Protein AF-A0A1X2H5I5-F1 (afdb_monomer)

Mean predicted aligned error: 15.62 Å

Secondary structure (DSSP, 8-state):
---STTHHHHHHHHHHHHHHHHHHHHHHHHSS---HHHHTTTSS--------SSSTTTT--TTSHHHHHHHHHHHHHTTTT-BGGGS---EEEHHHHHTTEE-HHHHHTHHHHHHTT--EEEEEEEEETTTTEEESSSBPPPGGGGGSSS---PPEEETTEEE-TT-BHHHHHHHHHHHHHHT-TTT-TTT---EEEEEEEEEPB-----S----S------------PPPP---------------HHHHHHHH---SS-SS-SEE-HHHHHHHHHS--S-------TTS---PPPPBHHHHHHHT--EEEEEEEE-S-TTT--GGGGTTTSB-TTTTS-SS-PEEGGGGGG--TTT--EE---SSS---EE-TTSSS-EEE-BTTB---HHHHHHHHHTTPEEEE--GGGS-TT--S-TTHHHHHHHHHHTT--SBPTT-SPP-SS-EEEEEETTTS-EEEEETTS-BEEEEEESS-TT-EEE-SS-B-HHHHTTTSPTTEEE----SHHHHHHHHHHHHHHHHH----SSTTSGGGGEEEEEEE-TTTSSS-BSSSS---TTHHHHHHHHHHHHHHHHHHHHHHHHHHHHHHHHHHHHHHHHHHHHHHHHHHHHHHHHHHTTS---

pLDDT: mean 73.53, std 21.45, range [25.41, 98.0]

Solvent-accessible surface area (backbone atoms only — not comparable to full-atom values): 36484 Å² total; per-residue (Å²): 144,87,85,68,81,75,64,58,68,61,49,59,58,48,53,53,50,54,48,50,50,50,51,52,51,48,53,54,49,56,73,72,52,70,65,67,73,60,54,56,68,71,68,71,73,89,62,80,61,63,32,77,42,100,52,92,61,50,70,39,43,69,77,32,64,49,41,46,47,44,59,42,42,57,58,58,35,30,59,71,86,32,32,55,43,67,55,77,45,41,26,38,31,45,59,32,75,38,68,46,44,44,27,59,68,59,60,66,49,50,57,57,51,48,74,61,59,47,31,24,40,36,41,62,37,13,43,32,79,92,75,63,43,54,25,60,48,63,50,65,74,77,82,78,77,73,82,60,102,59,98,68,90,63,58,44,76,58,87,86,30,32,27,31,82,83,55,33,51,63,59,54,40,44,53,51,35,50,53,53,56,61,25,27,66,90,70,28,45,84,67,43,63,63,36,36,42,28,42,24,40,33,61,36,45,78,78,87,68,83,83,82,92,77,80,85,88,78,93,76,86,81,80,79,84,77,84,82,76,83,85,81,91,75,96,72,97,67,85,75,73,83,79,69,70,77,48,68,46,57,52,51,59,68,43,40,63,44,98,88,45,103,50,63,29,55,53,28,45,52,56,53,52,50,57,68,68,64,65,79,77,72,90,72,92,72,90,70,90,84,81,74,93,74,74,80,59,62,39,46,50,62,38,47,76,74,50,34,33,35,37,41,24,40,50,58,73,69,54,56,83,86,76,62,68,68,76,81,26,46,64,47,33,27,54,56,62,75,83,38,44,68,99,65,81,46,44,52,70,53,58,80,64,47,47,84,89,75,43,39,37,81,40,92,54,102,53,102,68,71,51,64,51,42,50,86,40,59,37,31,52,34,29,35,32,79,92,36,57,77,45,55,70,57,35,36,57,40,26,37,34,27,24,16,48,30,48,50,33,53,68,71,48,62,96,80,63,74,92,52,92,66,52,62,30,49,62,48,44,59,48,63,22,61,61,59,54,45,35,84,75,14,60,59,85,66,99,57,71,34,24,36,29,37,30,67,90,78,44,25,26,38,48,40,65,38,77,50,63,26,30,35,38,19,32,33,76,90,40,83,78,42,60,49,71,41,94,58,66,35,27,56,83,53,33,73,75,58,42,56,92,74,33,37,56,37,55,65,50,43,39,43,38,37,44,44,46,36,48,50,51,51,51,55,51,71,76,60,81,82,66,84,78,59,81,44,72,59,74,44,34,29,38,37,35,35,26,24,37,81,80,66,82,48,72,26,66,63,81,92,32,68,58,85,53,59,70,52,51,57,55,53,51,50,49,57,50,47,55,54,48,51,52,52,50,52,52,51,52,52,52,51,51,55,50,48,56,52,50,53,50,49,51,52,51,51,54,52,50,52,52,51,51,55,50,49,55,54,50,59,58,54,65,71,75,73,72,92,130

Structure (mmCIF, N/CA/C/O backbone):
data_AF-A0A1X2H5I5-F1
#
_entry.id   AF-A0A1X2H5I5-F1
#
loop_
_atom_site.group_PDB
_atom_site.id
_atom_site.type_symbol
_atom_site.label_atom_id
_atom_site.label_alt_id
_atom_site.label_comp_id
_atom_site.label_asym_id
_atom_site.label_entity_id
_atom_site.label_seq_id
_atom_site.pdbx_PDB_ins_code
_atom_site.Cartn_x
_atom_site.Cartn_y
_atom_site.Cartn_z
_atom_site.occupancy
_atom_site.B_iso_or_equiv
_atom_site.auth_seq_id
_atom_site.auth_comp_id
_atom_site.auth_asym_id
_atom_site.auth_atom_id
_atom_site.pdbx_PDB_model_num
ATOM 1 N N . MET A 1 1 ? 79.916 -29.774 36.437 1.00 40.19 1 MET A N 1
ATOM 2 C CA . MET A 1 1 ? 79.261 -29.496 35.136 1.00 40.19 1 MET A CA 1
ATOM 3 C C . MET A 1 1 ? 77.861 -30.116 35.102 1.00 40.19 1 MET A C 1
ATOM 5 O O . MET A 1 1 ? 77.578 -31.024 34.337 1.00 40.19 1 MET A O 1
ATOM 9 N N . LEU A 1 2 ? 76.987 -29.620 35.980 1.00 38.94 2 LEU A N 1
ATOM 10 C CA . LEU A 1 2 ? 75.590 -30.021 36.172 1.00 38.94 2 LEU A CA 1
ATOM 11 C C . LEU A 1 2 ? 74.786 -28.716 36.263 1.00 38.94 2 LEU A C 1
ATOM 13 O O . LEU A 1 2 ? 74.496 -28.248 37.353 1.00 38.94 2 LEU A O 1
ATOM 17 N N . SER A 1 3 ? 74.553 -28.051 35.129 1.00 38.47 3 SER A N 1
ATOM 18 C CA . SER A 1 3 ? 73.650 -26.890 35.019 1.00 38.47 3 SER A CA 1
ATOM 19 C C . SER A 1 3 ? 73.531 -26.455 33.552 1.00 38.47 3 SER A C 1
ATOM 21 O O . SER A 1 3 ? 74.129 -25.467 33.147 1.00 38.47 3 SER A O 1
ATOM 23 N N . SER A 1 4 ? 72.802 -27.199 32.713 1.00 38.03 4 SER A N 1
ATOM 24 C CA . SER A 1 4 ? 72.237 -26.594 31.484 1.00 38.03 4 SER A CA 1
ATOM 25 C C . SER A 1 4 ? 71.077 -27.380 30.856 1.00 38.03 4 SER A C 1
ATOM 27 O O . SER A 1 4 ? 70.191 -26.772 30.263 1.00 38.03 4 SER A O 1
ATOM 29 N N . ALA A 1 5 ? 70.971 -28.700 31.049 1.00 39.28 5 ALA A N 1
ATOM 30 C CA . ALA A 1 5 ? 69.986 -29.503 30.305 1.00 39.28 5 ALA A CA 1
ATOM 31 C C . ALA A 1 5 ? 68.536 -29.481 30.857 1.00 39.28 5 ALA A C 1
ATOM 33 O O . ALA A 1 5 ? 67.590 -29.790 30.134 1.00 39.28 5 ALA A O 1
ATOM 34 N N . GLY A 1 6 ? 68.316 -29.076 32.115 1.00 37.38 6 GLY A N 1
ATOM 35 C CA . GLY A 1 6 ? 66.978 -29.050 32.738 1.00 37.38 6 GLY A CA 1
ATOM 36 C C . GLY A 1 6 ? 66.162 -27.773 32.491 1.00 37.38 6 GLY A C 1
ATOM 37 O O . GLY A 1 6 ? 64.948 -27.761 32.702 1.00 37.38 6 GLY A O 1
ATOM 38 N N . ARG A 1 7 ? 66.801 -26.689 32.027 1.00 37.09 7 ARG A N 1
ATOM 39 C CA . ARG A 1 7 ? 66.170 -25.358 31.915 1.00 37.09 7 ARG A CA 1
ATOM 40 C C . ARG A 1 7 ? 65.503 -25.101 30.558 1.00 37.09 7 ARG A C 1
ATOM 42 O O . ARG A 1 7 ? 64.635 -24.237 30.476 1.00 37.09 7 ARG A O 1
ATOM 49 N N . ALA A 1 8 ? 65.830 -25.881 29.525 1.00 40.00 8 ALA A N 1
ATOM 50 C CA . ALA A 1 8 ? 65.248 -25.739 28.185 1.00 40.00 8 ALA A CA 1
ATOM 51 C C . ALA A 1 8 ? 63.856 -26.393 28.056 1.00 40.00 8 ALA A C 1
ATOM 53 O O . ALA A 1 8 ? 62.942 -25.815 27.468 1.00 40.00 8 ALA A O 1
ATOM 54 N N . LYS A 1 9 ? 63.638 -27.559 28.685 1.00 40.56 9 LYS A N 1
ATOM 55 C CA . LYS A 1 9 ? 62.374 -28.316 28.564 1.00 40.56 9 LYS A CA 1
ATOM 56 C C . LYS A 1 9 ? 61.198 -27.681 29.319 1.00 40.56 9 LYS A C 1
ATOM 58 O O . LYS A 1 9 ? 60.051 -27.826 28.905 1.00 40.56 9 LYS A O 1
ATOM 63 N N . HIS A 1 10 ? 61.471 -26.939 30.395 1.00 41.66 10 HIS A N 1
ATOM 64 C CA . HIS A 1 10 ? 60.435 -26.261 31.184 1.00 41.66 10 HIS A CA 1
ATOM 65 C C . HIS A 1 10 ? 60.047 -24.878 30.629 1.00 41.66 10 HIS A C 1
ATOM 67 O O . HIS A 1 10 ? 58.926 -24.429 30.865 1.00 41.66 10 HIS A O 1
ATOM 73 N N . LYS A 1 11 ? 60.938 -24.231 29.859 1.00 43.72 11 LYS A N 1
ATOM 74 C CA . LYS A 1 11 ? 60.677 -22.937 29.203 1.00 43.72 11 LYS A CA 1
ATOM 75 C C . LYS A 1 11 ? 59.820 -23.110 27.941 1.00 43.72 11 LYS A C 1
ATOM 77 O O . LYS A 1 11 ? 58.810 -22.428 27.809 1.00 43.72 11 LYS A O 1
ATOM 82 N N . GLY A 1 12 ? 60.108 -24.124 27.114 1.00 41.84 12 GLY A N 1
ATOM 83 C CA . GLY A 1 12 ? 59.329 -24.411 25.897 1.00 41.84 12 GLY A CA 1
ATOM 84 C C . GLY A 1 12 ? 57.877 -24.847 26.145 1.00 41.84 12 GLY A C 1
ATOM 85 O O . GLY A 1 12 ? 57.006 -24.613 25.312 1.00 41.84 12 GLY A O 1
ATOM 86 N N . ASN A 1 13 ? 57.581 -25.436 27.310 1.00 43.69 13 ASN A N 1
ATOM 87 C CA . ASN A 1 13 ? 56.219 -25.862 27.659 1.00 43.69 13 ASN A CA 1
ATOM 88 C C . ASN A 1 13 ? 55.387 -24.748 28.322 1.00 43.69 13 ASN A C 1
ATOM 90 O O . ASN A 1 13 ? 54.159 -24.818 28.324 1.00 43.69 13 ASN A O 1
ATOM 94 N N . LYS A 1 14 ? 56.047 -23.719 28.874 1.00 45.50 14 LYS A N 1
ATOM 95 C CA . LYS A 1 14 ? 55.387 -22.506 29.375 1.00 45.50 14 LYS A CA 1
ATOM 96 C C . LYS A 1 14 ? 55.077 -21.557 28.213 1.00 45.50 14 LYS A C 1
ATOM 98 O O . LYS A 1 14 ? 53.944 -21.123 28.085 1.00 45.50 14 LYS A O 1
ATOM 103 N N . GLU A 1 15 ? 56.012 -21.408 27.274 1.00 45.72 15 GLU A N 1
ATOM 104 C CA . GLU A 1 15 ? 55.819 -20.610 26.056 1.00 45.72 15 GLU A CA 1
ATOM 105 C C . GLU A 1 15 ? 54.742 -21.191 25.115 1.00 45.72 15 GLU A C 1
ATOM 107 O O . GLU A 1 15 ? 53.936 -20.445 24.569 1.00 45.72 15 GLU A O 1
ATOM 112 N N . LYS A 1 16 ? 54.630 -22.525 24.986 1.00 46.72 16 LYS A N 1
ATOM 113 C CA . LYS A 1 16 ? 53.511 -23.158 24.253 1.00 46.72 16 LYS A CA 1
ATOM 114 C C . LYS A 1 16 ? 52.151 -22.974 24.934 1.00 46.72 16 LYS A C 1
ATOM 116 O O . LYS A 1 16 ? 51.139 -22.898 24.243 1.00 46.72 16 LYS A O 1
ATOM 121 N N . ARG A 1 17 ? 52.115 -22.919 26.270 1.00 50.84 17 ARG A N 1
ATOM 122 C CA . ARG A 1 17 ? 50.873 -22.751 27.036 1.00 50.84 17 ARG A CA 1
ATOM 123 C C . ARG A 1 17 ? 50.407 -21.292 27.020 1.00 50.84 17 ARG A C 1
ATOM 125 O O . ARG A 1 17 ? 49.219 -21.065 26.835 1.00 50.84 17 ARG A O 1
ATOM 132 N N . ASP A 1 18 ? 51.333 -20.339 27.096 1.00 47.78 18 ASP A N 1
ATOM 133 C CA . ASP A 1 18 ? 51.023 -18.910 26.982 1.00 47.78 18 ASP A CA 1
ATOM 134 C C . ASP A 1 18 ? 50.615 -18.543 25.545 1.00 47.78 18 ASP A C 1
ATOM 136 O O . ASP A 1 18 ? 49.635 -17.827 25.369 1.00 47.78 18 ASP A O 1
ATOM 140 N N . ARG A 1 19 ? 51.237 -19.144 24.513 1.00 46.25 19 ARG A N 1
ATOM 141 C CA . ARG A 1 19 ? 50.770 -19.002 23.122 1.00 46.25 19 ARG A CA 1
ATOM 142 C C . ARG A 1 19 ? 49.388 -19.626 22.907 1.00 46.25 19 ARG A C 1
ATOM 144 O O . ARG A 1 19 ? 48.552 -18.973 22.310 1.00 46.25 19 ARG A O 1
ATOM 151 N N . MET A 1 20 ? 49.081 -20.824 23.415 1.00 45.91 20 MET A N 1
ATOM 152 C CA . MET A 1 20 ? 47.723 -21.393 23.273 1.00 45.91 20 MET A CA 1
ATOM 153 C C . MET A 1 20 ? 46.643 -20.572 23.988 1.00 45.91 20 MET A C 1
ATOM 155 O O . MET A 1 20 ? 45.530 -20.486 23.482 1.00 45.91 20 MET A O 1
ATOM 159 N N . VAL A 1 21 ? 46.958 -19.955 25.131 1.00 48.50 21 VAL A N 1
ATOM 160 C CA . VAL A 1 21 ? 46.024 -19.054 25.823 1.00 48.50 21 VAL A CA 1
ATOM 161 C C . VAL A 1 21 ? 45.885 -17.734 25.062 1.00 48.50 21 VAL A C 1
ATOM 163 O O . VAL A 1 21 ? 44.764 -17.267 24.921 1.00 48.50 21 VAL A O 1
ATOM 166 N N . GLN A 1 22 ? 46.959 -17.187 24.479 1.00 44.28 22 GLN A N 1
ATOM 167 C CA . GLN A 1 22 ? 46.889 -16.028 23.576 1.00 44.28 22 GLN A CA 1
ATOM 168 C C . GLN A 1 22 ? 46.108 -16.321 22.290 1.00 44.28 22 GLN A C 1
ATOM 170 O O . GLN A 1 22 ? 45.318 -15.485 21.877 1.00 44.28 22 GLN A O 1
ATOM 175 N N . TRP A 1 23 ? 46.272 -17.503 21.687 1.00 42.44 23 TRP A N 1
ATOM 176 C CA . TRP A 1 23 ? 45.513 -17.932 20.508 1.00 42.44 23 TRP A CA 1
ATOM 177 C C . TRP A 1 23 ? 44.042 -18.184 20.849 1.00 42.44 23 TRP A C 1
ATOM 179 O O . TRP A 1 23 ? 43.183 -17.796 20.074 1.00 42.44 23 TRP A O 1
ATOM 189 N N . ALA A 1 24 ? 43.721 -18.745 22.019 1.00 43.72 24 ALA A N 1
ATOM 190 C CA . ALA A 1 24 ? 42.336 -18.912 22.463 1.00 43.72 24 ALA A CA 1
ATOM 191 C C . ALA A 1 24 ? 41.673 -17.574 22.838 1.00 43.72 24 ALA A C 1
ATOM 193 O O . ALA A 1 24 ? 40.501 -17.378 22.530 1.00 43.72 24 ALA A O 1
ATOM 194 N N . PHE A 1 25 ? 42.411 -16.632 23.441 1.00 39.47 25 PHE A N 1
ATOM 195 C CA . PHE A 1 25 ? 41.914 -15.278 23.711 1.00 39.47 25 PHE A CA 1
ATOM 196 C C . PHE A 1 25 ? 41.763 -14.465 22.422 1.00 39.47 25 PHE A C 1
ATOM 198 O O . PHE A 1 25 ? 40.766 -13.775 22.278 1.00 39.47 25 PHE A O 1
ATOM 205 N N . GLN A 1 26 ? 42.685 -14.587 21.461 1.00 40.50 26 GLN A N 1
ATOM 206 C CA . GLN A 1 26 ? 42.562 -13.948 20.147 1.00 40.50 26 GLN A CA 1
ATOM 207 C C . GLN A 1 26 ? 41.428 -14.553 19.320 1.00 40.50 26 GLN A C 1
ATOM 209 O O . GLN A 1 26 ? 40.670 -13.791 18.744 1.00 40.50 26 GLN A O 1
ATOM 214 N N . LEU A 1 27 ? 41.233 -15.877 19.316 1.00 38.03 27 LEU A N 1
ATOM 215 C CA . LEU A 1 27 ? 40.119 -16.519 18.607 1.00 38.03 27 LEU A CA 1
ATOM 216 C C . LEU A 1 27 ? 38.760 -16.192 19.256 1.00 38.03 27 LEU A C 1
ATOM 218 O O . LEU A 1 27 ? 37.775 -16.022 18.551 1.00 38.03 27 LEU A O 1
ATOM 222 N N . SER A 1 28 ? 38.712 -16.041 20.586 1.00 38.22 28 SER A N 1
ATOM 223 C CA . SER A 1 28 ? 37.500 -15.606 21.303 1.00 38.22 28 SER A CA 1
ATOM 224 C C . SER A 1 28 ? 37.222 -14.108 21.124 1.00 38.22 28 SER A C 1
ATOM 226 O O . SER A 1 28 ? 36.066 -13.709 21.103 1.00 38.22 28 SER A O 1
ATOM 228 N N . LEU A 1 29 ? 38.263 -13.284 20.956 1.00 33.59 29 LEU A N 1
ATOM 229 C CA . LEU A 1 29 ? 38.146 -11.853 20.663 1.00 33.59 29 LEU A CA 1
ATOM 230 C C . LEU A 1 29 ? 37.820 -11.597 19.177 1.00 33.59 29 LEU A C 1
ATOM 232 O O . LEU A 1 29 ? 37.096 -10.657 18.885 1.00 33.59 29 LEU A O 1
ATOM 236 N N . LEU A 1 30 ? 38.270 -12.462 18.257 1.00 33.34 30 LEU A N 1
ATOM 237 C CA . LEU A 1 30 ? 37.908 -12.464 16.828 1.00 33.34 30 LEU A CA 1
ATOM 238 C C . LEU A 1 30 ? 36.490 -13.001 16.570 1.00 33.34 30 LEU A C 1
ATOM 240 O O . LEU A 1 30 ? 35.861 -12.585 15.607 1.00 33.34 30 LEU A O 1
ATOM 244 N N . LEU A 1 31 ? 35.962 -13.875 17.435 1.00 35.28 31 LEU A N 1
ATOM 245 C CA . LEU A 1 31 ? 34.566 -14.343 17.375 1.00 35.28 31 LEU A CA 1
ATOM 246 C C . LEU A 1 31 ? 33.575 -13.426 18.119 1.00 35.28 31 LEU A C 1
ATOM 248 O O . LEU A 1 31 ? 32.370 -13.625 18.013 1.00 35.28 31 LEU A O 1
ATOM 252 N N . LEU A 1 32 ? 34.068 -12.425 18.859 1.00 33.84 32 LEU A N 1
ATOM 253 C CA . LEU A 1 32 ? 33.259 -11.412 19.558 1.00 33.84 32 LEU A CA 1
ATOM 254 C C . LEU A 1 32 ? 33.476 -9.986 19.022 1.00 33.84 32 LEU A C 1
ATOM 256 O O . LEU A 1 32 ? 32.909 -9.037 19.559 1.00 33.84 32 LEU A O 1
ATOM 260 N N . LEU A 1 33 ? 34.263 -9.826 17.955 1.00 32.16 33 LEU A N 1
ATOM 261 C CA . LEU A 1 33 ? 34.446 -8.564 17.244 1.00 32.16 33 LEU A CA 1
ATOM 262 C C . LEU A 1 33 ? 34.359 -8.792 15.728 1.00 32.16 33 LEU A C 1
ATOM 264 O O . LEU A 1 33 ? 35.363 -8.741 15.024 1.00 32.16 33 LEU A O 1
ATOM 268 N N . SER A 1 34 ? 33.135 -8.903 15.214 1.00 32.81 34 SER A N 1
ATOM 269 C CA . SER A 1 34 ? 32.785 -8.222 13.963 1.00 32.81 34 SER A CA 1
ATOM 270 C C . SER A 1 34 ? 31.797 -7.086 14.272 1.00 32.81 34 SER A C 1
ATOM 272 O O . SER A 1 34 ? 30.590 -7.227 14.108 1.00 32.81 34 SER A O 1
ATOM 274 N N . PRO A 1 35 ? 32.269 -5.903 14.715 1.00 33.72 35 PRO A N 1
ATOM 275 C CA . PRO A 1 35 ? 31.431 -4.706 14.699 1.00 33.72 35 PRO A CA 1
ATOM 276 C C . PRO A 1 35 ? 31.251 -4.171 13.267 1.00 33.72 35 PRO A C 1
ATOM 278 O O . PRO A 1 35 ? 30.522 -3.206 13.063 1.00 33.72 35 PRO A O 1
ATOM 281 N N . VAL A 1 36 ? 31.925 -4.768 12.277 1.00 32.53 36 VAL A N 1
ATOM 282 C CA . VAL A 1 36 ? 31.979 -4.253 10.905 1.00 32.53 36 VAL A CA 1
ATOM 283 C C . VAL A 1 36 ? 30.708 -4.581 10.112 1.00 32.53 36 VAL A C 1
ATOM 285 O O . VAL A 1 36 ? 30.331 -3.785 9.264 1.00 32.53 36 VAL A O 1
ATOM 288 N N . ASP A 1 37 ? 29.956 -5.625 10.468 1.00 32.91 37 ASP A N 1
ATOM 289 C CA . ASP A 1 37 ? 28.724 -5.973 9.734 1.00 32.91 37 ASP A CA 1
ATOM 290 C C . ASP A 1 37 ? 27.451 -5.342 10.325 1.00 32.91 37 ASP A C 1
ATOM 292 O O . ASP A 1 37 ? 26.424 -5.276 9.659 1.00 32.91 37 ASP A O 1
ATOM 296 N N . CYS A 1 38 ? 27.512 -4.806 11.550 1.00 27.14 38 CYS A N 1
ATOM 297 C CA . CYS A 1 38 ? 26.382 -4.086 12.157 1.00 27.14 38 CYS A CA 1
ATOM 298 C C . CYS A 1 38 ? 26.496 -2.560 11.991 1.00 27.14 38 CYS A C 1
ATOM 300 O O . CYS A 1 38 ? 25.481 -1.872 11.912 1.00 27.14 38 CYS A O 1
ATOM 302 N N . ALA A 1 39 ? 27.716 -2.015 11.888 1.00 26.11 39 ALA A N 1
ATOM 303 C CA . ALA A 1 39 ? 27.923 -0.579 11.689 1.00 26.11 39 ALA A CA 1
ATOM 304 C C . ALA A 1 39 ? 27.670 -0.127 10.235 1.00 26.11 39 ALA A C 1
ATOM 306 O O . ALA A 1 39 ? 27.224 1.001 10.028 1.00 26.11 39 ALA A O 1
ATOM 307 N N . LEU A 1 40 ? 27.873 -1.008 9.245 1.00 28.53 40 LEU A N 1
ATOM 308 C CA . LEU A 1 40 ? 27.557 -0.735 7.834 1.00 28.53 40 LEU A CA 1
ATOM 309 C C . LEU A 1 40 ? 26.049 -0.775 7.535 1.00 28.53 40 LEU A C 1
ATOM 311 O O . LEU A 1 40 ? 25.584 -0.011 6.696 1.00 28.53 40 LEU A O 1
ATOM 315 N N . ALA A 1 41 ? 25.266 -1.565 8.279 1.00 30.20 41 ALA A N 1
ATOM 316 C CA . ALA A 1 41 ? 23.803 -1.565 8.164 1.00 30.20 41 ALA A CA 1
ATOM 317 C C . ALA A 1 41 ? 23.159 -0.294 8.753 1.00 30.20 41 ALA A C 1
ATOM 319 O O . ALA A 1 41 ? 22.112 0.149 8.293 1.00 30.20 41 ALA A O 1
ATOM 320 N N . SER A 1 42 ? 23.802 0.337 9.742 1.00 30.88 42 SER A N 1
ATOM 321 C CA . SER A 1 42 ? 23.303 1.572 10.366 1.00 30.88 42 SER A CA 1
ATOM 322 C C . SER A 1 42 ? 23.731 2.872 9.669 1.00 30.88 42 SER A C 1
ATOM 324 O O . SER A 1 42 ? 23.298 3.943 10.086 1.00 30.88 42 SER A O 1
ATOM 326 N N . GLN A 1 43 ? 24.585 2.811 8.638 1.00 32.06 43 GLN A N 1
ATOM 327 C CA . GLN A 1 43 ? 25.145 4.002 7.977 1.00 32.06 43 GLN A CA 1
ATOM 328 C C . GLN A 1 43 ? 24.682 4.224 6.526 1.00 32.06 43 GLN A C 1
ATOM 330 O O . GLN A 1 43 ? 25.109 5.205 5.923 1.00 32.06 43 GLN A O 1
ATOM 335 N N . LEU A 1 44 ? 23.788 3.389 5.976 1.00 32.03 44 LEU A N 1
ATOM 336 C CA . LEU A 1 44 ? 23.315 3.526 4.585 1.00 32.03 44 LEU A CA 1
ATOM 337 C C . LEU A 1 44 ? 21.865 4.001 4.404 1.00 32.03 44 LEU A C 1
ATOM 339 O O . LEU A 1 44 ? 21.471 4.280 3.279 1.00 32.03 44 LEU A O 1
ATOM 343 N N . PHE A 1 45 ? 21.095 4.217 5.472 1.00 42.12 45 PHE A N 1
ATOM 344 C CA . PHE A 1 45 ? 19.755 4.807 5.355 1.00 42.12 45 PHE A CA 1
ATOM 345 C C . PHE A 1 45 ? 19.703 6.181 6.016 1.00 42.12 45 PHE A C 1
ATOM 347 O O . PHE A 1 45 ? 19.183 6.359 7.115 1.00 42.12 45 PHE A O 1
ATOM 354 N N . SER A 1 46 ? 20.247 7.192 5.335 1.00 35.19 46 SER A N 1
ATOM 355 C CA . SER A 1 46 ? 19.927 8.581 5.656 1.00 35.19 46 SER A CA 1
ATOM 356 C C . SER A 1 46 ? 18.539 8.918 5.108 1.00 35.19 46 SER A C 1
ATOM 358 O O . SER A 1 46 ? 18.412 9.503 4.036 1.00 35.19 46 SER A O 1
ATOM 360 N N . LEU A 1 47 ? 17.488 8.572 5.846 1.00 52.69 47 LEU A N 1
ATOM 361 C CA . LEU A 1 47 ? 16.186 9.210 5.663 1.00 52.69 47 LEU A CA 1
ATOM 362 C C . LEU A 1 47 ? 15.674 9.841 6.965 1.00 52.69 47 LEU A C 1
ATOM 364 O O . LEU A 1 47 ? 14.613 9.461 7.443 1.00 52.69 47 LEU A O 1
ATOM 368 N N . PRO A 1 48 ? 16.324 10.895 7.495 1.00 43.84 48 PRO A N 1
ATOM 369 C CA . PRO A 1 48 ? 15.606 11.906 8.244 1.00 43.84 48 PRO A CA 1
ATOM 370 C C . PRO A 1 48 ? 15.568 13.189 7.410 1.00 43.84 48 PRO A C 1
ATOM 372 O O . PRO A 1 48 ? 15.973 14.258 7.864 1.00 43.84 48 PRO A O 1
ATOM 375 N N . SER A 1 49 ? 15.122 13.109 6.154 1.00 53.66 49 SER A N 1
ATOM 376 C CA . SER A 1 49 ? 14.719 14.325 5.455 1.00 53.66 49 SER A CA 1
ATOM 377 C C . SER A 1 49 ? 13.364 14.729 6.021 1.00 53.66 49 SER A C 1
ATOM 379 O O . SER A 1 49 ? 12.361 14.060 5.764 1.00 53.66 49 SER A O 1
ATOM 381 N N . VAL A 1 50 ? 13.341 15.803 6.816 1.00 55.59 50 VAL A N 1
ATOM 382 C CA . VAL A 1 50 ? 12.099 16.515 7.141 1.00 55.59 50 VAL A CA 1
ATOM 383 C C . VAL A 1 50 ? 11.349 16.725 5.835 1.00 55.59 50 VAL A C 1
ATOM 385 O O . VAL A 1 50 ? 11.908 17.259 4.877 1.00 55.59 50 VAL A O 1
ATOM 388 N N . TYR A 1 51 ? 10.103 16.283 5.782 1.00 61.78 51 TYR A N 1
ATOM 389 C CA . TYR A 1 51 ? 9.299 16.420 4.588 1.00 61.78 51 TYR A CA 1
ATOM 390 C C . TYR A 1 51 ? 8.935 17.902 4.359 1.00 61.78 51 TYR A C 1
ATOM 392 O O . TYR A 1 51 ? 8.349 18.559 5.224 1.00 61.78 51 TYR A O 1
ATOM 400 N N . THR A 1 52 ? 9.306 18.441 3.195 1.00 56.44 52 THR A N 1
ATOM 401 C CA . THR A 1 52 ? 9.170 19.869 2.840 1.00 56.44 52 THR A CA 1
ATOM 402 C C . THR A 1 52 ? 8.092 20.155 1.791 1.00 56.44 52 THR A C 1
ATOM 404 O O . THR A 1 52 ? 7.922 21.312 1.405 1.00 56.44 52 THR A O 1
ATOM 407 N N . GLY A 1 53 ? 7.366 19.134 1.324 1.00 61.84 53 GLY A N 1
ATOM 408 C CA . GLY A 1 53 ? 6.347 19.282 0.284 1.00 61.84 53 GLY A CA 1
ATOM 409 C C . GLY A 1 53 ? 5.063 19.979 0.759 1.00 61.84 53 GLY A C 1
ATOM 410 O O . GLY A 1 53 ? 4.861 20.254 1.944 1.00 61.84 53 GLY A O 1
ATOM 411 N N . ALA A 1 54 ? 4.177 20.271 -0.195 1.00 63.94 54 ALA A N 1
ATOM 412 C CA . ALA A 1 54 ? 2.946 21.038 0.008 1.00 63.94 54 ALA A CA 1
ATOM 413 C C . ALA A 1 54 ? 1.732 20.148 0.348 1.00 63.94 54 ALA A C 1
ATOM 415 O O . ALA A 1 54 ? 0.670 20.259 -0.269 1.00 63.94 54 ALA A O 1
ATOM 416 N N . THR A 1 55 ? 1.880 19.246 1.319 1.00 72.62 55 THR A N 1
ATOM 417 C CA . THR A 1 55 ? 0.773 18.433 1.847 1.00 72.62 55 THR A CA 1
ATOM 418 C C . THR A 1 55 ? 0.528 18.734 3.324 1.00 72.62 55 THR A C 1
ATOM 420 O O . THR A 1 55 ? 1.390 19.309 3.988 1.00 72.62 55 THR A O 1
ATOM 423 N N . PRO A 1 56 ? -0.620 18.318 3.891 1.00 80.94 56 PRO A N 1
ATOM 424 C CA . PRO A 1 56 ? -0.862 18.443 5.328 1.00 80.94 56 PRO A CA 1
ATOM 425 C C . PRO A 1 56 ? 0.194 17.766 6.220 1.00 80.94 56 PRO A C 1
ATOM 427 O O . PRO A 1 56 ? 0.263 18.066 7.406 1.00 80.94 56 PRO A O 1
ATOM 430 N N . TYR A 1 57 ? 1.024 16.875 5.667 1.00 79.56 57 TYR A N 1
ATOM 431 C CA . TYR A 1 57 ? 2.105 16.196 6.382 1.00 79.56 57 TYR A CA 1
ATOM 432 C C . TYR A 1 57 ? 3.399 17.029 6.473 1.00 79.56 57 TYR A C 1
ATOM 434 O O . TYR A 1 57 ? 4.402 16.528 6.979 1.00 79.56 57 TYR A O 1
ATOM 442 N N . GLN A 1 58 ? 3.397 18.283 5.993 1.00 76.69 58 GLN A N 1
ATOM 443 C CA . GLN A 1 58 ? 4.559 19.180 6.004 1.00 76.69 58 GLN A CA 1
ATOM 444 C C . GLN A 1 58 ? 5.227 19.241 7.385 1.00 76.69 58 GLN A C 1
ATOM 446 O O . GLN A 1 58 ? 4.571 19.467 8.400 1.00 76.69 58 GLN A O 1
ATOM 451 N N . GLY A 1 59 ? 6.549 19.056 7.420 1.00 70.62 59 GLY A N 1
ATOM 452 C CA . GLY A 1 59 ? 7.342 19.093 8.650 1.00 70.62 59 GLY A CA 1
ATOM 453 C C . GLY A 1 59 ? 7.392 17.780 9.440 1.00 70.62 59 GLY A C 1
ATOM 454 O O . GLY A 1 59 ? 8.071 17.732 10.465 1.00 70.62 59 GLY A O 1
ATOM 455 N N . LEU A 1 60 ? 6.719 16.716 8.986 1.00 73.00 60 LEU A N 1
ATOM 456 C CA . LEU A 1 60 ? 6.854 15.375 9.562 1.00 73.00 60 LEU A CA 1
ATOM 457 C C . LEU A 1 60 ? 8.044 14.619 8.952 1.00 73.00 60 LEU A C 1
ATOM 459 O O . LEU A 1 60 ? 8.527 14.944 7.870 1.00 73.00 60 LEU A O 1
ATOM 463 N N . TYR A 1 61 ? 8.521 13.593 9.653 1.00 74.88 61 TYR A N 1
ATOM 464 C CA . TYR A 1 61 ? 9.521 12.664 9.123 1.00 74.88 61 TYR A CA 1
ATOM 465 C C . TYR A 1 61 ? 8.833 11.409 8.582 1.00 74.88 61 TYR A C 1
ATOM 467 O O . TYR A 1 61 ? 7.818 10.973 9.135 1.00 74.88 61 TYR A O 1
ATOM 475 N N . PHE A 1 62 ? 9.376 10.816 7.518 1.00 74.50 62 PHE A N 1
ATOM 476 C CA . PHE A 1 62 ? 8.790 9.616 6.911 1.00 74.50 62 PHE A CA 1
ATOM 477 C C . PHE A 1 62 ? 8.858 8.392 7.842 1.00 74.50 62 PHE A C 1
ATOM 479 O O . PHE A 1 62 ? 7.954 7.562 7.849 1.00 74.50 62 PHE A O 1
ATOM 486 N N . ASP A 1 63 ? 9.886 8.328 8.689 1.00 74.88 63 ASP A N 1
ATOM 487 C CA . ASP A 1 63 ? 10.062 7.313 9.734 1.00 74.88 63 ASP A CA 1
ATOM 488 C C . ASP A 1 63 ? 9.239 7.593 11.006 1.00 74.88 63 ASP A C 1
ATOM 490 O O . ASP A 1 63 ? 9.191 6.767 11.921 1.00 74.88 63 ASP A O 1
ATOM 494 N N . SER A 1 64 ? 8.550 8.739 11.079 1.00 82.06 64 SER A N 1
ATOM 495 C CA . SER A 1 64 ? 7.763 9.095 12.255 1.00 82.06 64 SER A CA 1
ATOM 496 C C . SER A 1 64 ? 6.599 8.128 12.458 1.00 82.06 64 SER A C 1
ATOM 498 O O . SER A 1 64 ? 6.005 7.599 11.513 1.00 82.06 64 SER A O 1
ATOM 500 N N . THR A 1 65 ? 6.205 7.933 13.716 1.00 84.94 65 THR A N 1
ATOM 501 C CA . THR A 1 65 ? 5.054 7.090 14.081 1.00 84.94 65 THR A CA 1
ATOM 502 C C . THR A 1 65 ? 3.759 7.548 13.413 1.00 84.94 65 THR A C 1
ATOM 504 O O . THR A 1 65 ? 2.899 6.728 13.113 1.00 84.94 65 THR A O 1
ATOM 507 N N . ASN A 1 66 ? 3.639 8.843 13.116 1.00 85.38 66 ASN A N 1
ATOM 508 C CA . ASN A 1 66 ? 2.462 9.442 12.483 1.00 85.38 66 ASN A CA 1
ATOM 509 C C . ASN A 1 66 ? 2.369 9.141 10.973 1.00 85.38 66 ASN A C 1
ATOM 511 O O . ASN A 1 66 ? 1.387 9.515 10.339 1.00 85.38 66 ASN A O 1
ATOM 515 N N . VAL A 1 67 ? 3.381 8.487 10.392 1.00 86.31 67 VAL A N 1
ATOM 516 C CA . VAL A 1 67 ? 3.397 8.016 8.996 1.00 86.31 67 VAL A CA 1
ATOM 517 C C . VAL A 1 67 ? 3.478 6.492 8.952 1.00 86.31 67 VAL A C 1
ATOM 519 O O . VAL A 1 67 ? 2.666 5.839 8.294 1.00 86.31 67 VAL A O 1
ATOM 522 N N . THR A 1 68 ? 4.401 5.909 9.717 1.00 87.69 68 THR A N 1
ATOM 523 C CA . THR A 1 68 ? 4.631 4.459 9.729 1.00 87.69 68 THR A CA 1
ATOM 524 C C . THR A 1 68 ? 3.448 3.684 10.312 1.00 87.69 68 THR A C 1
ATOM 526 O O . THR A 1 68 ? 3.072 2.652 9.755 1.00 87.69 68 THR A O 1
ATOM 529 N N . ILE A 1 69 ? 2.798 4.178 11.377 1.00 90.12 69 ILE A N 1
ATOM 530 C CA . ILE A 1 69 ? 1.633 3.501 11.969 1.00 90.12 69 ILE A CA 1
ATOM 531 C C . ILE A 1 69 ? 0.427 3.517 11.022 1.00 90.12 69 ILE A C 1
ATOM 533 O O . ILE A 1 69 ? -0.176 2.453 10.863 1.00 90.12 69 ILE A O 1
ATOM 537 N N . PRO A 1 70 ? 0.051 4.633 10.366 1.00 92.69 70 PRO A N 1
ATOM 538 C CA . PRO A 1 70 ? -1.039 4.602 9.396 1.00 92.69 70 PRO A CA 1
ATOM 539 C C . PRO A 1 70 ? -0.819 3.644 8.225 1.00 92.69 70 PRO A C 1
ATOM 541 O O . PRO A 1 70 ? -1.708 2.845 7.926 1.00 92.69 70 PRO A O 1
ATOM 544 N N . LEU A 1 71 ? 0.368 3.656 7.609 1.00 91.06 71 LEU A N 1
ATOM 545 C CA . LEU A 1 71 ? 0.698 2.733 6.516 1.00 91.06 71 LEU A CA 1
ATOM 546 C C . LEU A 1 71 ? 0.633 1.270 6.980 1.00 91.06 71 LEU A C 1
ATOM 548 O O . LEU A 1 71 ? 0.032 0.424 6.314 1.00 91.06 71 LEU A O 1
ATOM 552 N N . ARG A 1 72 ? 1.173 0.983 8.169 1.00 90.88 72 ARG A N 1
ATOM 553 C CA . ARG A 1 72 ? 1.131 -0.349 8.780 1.00 90.88 72 ARG A CA 1
ATOM 554 C C . ARG A 1 72 ? -0.296 -0.780 9.134 1.00 90.88 72 ARG A C 1
ATOM 556 O O . ARG A 1 72 ? -0.686 -1.893 8.808 1.00 90.88 72 ARG A O 1
ATOM 563 N N . THR A 1 73 ? -1.109 0.118 9.694 1.00 92.62 73 THR A N 1
ATOM 564 C CA . THR A 1 73 ? -2.524 -0.143 10.014 1.00 92.62 73 THR A CA 1
ATOM 565 C C . THR A 1 73 ? -3.288 -0.585 8.766 1.00 92.62 73 THR A C 1
ATOM 567 O O . THR A 1 73 ? -4.011 -1.575 8.811 1.00 92.62 73 THR A O 1
ATOM 570 N N . GLN A 1 74 ? -3.092 0.092 7.629 1.00 93.00 74 GLN A N 1
ATOM 571 C CA . GLN A 1 74 ? -3.742 -0.270 6.361 1.00 93.00 74 GLN A CA 1
ATOM 572 C C . GLN A 1 74 ? -3.381 -1.679 5.896 1.00 93.00 74 GLN A C 1
ATOM 574 O O . GLN A 1 74 ? -4.255 -2.421 5.458 1.00 93.00 74 GLN A O 1
ATOM 579 N N . ARG A 1 75 ? -2.107 -2.057 6.029 1.00 91.19 75 ARG A N 1
ATOM 580 C CA . ARG A 1 75 ? -1.627 -3.415 5.754 1.00 91.19 75 ARG A CA 1
ATOM 581 C C . ARG A 1 75 ? -2.265 -4.432 6.704 1.00 91.19 75 ARG A C 1
ATOM 583 O O . ARG A 1 75 ? -2.749 -5.468 6.263 1.00 91.19 75 ARG A O 1
ATOM 590 N N . ASP A 1 76 ? -2.295 -4.144 8.002 1.00 90.62 76 ASP A N 1
ATOM 591 C CA . ASP A 1 76 ? -2.746 -5.101 9.020 1.00 90.62 76 ASP A CA 1
ATOM 592 C C . ASP A 1 76 ? -4.252 -5.336 9.023 1.00 90.62 76 ASP A C 1
ATOM 594 O O . ASP A 1 76 ? -4.716 -6.393 9.448 1.00 90.62 76 ASP A O 1
ATOM 598 N N . LEU A 1 77 ? -5.031 -4.393 8.505 1.00 92.00 77 LEU A N 1
ATOM 599 C CA . LEU A 1 77 ? -6.461 -4.590 8.291 1.00 92.00 77 LEU A CA 1
ATOM 600 C C . LEU A 1 77 ? -6.751 -5.667 7.231 1.00 92.00 77 LEU A C 1
ATOM 602 O O . LEU A 1 77 ? -7.769 -6.358 7.334 1.00 92.00 77 LEU A O 1
ATOM 606 N N . LEU A 1 78 ? -5.828 -5.901 6.286 1.00 89.44 78 LEU A N 1
ATOM 607 C CA . LEU A 1 78 ? -5.958 -6.946 5.257 1.00 89.44 78 LEU A CA 1
ATOM 608 C C . LEU A 1 78 ? -5.941 -8.370 5.838 1.00 89.44 78 LEU A C 1
ATOM 610 O O . LEU A 1 78 ? -6.394 -9.318 5.199 1.00 89.44 78 LEU A O 1
ATOM 614 N N . VAL A 1 79 ? -5.463 -8.537 7.074 1.00 83.81 79 VAL A N 1
ATOM 615 C CA . VAL A 1 79 ? -5.404 -9.817 7.805 1.00 83.81 79 VAL A CA 1
ATOM 616 C C . VAL A 1 79 ? -6.794 -10.440 7.967 1.00 83.81 79 VAL A C 1
ATOM 618 O O . VAL A 1 79 ? -6.920 -11.661 8.062 1.00 83.81 79 VAL A O 1
ATOM 621 N N . ARG A 1 80 ? -7.858 -9.627 7.999 1.00 76.06 80 ARG A N 1
ATOM 622 C CA . ARG A 1 80 ? -9.227 -10.094 8.242 1.00 76.06 80 ARG A CA 1
ATOM 623 C C . ARG A 1 80 ? -9.990 -10.351 6.940 1.00 76.06 80 ARG A C 1
ATOM 625 O O . ARG A 1 80 ? -10.948 -9.646 6.635 1.00 76.06 80 ARG A O 1
ATOM 632 N N . ASN A 1 81 ? -9.634 -11.432 6.245 1.00 77.44 81 ASN A N 1
ATOM 633 C CA . ASN A 1 81 ? -10.382 -11.963 5.093 1.00 77.44 81 ASN A CA 1
ATOM 634 C C . ASN A 1 81 ? -10.502 -10.969 3.920 1.00 77.44 81 ASN A C 1
ATOM 636 O O . ASN A 1 81 ? -11.585 -10.786 3.365 1.00 77.44 81 ASN A O 1
ATOM 640 N N . VAL A 1 82 ? -9.398 -10.287 3.599 1.00 84.00 82 VAL A N 1
ATOM 641 C CA . VAL A 1 82 ? -9.275 -9.446 2.404 1.00 84.00 82 VAL A CA 1
ATOM 642 C C . VAL A 1 82 ? -8.265 -10.093 1.463 1.00 84.00 82 VAL A C 1
ATOM 644 O O . VAL A 1 82 ? -7.117 -10.362 1.834 1.00 84.00 82 VAL A O 1
ATOM 647 N N . THR A 1 83 ? -8.701 -10.333 0.233 1.00 88.12 83 THR A N 1
ATOM 648 C CA . THR A 1 83 ? -7.871 -10.893 -0.830 1.00 88.12 83 THR A CA 1
ATOM 649 C C . THR A 1 83 ? -6.945 -9.822 -1.406 1.00 88.12 83 THR A C 1
ATOM 651 O O . THR A 1 83 ? -7.266 -8.629 -1.403 1.00 88.12 83 THR A O 1
ATOM 654 N N . ILE A 1 84 ? -5.764 -10.221 -1.887 1.00 89.81 84 ILE A N 1
ATOM 655 C CA . ILE A 1 84 ? -4.737 -9.252 -2.308 1.00 89.81 84 ILE A CA 1
ATOM 656 C C . ILE A 1 84 ? -5.175 -8.343 -3.464 1.00 89.81 84 ILE A C 1
ATOM 658 O O . ILE A 1 84 ? -4.698 -7.217 -3.554 1.00 89.81 84 ILE A O 1
ATOM 662 N N . ASP A 1 85 ? -6.116 -8.768 -4.304 1.00 87.81 85 ASP A N 1
ATOM 663 C CA . ASP A 1 85 ? -6.669 -7.971 -5.404 1.00 87.81 85 ASP A CA 1
ATOM 664 C C . ASP A 1 85 ? -7.581 -6.824 -4.947 1.00 87.81 85 ASP A C 1
ATOM 666 O O . ASP A 1 85 ? -7.914 -5.954 -5.750 1.00 87.81 85 ASP A O 1
ATOM 670 N N . ARG A 1 86 ? -7.976 -6.806 -3.668 1.00 85.88 86 ARG A N 1
ATOM 671 C CA . ARG A 1 86 ? -8.806 -5.756 -3.052 1.00 85.88 86 ARG A CA 1
ATOM 672 C C . ARG A 1 86 ? -8.007 -4.761 -2.216 1.00 85.88 86 ARG A C 1
ATOM 674 O O . ARG A 1 86 ? -8.554 -3.748 -1.784 1.00 85.88 86 ARG A O 1
ATOM 681 N N . GLY A 1 87 ? -6.738 -5.065 -1.953 1.00 87.75 87 GLY A N 1
ATOM 682 C CA . GLY A 1 87 ? -5.839 -4.182 -1.221 1.00 87.75 87 GLY A CA 1
ATOM 683 C C . GLY A 1 87 ? -5.523 -2.902 -1.997 1.00 87.75 87 GLY A C 1
ATOM 684 O O . GLY A 1 87 ? -5.618 -2.853 -3.225 1.00 87.75 87 GLY A O 1
ATOM 685 N N . LEU A 1 88 ? -5.119 -1.864 -1.265 1.00 89.94 88 LEU A N 1
ATOM 686 C CA . LEU A 1 88 ? -4.653 -0.613 -1.851 1.00 89.94 88 LEU A CA 1
ATOM 687 C C . LEU A 1 88 ? -3.130 -0.646 -1.981 1.00 89.94 88 LEU A C 1
ATOM 689 O O . LEU A 1 88 ? -2.422 -0.680 -0.977 1.00 89.94 88 LEU A O 1
ATOM 693 N N . TRP A 1 89 ? -2.634 -0.618 -3.215 1.00 91.50 89 TRP A N 1
ATOM 694 C CA . TRP A 1 89 ? -1.216 -0.790 -3.527 1.00 91.50 89 TRP A CA 1
ATOM 695 C C . TRP A 1 89 ? -0.712 0.405 -4.339 1.00 91.50 89 TRP A C 1
ATOM 697 O O . TRP A 1 89 ? -0.848 0.397 -5.564 1.00 91.50 89 TRP A O 1
ATOM 707 N N . PRO A 1 90 ? -0.134 1.441 -3.705 1.00 92.44 90 PRO A N 1
ATOM 708 C CA . PRO A 1 90 ? 0.445 2.567 -4.429 1.00 92.44 90 PRO A CA 1
ATOM 709 C C . PRO A 1 90 ? 1.500 2.074 -5.423 1.00 92.44 90 PRO A C 1
ATOM 711 O O . PRO A 1 90 ? 2.416 1.331 -5.051 1.00 92.44 90 PRO A O 1
ATOM 714 N N . ALA A 1 91 ? 1.337 2.463 -6.687 1.00 92.50 91 ALA A N 1
ATOM 715 C CA . ALA A 1 91 ? 2.115 1.939 -7.800 1.00 92.50 91 ALA A CA 1
ATOM 716 C C . ALA A 1 91 ? 2.989 3.020 -8.440 1.00 92.50 91 ALA A C 1
ATOM 718 O O . ALA A 1 91 ? 2.482 4.091 -8.759 1.00 92.50 91 ALA A O 1
ATOM 719 N N . LEU A 1 92 ? 4.271 2.741 -8.685 1.00 91.38 92 LEU A N 1
ATOM 720 C CA . LEU A 1 92 ? 5.200 3.684 -9.319 1.00 91.38 92 LEU A CA 1
ATOM 721 C C . LEU A 1 92 ? 5.786 3.130 -10.617 1.00 91.38 92 LEU A C 1
ATOM 723 O O . LEU A 1 92 ? 6.299 2.014 -10.647 1.00 91.38 92 LEU A O 1
ATOM 727 N N . SER A 1 93 ? 5.779 3.949 -11.670 1.00 91.19 93 SER A N 1
ATOM 728 C CA . SER A 1 93 ? 6.583 3.717 -12.873 1.00 91.19 93 SER A CA 1
ATOM 729 C C . SER A 1 93 ? 8.017 4.160 -12.631 1.00 91.19 93 SER A C 1
ATOM 731 O O . SER A 1 93 ? 8.274 5.358 -12.501 1.00 91.19 93 SER A O 1
ATOM 733 N N . LEU A 1 94 ? 8.978 3.238 -12.620 1.00 89.56 94 LEU A N 1
ATOM 734 C CA . LEU A 1 94 ? 10.381 3.602 -12.407 1.00 89.56 94 LEU A CA 1
ATOM 735 C C . LEU A 1 94 ? 10.950 4.459 -13.536 1.00 89.56 94 LEU A C 1
ATOM 737 O O . LEU A 1 94 ? 11.817 5.285 -13.284 1.00 89.56 94 LEU A O 1
ATOM 741 N N . SER A 1 95 ? 10.412 4.385 -14.752 1.00 85.12 95 SER A N 1
ATOM 742 C CA . SER A 1 95 ? 10.758 5.345 -15.807 1.00 85.12 95 SER A CA 1
ATOM 743 C C . SER A 1 95 ? 10.403 6.791 -15.459 1.00 85.12 95 SER A C 1
ATOM 745 O O . SER A 1 95 ? 11.095 7.707 -15.900 1.00 85.12 95 SER A O 1
ATOM 747 N N . SER A 1 96 ? 9.382 7.021 -14.627 1.00 82.38 96 SER A N 1
ATOM 748 C CA . SER A 1 96 ? 9.083 8.360 -14.102 1.00 82.38 96 SER A CA 1
ATOM 749 C C . SER A 1 96 ? 10.060 8.798 -13.002 1.00 82.38 96 SER A C 1
ATOM 751 O O . SER A 1 96 ? 10.348 9.987 -12.899 1.00 82.38 96 SER A O 1
ATOM 753 N N . TYR A 1 97 ? 10.617 7.844 -12.246 1.00 83.69 97 TYR A N 1
ATOM 754 C CA . TYR A 1 97 ? 11.636 8.071 -11.217 1.00 83.69 97 TYR A CA 1
ATOM 755 C C . TYR A 1 97 ? 13.034 8.321 -11.806 1.00 83.69 97 TYR A C 1
ATOM 757 O O . TYR A 1 97 ? 13.740 9.226 -11.358 1.00 83.69 97 TYR A O 1
ATOM 765 N N . PHE A 1 98 ? 13.433 7.535 -12.811 1.00 84.50 98 PHE A N 1
ATOM 766 C CA . PHE A 1 98 ? 14.710 7.692 -13.509 1.00 84.50 98 PHE A CA 1
ATOM 767 C C . PHE A 1 98 ? 14.685 8.896 -14.452 1.00 84.50 98 PHE A C 1
ATOM 769 O O . PHE A 1 98 ? 15.653 9.648 -14.526 1.00 84.50 98 PHE A O 1
ATOM 776 N N . GLY A 1 99 ? 13.579 9.115 -15.173 1.00 84.62 99 GLY A N 1
ATOM 777 C CA . GLY A 1 99 ? 13.473 10.169 -16.178 1.00 84.62 99 GLY A CA 1
ATOM 778 C C . GLY A 1 99 ? 14.501 9.973 -17.295 1.00 84.62 99 GLY A C 1
ATOM 779 O O . GLY A 1 99 ? 14.276 9.218 -18.241 1.00 84.62 99 GLY A O 1
ATOM 780 N N . THR A 1 100 ? 15.629 10.672 -17.198 1.00 85.19 100 THR A N 1
ATOM 781 C CA . THR A 1 100 ? 16.781 10.508 -18.098 1.00 85.19 100 THR A CA 1
ATOM 782 C C . THR A 1 100 ? 18.057 10.063 -17.379 1.00 85.19 100 THR A C 1
ATOM 784 O O . THR A 1 100 ? 19.083 9.896 -18.030 1.00 85.19 100 THR A O 1
ATOM 787 N N . ASP A 1 101 ? 18.018 9.868 -16.062 1.00 86.12 101 ASP A N 1
ATOM 788 C CA . ASP A 1 101 ? 19.162 9.471 -15.244 1.00 86.12 101 ASP A CA 1
ATOM 789 C C . ASP A 1 101 ? 19.030 8.012 -14.780 1.00 86.12 101 ASP A C 1
ATOM 791 O O . ASP A 1 101 ? 18.327 7.691 -13.826 1.00 86.12 101 ASP A O 1
ATOM 795 N N . PHE A 1 102 ? 19.732 7.130 -15.484 1.00 88.50 102 PHE A N 1
ATOM 796 C CA . PHE A 1 102 ? 19.933 5.713 -15.182 1.00 88.50 102 PHE A CA 1
ATOM 797 C C . PHE A 1 102 ? 21.380 5.477 -14.714 1.00 88.50 102 PHE A C 1
ATOM 799 O O . PHE A 1 102 ? 22.007 4.478 -15.075 1.00 88.50 102 PHE A O 1
ATOM 806 N N . SER A 1 103 ? 21.952 6.433 -13.976 1.00 86.62 103 SER A N 1
ATOM 807 C CA . SER A 1 103 ? 23.272 6.287 -13.359 1.00 86.62 103 SER A CA 1
ATOM 808 C C . SER A 1 103 ? 23.304 5.203 -12.290 1.00 86.62 103 SER A C 1
ATOM 810 O O . SER A 1 103 ? 22.286 4.883 -11.673 1.00 86.62 103 SER A O 1
ATOM 812 N N . ALA A 1 104 ? 24.501 4.682 -12.014 1.00 84.19 104 ALA A N 1
ATOM 813 C CA . ALA A 1 104 ? 24.707 3.664 -10.988 1.00 84.19 104 ALA A CA 1
ATOM 814 C C . ALA A 1 104 ? 24.203 4.136 -9.614 1.00 84.19 104 ALA A C 1
ATOM 816 O O . ALA A 1 104 ? 23.556 3.368 -8.907 1.00 84.19 104 ALA A O 1
ATOM 817 N N . GLN A 1 105 ? 24.413 5.417 -9.286 1.00 83.06 105 GLN A N 1
ATOM 818 C CA . GLN A 1 105 ? 23.919 6.032 -8.052 1.00 83.06 105 GLN A CA 1
ATOM 819 C C . GLN A 1 105 ? 22.385 6.015 -7.977 1.00 83.06 105 GLN A C 1
ATOM 821 O O . GLN A 1 105 ? 21.806 5.550 -6.997 1.00 83.06 105 GLN A O 1
ATOM 826 N N . LYS A 1 106 ? 21.704 6.482 -9.031 1.00 83.06 106 LYS A N 1
ATOM 827 C CA . LYS A 1 106 ? 20.237 6.534 -9.055 1.00 83.06 106 LYS A CA 1
ATOM 828 C C . LYS A 1 106 ? 19.616 5.136 -9.008 1.00 83.06 106 LYS A C 1
ATOM 830 O O . LYS A 1 106 ? 18.563 4.941 -8.407 1.00 83.06 106 LYS A O 1
ATOM 835 N N . LEU A 1 107 ? 20.281 4.165 -9.627 1.00 82.69 107 LEU A N 1
ATOM 836 C CA . LEU A 1 107 ? 19.886 2.761 -9.617 1.00 82.69 107 LEU A CA 1
ATOM 837 C C . LEU A 1 107 ? 20.098 2.104 -8.245 1.00 82.69 107 LEU A C 1
ATOM 839 O O . LEU A 1 107 ? 19.251 1.318 -7.826 1.00 82.69 107 LEU A O 1
ATOM 843 N N . SER A 1 108 ? 21.157 2.458 -7.507 1.00 80.19 108 SER A N 1
ATOM 844 C CA . SER A 1 108 ? 21.321 2.008 -6.116 1.00 80.19 108 SER A CA 1
ATOM 845 C C . SER A 1 108 ? 20.281 2.607 -5.163 1.00 80.19 108 SER A C 1
ATOM 847 O O . SER A 1 108 ? 19.926 1.976 -4.175 1.00 80.19 108 SER A O 1
ATOM 849 N N . ASP A 1 109 ? 19.725 3.777 -5.488 1.00 79.62 109 ASP A N 1
ATOM 850 C CA . ASP A 1 109 ? 18.732 4.469 -4.656 1.00 79.62 109 ASP A CA 1
ATOM 851 C C . ASP A 1 109 ? 17.286 3.961 -4.849 1.00 79.62 109 ASP A C 1
ATOM 853 O O . ASP A 1 109 ? 16.363 4.451 -4.192 1.00 79.62 109 ASP A O 1
ATOM 857 N N . VAL A 1 110 ? 17.057 2.957 -5.708 1.00 82.56 110 VAL A N 1
ATOM 858 C CA . VAL A 1 110 ? 15.728 2.347 -5.927 1.00 82.56 110 VAL A CA 1
ATOM 859 C C . VAL A 1 110 ? 15.148 1.768 -4.637 1.00 82.56 110 VAL A C 1
ATOM 861 O O . VAL A 1 110 ? 13.935 1.821 -4.433 1.00 82.56 110 VAL A O 1
ATOM 864 N N . GLU A 1 111 ? 15.991 1.263 -3.736 1.00 81.38 111 GLU A N 1
ATOM 865 C CA . GLU A 1 111 ? 15.536 0.725 -2.453 1.00 81.38 111 GLU A CA 1
ATOM 866 C C . GLU A 1 111 ? 14.778 1.777 -1.629 1.00 81.38 111 GLU A C 1
ATOM 868 O O . GLU A 1 111 ? 13.809 1.453 -0.946 1.00 81.38 111 GLU A O 1
ATOM 873 N N . GLN A 1 112 ? 15.141 3.058 -1.752 1.00 79.38 112 GLN A N 1
ATOM 874 C CA . GLN A 1 112 ? 14.463 4.143 -1.041 1.00 79.38 112 GLN A CA 1
ATOM 875 C C . GLN A 1 112 ? 12.989 4.246 -1.446 1.00 79.38 112 GLN A C 1
ATOM 877 O O . GLN A 1 112 ? 12.140 4.511 -0.602 1.00 79.38 112 GLN A O 1
ATOM 882 N N . VAL A 1 113 ? 12.664 3.997 -2.717 1.00 82.06 113 VAL A N 1
ATOM 883 C CA . VAL A 1 113 ? 11.275 3.965 -3.200 1.00 82.06 113 VAL A CA 1
ATOM 884 C C . VAL A 1 113 ? 10.503 2.818 -2.541 1.00 82.06 113 VAL A C 1
ATOM 886 O O . VAL A 1 113 ? 9.348 2.992 -2.154 1.00 82.06 113 VAL A O 1
ATOM 889 N N . LEU A 1 114 ? 11.133 1.656 -2.368 1.00 85.56 114 LEU A N 1
ATOM 890 C CA . LEU A 1 114 ? 10.509 0.514 -1.695 1.00 85.56 114 LEU A CA 1
ATOM 891 C C . LEU A 1 114 ? 10.248 0.832 -0.215 1.00 85.56 114 LEU A C 1
ATOM 893 O O . LEU A 1 114 ? 9.135 0.635 0.274 1.00 85.56 114 LEU A O 1
ATOM 897 N N . TRP A 1 115 ? 11.230 1.427 0.469 1.00 83.38 115 TRP A N 1
ATOM 898 C CA . TRP A 1 115 ? 11.098 1.890 1.855 1.00 83.38 115 TRP A CA 1
ATOM 899 C C . TRP A 1 115 ? 10.077 3.017 2.035 1.00 83.38 115 TRP A C 1
ATOM 901 O O . TRP A 1 115 ? 9.455 3.112 3.092 1.00 83.38 115 TRP A O 1
ATOM 911 N N . MET A 1 116 ? 9.840 3.835 1.005 1.00 80.81 116 MET A N 1
ATOM 912 C CA . MET A 1 116 ? 8.763 4.827 1.014 1.00 80.81 116 MET A CA 1
ATOM 913 C C . MET A 1 116 ? 7.368 4.187 1.019 1.00 80.81 116 MET A C 1
ATOM 915 O O . MET A 1 116 ? 6.408 4.892 1.269 1.00 80.81 116 MET A O 1
ATOM 919 N N . GLY A 1 117 ? 7.201 2.887 0.761 1.00 84.44 117 GLY A N 1
ATOM 920 C CA . GLY A 1 117 ? 5.894 2.216 0.834 1.00 84.44 117 GLY A CA 1
ATOM 921 C C . GLY A 1 117 ? 5.188 2.021 -0.511 1.00 84.44 117 GLY A C 1
ATOM 922 O O . GLY A 1 117 ? 4.026 1.601 -0.542 1.00 84.44 117 GLY A O 1
ATOM 923 N N . TYR A 1 118 ? 5.877 2.255 -1.632 1.00 90.44 118 TYR A N 1
ATOM 924 C CA . TYR A 1 118 ? 5.398 1.788 -2.932 1.00 90.44 118 TYR A CA 1
ATOM 925 C C . TYR A 1 118 ? 5.416 0.261 -2.963 1.00 90.44 118 TYR A C 1
ATOM 927 O O . TYR A 1 118 ? 6.468 -0.371 -2.948 1.00 90.44 118 TYR A O 1
ATOM 935 N N . SER A 1 119 ? 4.228 -0.335 -3.008 1.00 91.00 119 SER A N 1
ATOM 936 C CA . SER A 1 119 ? 4.069 -1.794 -2.963 1.00 91.00 119 SER A CA 1
ATOM 937 C C . SER A 1 119 ? 3.952 -2.412 -4.357 1.00 91.00 119 SER A C 1
ATOM 939 O O . SER A 1 119 ? 4.014 -3.629 -4.497 1.00 91.00 119 SER A O 1
ATOM 941 N N . ARG A 1 120 ? 3.787 -1.594 -5.405 1.00 93.81 120 ARG A N 1
ATOM 942 C CA . ARG A 1 120 ? 3.786 -2.038 -6.802 1.00 93.81 120 ARG A CA 1
ATOM 943 C C . ARG A 1 120 ? 4.750 -1.197 -7.637 1.00 93.81 120 ARG A C 1
ATOM 945 O O . ARG A 1 120 ? 4.661 0.024 -7.668 1.00 93.81 120 ARG A O 1
ATOM 952 N N . ILE A 1 121 ? 5.647 -1.855 -8.353 1.00 93.81 121 ILE A N 1
ATOM 953 C CA . ILE A 1 121 ? 6.704 -1.232 -9.143 1.00 93.81 121 ILE A CA 1
ATOM 954 C C . ILE A 1 121 ? 6.548 -1.664 -10.594 1.00 93.81 121 ILE A C 1
ATOM 956 O O . ILE A 1 121 ? 6.477 -2.854 -10.886 1.00 93.81 121 ILE A O 1
ATOM 960 N N . ILE A 1 122 ? 6.481 -0.692 -11.498 1.00 93.75 122 ILE A N 1
ATOM 961 C CA . ILE A 1 122 ? 6.447 -0.915 -12.939 1.00 93.75 122 ILE A CA 1
ATOM 962 C C . ILE A 1 122 ? 7.836 -0.572 -13.472 1.00 93.75 122 ILE A C 1
ATOM 964 O O . ILE A 1 122 ? 8.288 0.569 -13.348 1.00 93.75 122 ILE A O 1
ATOM 968 N N . LEU A 1 123 ? 8.515 -1.572 -14.023 1.00 94.56 123 LEU A N 1
ATOM 969 C CA . LEU A 1 123 ? 9.877 -1.481 -14.525 1.00 94.56 123 LEU A CA 1
ATOM 970 C C . LEU A 1 123 ? 9.879 -1.654 -16.043 1.00 94.56 123 LEU A C 1
ATOM 972 O O . LEU A 1 123 ? 9.426 -2.678 -16.548 1.00 94.56 123 LEU A O 1
ATOM 976 N N . ASP A 1 124 ? 10.444 -0.677 -16.746 1.00 93.06 124 ASP A N 1
ATOM 977 C CA . ASP A 1 124 ? 10.723 -0.790 -18.175 1.00 93.06 124 ASP A CA 1
ATOM 978 C C . ASP A 1 124 ? 12.068 -1.512 -18.351 1.00 93.06 124 ASP A C 1
ATOM 980 O O . ASP A 1 124 ? 13.113 -1.016 -17.922 1.00 93.06 124 ASP A O 1
ATOM 984 N N . LEU A 1 125 ? 12.026 -2.703 -18.947 1.00 93.81 125 LEU A N 1
ATOM 985 C CA . LEU A 1 125 ? 13.180 -3.530 -19.278 1.00 93.81 125 LEU A CA 1
ATOM 986 C C . LEU A 1 125 ? 13.449 -3.484 -20.775 1.00 93.81 125 LEU A C 1
ATOM 988 O O . LEU A 1 125 ? 12.548 -3.676 -21.593 1.00 93.81 125 LEU A O 1
ATOM 992 N N . TYR A 1 126 ? 14.715 -3.287 -21.120 1.00 92.31 126 TYR A N 1
ATOM 993 C CA . TYR A 1 126 ? 15.164 -3.166 -22.495 1.00 92.31 126 TYR A CA 1
ATOM 994 C C . TYR A 1 126 ? 16.028 -4.367 -22.866 1.00 92.31 126 TYR A C 1
ATOM 996 O O . TYR A 1 126 ? 17.010 -4.678 -22.185 1.00 92.31 126 TYR A O 1
ATOM 1004 N N . TRP A 1 127 ? 15.644 -5.051 -23.938 1.00 90.88 127 TRP A N 1
ATOM 1005 C CA . TRP A 1 127 ? 16.402 -6.152 -24.514 1.00 90.88 127 TRP A CA 1
ATOM 1006 C C . TRP A 1 127 ? 17.507 -5.608 -25.419 1.00 90.88 127 TRP A C 1
ATOM 1008 O O . TRP A 1 127 ? 17.216 -4.978 -26.439 1.00 90.88 127 TRP A O 1
ATOM 1018 N N . ASP A 1 128 ? 18.766 -5.861 -25.059 1.00 86.94 128 ASP A N 1
ATOM 1019 C CA . ASP A 1 128 ? 19.919 -5.580 -25.913 1.00 86.94 128 ASP A CA 1
ATOM 1020 C C . ASP A 1 128 ? 20.311 -6.840 -26.689 1.00 86.94 128 ASP A C 1
ATOM 1022 O O . ASP A 1 128 ? 21.004 -7.720 -26.173 1.00 86.94 128 ASP A O 1
ATOM 1026 N N . ALA A 1 129 ? 19.888 -6.915 -27.953 1.00 82.19 129 ALA A N 1
ATOM 1027 C CA . ALA A 1 129 ? 20.209 -8.033 -28.834 1.00 82.19 129 ALA A CA 1
ATOM 1028 C C . ALA A 1 129 ? 21.716 -8.164 -29.124 1.00 82.19 129 ALA A C 1
ATOM 1030 O O . ALA A 1 129 ? 22.190 -9.271 -29.370 1.00 82.19 129 ALA A O 1
ATOM 1031 N N . GLY A 1 130 ? 22.475 -7.061 -29.085 1.00 78.62 130 GLY A N 1
ATOM 1032 C CA . GLY A 1 130 ? 23.916 -7.073 -29.345 1.00 78.62 130 GLY A CA 1
ATOM 1033 C C . GLY A 1 130 ? 24.712 -7.716 -28.211 1.00 78.62 130 GLY A C 1
ATOM 1034 O O . GLY A 1 130 ? 25.708 -8.390 -28.465 1.00 78.62 130 GLY A O 1
ATOM 1035 N N . ASN A 1 131 ? 24.241 -7.544 -26.975 1.00 77.94 131 ASN A N 1
ATOM 1036 C CA . ASN A 1 131 ? 24.864 -8.092 -25.771 1.00 77.94 131 ASN A CA 1
ATOM 1037 C C . ASN A 1 131 ? 24.098 -9.281 -25.163 1.00 77.94 131 ASN A C 1
ATOM 1039 O O . ASN A 1 131 ? 24.522 -9.833 -24.148 1.00 77.94 131 ASN A O 1
ATOM 1043 N N . THR A 1 132 ? 22.976 -9.687 -25.765 1.00 81.81 132 THR A N 1
ATOM 1044 C CA . THR A 1 132 ? 22.103 -10.785 -25.307 1.00 81.81 132 THR A CA 1
ATOM 1045 C C . THR A 1 132 ? 21.685 -10.666 -23.836 1.00 81.81 132 THR A C 1
ATOM 1047 O O . THR A 1 132 ? 21.650 -11.654 -23.104 1.00 81.81 132 THR A O 1
ATOM 1050 N N . GLN A 1 133 ? 21.384 -9.447 -23.380 1.00 85.38 133 GLN A N 1
ATOM 1051 C CA . GLN A 1 133 ? 21.097 -9.169 -21.971 1.00 85.38 133 GLN A CA 1
ATOM 1052 C C . GLN A 1 133 ? 19.931 -8.199 -21.774 1.00 85.38 133 GLN A C 1
ATOM 1054 O O . GLN A 1 133 ? 19.679 -7.310 -22.587 1.00 85.38 133 GLN A O 1
ATOM 1059 N N . TRP A 1 134 ? 19.257 -8.352 -20.633 1.00 90.31 134 TRP A N 1
ATOM 1060 C CA . TRP A 1 134 ? 18.256 -7.409 -20.145 1.00 90.31 134 TRP A CA 1
ATOM 1061 C C . TRP A 1 134 ? 18.909 -6.282 -19.347 1.00 90.31 134 TRP A C 1
ATOM 1063 O O . TRP A 1 134 ? 19.606 -6.525 -18.354 1.00 90.31 134 TRP A O 1
ATOM 1073 N N . GLN A 1 135 ? 18.625 -5.047 -19.747 1.00 89.88 135 GLN A N 1
ATOM 1074 C CA . GLN A 1 135 ? 19.133 -3.831 -19.117 1.00 89.88 135 GLN A CA 1
ATOM 1075 C C . GLN A 1 135 ? 18.007 -2.844 -18.795 1.00 89.88 135 GLN A C 1
ATOM 1077 O O . GLN A 1 135 ? 16.888 -2.961 -19.291 1.00 89.88 135 GLN A O 1
ATOM 1082 N N . LEU A 1 136 ? 18.309 -1.860 -17.946 1.00 90.00 136 LEU A N 1
ATOM 1083 C CA . LEU A 1 136 ? 17.356 -0.815 -17.551 1.00 90.00 136 LEU A CA 1
ATOM 1084 C C . LEU A 1 136 ? 17.493 0.460 -18.402 1.00 90.00 136 LEU A C 1
ATOM 1086 O O . LEU A 1 136 ? 16.554 1.245 -18.492 1.00 90.00 136 LEU A O 1
ATOM 1090 N N . CYS A 1 137 ? 18.651 0.678 -19.035 1.00 90.44 137 CYS A N 1
ATOM 1091 C CA . CYS A 1 137 ? 18.870 1.828 -19.911 1.00 90.44 137 CYS A CA 1
ATOM 1092 C C . CYS A 1 137 ? 18.140 1.644 -21.260 1.00 90.44 137 CYS A C 1
ATOM 1094 O O . CYS A 1 137 ? 18.274 0.584 -21.875 1.00 90.44 137 CYS A O 1
ATOM 1096 N N . PRO A 1 138 ? 17.456 2.678 -21.787 1.00 90.56 138 PRO A N 1
ATOM 1097 C CA . PRO A 1 138 ? 16.733 2.588 -23.058 1.00 90.56 138 PRO A CA 1
ATOM 1098 C C . PRO A 1 138 ? 17.612 2.543 -24.319 1.00 90.56 138 PRO A C 1
ATOM 1100 O O . PRO A 1 138 ? 17.085 2.364 -25.415 1.00 90.56 138 PRO A O 1
ATOM 1103 N N . PHE A 1 139 ? 18.928 2.737 -24.208 1.00 88.00 139 PHE A N 1
ATOM 1104 C CA . PHE A 1 139 ? 19.851 2.804 -25.348 1.00 88.00 139 PHE A CA 1
ATOM 1105 C C . PHE A 1 139 ? 20.891 1.693 -25.292 1.00 88.00 139 PHE A C 1
ATOM 1107 O O . PHE A 1 139 ? 21.346 1.317 -24.211 1.00 88.00 139 PHE A O 1
ATOM 1114 N N . SER A 1 140 ? 21.314 1.216 -26.463 1.00 83.75 140 SER A N 1
ATOM 1115 C CA . SER A 1 140 ? 22.417 0.257 -26.567 1.00 83.75 140 SER A CA 1
ATOM 1116 C C . SER A 1 140 ? 23.711 0.872 -26.031 1.00 83.75 140 SER A C 1
ATOM 1118 O O . SER A 1 140 ? 24.090 1.975 -26.441 1.00 83.75 140 SER A O 1
ATOM 1120 N N . ILE A 1 141 ? 24.407 0.153 -25.153 1.00 80.44 141 ILE A N 1
ATOM 1121 C CA . ILE A 1 141 ? 25.648 0.620 -24.534 1.00 80.44 141 ILE A CA 1
ATOM 1122 C C . ILE A 1 141 ? 26.837 0.034 -25.320 1.00 80.44 141 ILE A C 1
ATOM 1124 O O . ILE A 1 141 ? 26.958 -1.189 -25.412 1.00 80.44 141 ILE A O 1
ATOM 1128 N N . PRO A 1 142 ? 27.720 0.861 -25.921 1.00 69.00 142 PRO A N 1
ATOM 1129 C CA . PRO A 1 142 ? 28.831 0.358 -26.727 1.00 69.00 142 PRO A CA 1
ATOM 1130 C C . PRO A 1 142 ? 29.819 -0.484 -25.907 1.00 69.00 142 PRO A C 1
ATOM 1132 O O . PRO A 1 142 ? 30.375 -0.019 -24.915 1.00 69.00 142 PRO A O 1
ATOM 1135 N N . VAL A 1 143 ? 30.128 -1.692 -26.385 1.00 61.12 143 VAL A N 1
ATOM 1136 C CA . VAL A 1 143 ? 31.013 -2.671 -25.714 1.00 61.12 143 VAL A CA 1
ATOM 1137 C C . VAL A 1 143 ? 32.472 -2.180 -25.563 1.00 61.12 143 VAL A C 1
ATOM 1139 O O . VAL A 1 143 ? 33.227 -2.680 -24.727 1.00 61.12 143 VAL A O 1
ATOM 1142 N N . GLN A 1 144 ? 32.896 -1.173 -26.341 1.00 49.69 144 GLN A N 1
ATOM 1143 C CA . GLN A 1 144 ? 34.311 -0.817 -26.542 1.00 49.69 144 GLN A CA 1
ATOM 1144 C C . GLN A 1 144 ? 34.922 0.249 -25.608 1.00 49.69 144 GLN A C 1
ATOM 1146 O O . GLN A 1 144 ? 36.088 0.588 -25.789 1.00 49.69 144 GLN A O 1
ATOM 1151 N N . GLN A 1 145 ? 34.228 0.758 -24.585 1.00 47.72 145 GLN A N 1
ATOM 1152 C CA . GLN A 1 145 ? 34.873 1.629 -23.574 1.00 47.72 145 GLN A CA 1
ATOM 1153 C C . GLN A 1 145 ? 35.499 0.862 -22.395 1.00 47.72 145 GLN A C 1
ATOM 1155 O O . GLN A 1 145 ? 36.073 1.458 -21.491 1.00 47.72 145 GLN A O 1
ATOM 1160 N N . SER A 1 146 ? 35.469 -0.469 -22.437 1.00 42.03 146 SER A N 1
ATOM 1161 C CA . SER A 1 146 ? 35.988 -1.361 -21.395 1.00 42.03 146 SER A CA 1
ATOM 1162 C C . SER A 1 146 ? 37.503 -1.628 -21.461 1.00 42.03 146 SER A C 1
ATOM 1164 O O . SER A 1 146 ? 38.040 -2.336 -20.611 1.00 42.03 146 SER A O 1
ATOM 1166 N N . SER A 1 147 ? 38.224 -1.069 -22.443 1.00 36.53 147 SER A N 1
ATOM 1167 C CA . SER A 1 147 ? 39.641 -1.381 -22.699 1.00 36.53 147 SER A CA 1
ATOM 1168 C C . SER A 1 147 ? 40.642 -0.288 -22.303 1.00 36.53 147 SER A C 1
ATOM 1170 O O . SER A 1 147 ? 41.744 -0.240 -22.850 1.00 36.53 147 SER A O 1
ATOM 1172 N N . SER A 1 148 ? 40.311 0.573 -21.341 1.00 35.75 148 SER A N 1
ATOM 1173 C CA . SER A 1 148 ? 41.328 1.310 -20.583 1.00 35.75 148 SER A CA 1
ATOM 1174 C C . SER A 1 148 ? 41.283 0.857 -19.135 1.00 35.75 148 SER A C 1
ATOM 1176 O O . SER A 1 148 ? 40.264 0.976 -18.470 1.00 35.75 148 SER A O 1
ATOM 1178 N N . SER A 1 149 ? 42.404 0.313 -18.676 1.00 37.50 149 SER A N 1
ATOM 1179 C CA . SER A 1 149 ? 42.682 -0.185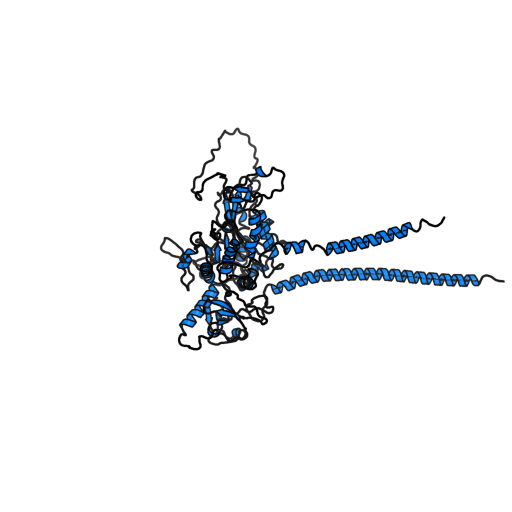 -17.334 1.00 37.50 149 SER A CA 1
ATOM 1180 C C . SER A 1 149 ? 42.486 0.873 -16.239 1.00 37.50 149 SER A C 1
ATOM 1182 O O . SER A 1 149 ? 43.449 1.405 -15.684 1.00 37.50 149 SER A O 1
ATOM 1184 N N . SER A 1 150 ? 41.235 1.148 -15.904 1.00 35.09 150 SER A N 1
ATOM 1185 C CA . SER A 1 150 ? 40.809 1.775 -14.665 1.00 35.09 150 SER A CA 1
ATOM 1186 C C . SER A 1 150 ? 39.501 1.105 -14.246 1.00 35.09 150 SER A C 1
ATOM 1188 O O . SER A 1 150 ? 38.617 0.888 -15.067 1.00 35.09 150 SER A O 1
ATOM 1190 N N . ASN A 1 151 ? 39.379 0.757 -12.965 1.00 40.19 151 ASN A N 1
ATOM 1191 C CA . ASN A 1 151 ? 38.108 0.419 -12.321 1.00 40.19 151 ASN A CA 1
ATOM 1192 C C . ASN A 1 151 ? 37.189 1.656 -12.344 1.00 40.19 151 ASN A C 1
ATOM 1194 O O . ASN A 1 151 ? 36.951 2.265 -11.305 1.00 40.19 151 ASN A O 1
ATOM 1198 N N . THR A 1 152 ? 36.763 2.106 -13.521 1.00 42.84 152 THR A N 1
ATOM 1199 C CA . THR A 1 152 ? 35.889 3.264 -13.664 1.00 42.84 152 THR A CA 1
ATOM 1200 C C . THR A 1 152 ? 34.469 2.760 -13.831 1.00 42.84 152 THR A C 1
ATOM 1202 O O . THR A 1 152 ? 34.024 2.323 -14.888 1.00 42.84 152 THR A O 1
ATOM 1205 N N . THR A 1 153 ? 33.765 2.797 -12.707 1.00 56.53 153 THR A N 1
ATOM 1206 C CA . THR A 1 153 ? 32.313 2.712 -12.522 1.00 56.53 153 THR A CA 1
ATOM 1207 C C . THR A 1 153 ? 31.580 3.900 -13.166 1.00 56.53 153 THR A C 1
ATOM 1209 O O . THR A 1 153 ? 30.566 4.354 -12.643 1.00 56.53 153 THR A O 1
ATOM 1212 N N . ASP A 1 154 ? 32.123 4.464 -14.244 1.00 74.00 154 ASP A N 1
ATOM 1213 C CA . ASP A 1 154 ? 31.698 5.760 -14.755 1.00 74.00 154 ASP A CA 1
ATOM 1214 C C . ASP A 1 154 ? 30.490 5.589 -15.679 1.00 74.00 154 ASP A C 1
ATOM 1216 O O . ASP A 1 154 ? 30.482 4.778 -16.608 1.00 74.00 154 ASP A O 1
ATOM 1220 N N . ASP A 1 155 ? 29.443 6.357 -15.393 1.00 84.31 155 ASP A N 1
ATOM 1221 C CA . ASP A 1 155 ? 28.225 6.382 -16.192 1.00 84.31 155 ASP A CA 1
ATOM 1222 C C . ASP A 1 155 ? 28.496 6.939 -17.601 1.00 84.31 155 ASP A C 1
ATOM 1224 O O . ASP A 1 155 ? 29.232 7.913 -17.780 1.00 84.31 155 ASP A O 1
ATOM 1228 N N . VAL A 1 156 ? 27.825 6.381 -18.608 1.00 87.69 156 VAL A N 1
ATOM 1229 C CA . VAL A 1 156 ? 27.934 6.797 -20.010 1.00 87.69 156 VAL A CA 1
ATOM 1230 C C . VAL A 1 156 ? 26.811 7.769 -20.363 1.00 87.69 156 VAL A C 1
ATOM 1232 O O . VAL A 1 156 ? 25.633 7.497 -20.130 1.00 87.69 156 VAL A O 1
ATOM 1235 N N . GLN A 1 157 ? 27.159 8.898 -20.981 1.00 87.44 157 GLN A N 1
ATOM 1236 C CA . GLN A 1 157 ? 26.182 9.859 -21.495 1.00 87.44 157 GLN A CA 1
ATOM 1237 C C . GLN A 1 157 ? 25.768 9.500 -22.934 1.00 87.44 157 GLN A C 1
ATOM 1239 O O . GLN A 1 157 ? 26.570 9.580 -23.863 1.00 87.44 157 GLN A O 1
ATOM 1244 N N . LEU A 1 158 ? 24.494 9.155 -23.131 1.00 84.81 158 LEU A N 1
ATOM 1245 C CA . LEU A 1 158 ? 23.871 8.805 -24.410 1.00 84.81 158 LEU A CA 1
ATOM 1246 C C . LEU A 1 158 ? 22.778 9.832 -24.750 1.00 84.81 158 LEU A C 1
ATOM 1248 O O . LEU A 1 158 ? 21.607 9.715 -24.379 1.00 84.81 158 LEU A O 1
ATOM 1252 N N . GLY A 1 159 ? 23.172 10.907 -25.438 1.00 82.19 159 GLY A N 1
ATOM 1253 C CA . GLY A 1 159 ? 22.286 12.041 -25.707 1.00 82.19 159 GLY A CA 1
ATOM 1254 C C . GLY A 1 159 ? 21.871 12.736 -24.408 1.00 82.19 159 GLY A C 1
ATOM 1255 O O . GLY A 1 159 ? 22.721 13.208 -23.657 1.00 82.19 159 GLY A O 1
ATOM 1256 N N . LYS A 1 160 ? 20.564 12.799 -24.127 1.00 81.81 160 LYS A N 1
ATOM 1257 C CA . LYS A 1 160 ? 20.043 13.327 -22.851 1.00 81.81 160 LYS A CA 1
ATOM 1258 C C . LYS A 1 160 ? 20.080 12.309 -21.706 1.00 81.81 160 LYS A C 1
ATOM 1260 O O . LYS A 1 160 ? 19.816 12.689 -20.573 1.00 81.81 160 LYS A O 1
ATOM 1265 N N . TYR A 1 161 ? 20.357 11.041 -22.006 1.00 84.81 161 TYR A N 1
ATOM 1266 C CA . TYR A 1 161 ? 20.325 9.963 -21.029 1.00 84.81 161 TYR A CA 1
ATOM 1267 C C . TYR A 1 161 ? 21.702 9.730 -20.427 1.00 84.81 161 TYR A C 1
ATOM 1269 O O . TYR A 1 161 ? 22.705 9.764 -21.135 1.00 84.81 161 TYR A O 1
ATOM 1277 N N . LYS A 1 162 ? 21.735 9.462 -19.129 1.00 88.62 162 LYS A N 1
ATOM 1278 C CA . LYS A 1 162 ? 22.921 9.020 -18.402 1.00 88.62 162 LYS A CA 1
ATOM 1279 C C . LYS A 1 162 ? 22.695 7.564 -18.013 1.00 88.62 162 LYS A C 1
ATOM 1281 O O . LYS A 1 162 ? 21.676 7.287 -17.396 1.00 88.62 162 LYS A O 1
ATOM 1286 N N . CYS A 1 163 ? 23.568 6.642 -18.404 1.00 89.81 163 CYS A N 1
ATOM 1287 C CA . CYS A 1 163 ? 23.348 5.207 -18.221 1.00 89.81 163 CYS A CA 1
ATOM 1288 C C . CYS A 1 163 ? 24.557 4.504 -17.609 1.00 89.81 163 CYS A C 1
ATOM 1290 O O . CYS A 1 163 ? 25.680 4.681 -18.072 1.00 89.81 163 CYS A O 1
ATOM 1292 N N . ALA A 1 164 ? 24.309 3.653 -16.617 1.00 88.94 164 ALA A N 1
ATOM 1293 C CA . ALA A 1 164 ? 25.316 2.773 -16.044 1.00 88.94 164 ALA A CA 1
ATOM 1294 C C . ALA A 1 164 ? 25.606 1.584 -16.987 1.00 88.94 164 ALA A C 1
ATOM 1296 O O . ALA A 1 164 ? 24.715 0.762 -17.209 1.00 88.94 164 ALA A O 1
ATOM 1297 N N . PRO A 1 165 ? 26.835 1.443 -17.519 1.00 80.81 165 PRO A N 1
ATOM 1298 C CA . PRO A 1 165 ? 27.155 0.436 -18.536 1.00 80.81 165 PRO A CA 1
ATOM 1299 C C . PRO A 1 165 ? 27.070 -1.020 -18.062 1.00 80.81 165 PRO A C 1
ATOM 1301 O O . PRO A 1 165 ? 26.888 -1.922 -18.873 1.00 80.81 165 PRO A O 1
ATOM 1304 N N . TRP A 1 166 ? 27.179 -1.252 -16.755 1.00 76.50 166 TRP A N 1
ATOM 1305 C CA . TRP A 1 166 ? 27.256 -2.591 -16.161 1.00 76.50 166 TRP A CA 1
ATOM 1306 C C . TRP A 1 166 ? 25.981 -3.003 -15.420 1.00 76.50 166 TRP A C 1
ATOM 1308 O O . TRP A 1 166 ? 25.909 -4.105 -14.879 1.00 76.50 166 TRP A O 1
ATOM 1318 N N . TYR A 1 167 ? 24.981 -2.120 -15.355 1.00 82.88 167 TYR A N 1
ATOM 1319 C CA . TYR A 1 167 ? 23.797 -2.348 -14.538 1.00 82.88 167 TYR A CA 1
ATOM 1320 C C . TYR A 1 167 ? 22.716 -3.089 -15.333 1.00 82.88 167 TYR A C 1
ATOM 1322 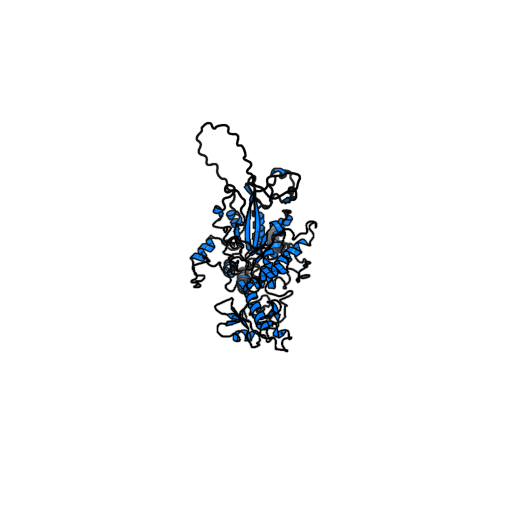O O . TYR A 1 167 ? 22.003 -2.522 -16.163 1.00 82.88 167 TYR A O 1
ATOM 1330 N N . THR A 1 168 ? 22.602 -4.384 -15.060 1.00 88.44 168 THR A N 1
ATOM 1331 C CA . THR A 1 168 ? 21.642 -5.297 -15.699 1.00 88.44 168 THR A CA 1
ATOM 1332 C C . THR A 1 168 ? 20.419 -5.546 -14.816 1.00 88.44 168 THR A C 1
ATOM 1334 O O . THR A 1 168 ? 20.389 -5.168 -13.643 1.00 88.44 168 THR A O 1
ATOM 1337 N N . PHE A 1 169 ? 19.422 -6.257 -15.346 1.00 91.12 169 PHE A N 1
ATOM 1338 C CA . PHE A 1 169 ? 18.264 -6.685 -14.553 1.00 91.12 169 PHE A CA 1
ATOM 1339 C C . PHE A 1 169 ? 18.638 -7.546 -13.329 1.00 91.12 169 PHE A C 1
ATOM 1341 O O . PHE A 1 169 ? 17.961 -7.471 -12.308 1.00 91.12 169 PHE A O 1
ATOM 1348 N N . HIS A 1 170 ? 19.746 -8.295 -13.377 1.00 88.31 170 HIS A N 1
ATOM 1349 C CA . HIS A 1 170 ? 20.226 -9.066 -12.222 1.00 88.31 170 HIS A CA 1
ATOM 1350 C C . HIS A 1 170 ? 20.552 -8.156 -11.032 1.00 88.31 170 HIS A C 1
ATOM 1352 O O . HIS A 1 170 ? 20.100 -8.418 -9.926 1.00 88.31 170 HIS A O 1
ATOM 1358 N N . HIS A 1 171 ? 21.245 -7.039 -11.274 1.00 87.75 171 HIS A N 1
ATOM 1359 C CA . HIS A 1 171 ? 21.612 -6.083 -10.224 1.00 87.75 171 HIS A CA 1
ATOM 1360 C C . HIS A 1 171 ? 20.378 -5.429 -9.590 1.00 87.75 171 HIS A C 1
ATOM 1362 O O . HIS A 1 171 ? 20.327 -5.230 -8.377 1.00 87.75 171 HIS A O 1
ATOM 1368 N N . PHE A 1 172 ? 19.358 -5.135 -10.403 1.00 90.94 172 PHE A N 1
ATOM 1369 C CA . PHE A 1 172 ? 18.068 -4.670 -9.896 1.00 90.94 172 PHE A CA 1
ATOM 1370 C C . PHE A 1 172 ? 17.411 -5.729 -9.000 1.00 90.94 172 PHE A C 1
ATOM 1372 O O . PHE A 1 172 ? 16.951 -5.416 -7.902 1.00 90.94 172 PHE A O 1
ATOM 1379 N N . MET A 1 173 ? 17.385 -6.988 -9.444 1.00 91.25 173 MET A N 1
ATOM 1380 C CA . MET A 1 173 ? 16.796 -8.078 -8.668 1.00 91.25 173 MET A CA 1
ATOM 1381 C C . MET A 1 173 ? 17.574 -8.382 -7.385 1.00 91.25 173 MET A C 1
ATOM 1383 O O . MET A 1 173 ? 16.946 -8.729 -6.387 1.00 91.25 173 MET A O 1
ATOM 1387 N N . ASP A 1 174 ? 18.892 -8.180 -7.361 1.00 87.88 174 ASP A N 1
ATOM 1388 C CA . ASP A 1 174 ? 19.698 -8.260 -6.139 1.00 87.88 174 ASP A CA 1
ATOM 1389 C C . ASP A 1 174 ? 19.288 -7.183 -5.128 1.00 87.88 174 ASP A C 1
ATOM 1391 O O . ASP A 1 174 ? 19.103 -7.491 -3.949 1.00 87.88 174 ASP A O 1
ATOM 1395 N N . ALA A 1 175 ? 19.075 -5.940 -5.576 1.00 87.75 175 ALA A N 1
ATOM 1396 C CA . ALA A 1 175 ? 18.587 -4.857 -4.719 1.00 87.75 175 ALA A CA 1
ATOM 1397 C C . ALA A 1 175 ? 17.176 -5.151 -4.177 1.00 87.75 175 ALA A C 1
ATOM 1399 O O . ALA A 1 175 ? 16.917 -5.003 -2.981 1.00 87.75 175 ALA A O 1
ATOM 1400 N N . VAL A 1 176 ? 16.274 -5.658 -5.027 1.00 91.38 176 VAL A N 1
ATOM 1401 C CA . VAL A 1 176 ? 14.949 -6.127 -4.591 1.00 91.38 176 VAL A CA 1
ATOM 1402 C C . VAL A 1 176 ? 15.093 -7.246 -3.558 1.00 91.38 176 VAL A C 1
ATOM 1404 O O . VAL A 1 176 ? 14.463 -7.198 -2.506 1.00 91.38 176 VAL A O 1
ATOM 1407 N N . ASN A 1 177 ? 15.944 -8.239 -3.804 1.00 90.06 177 ASN A N 1
ATOM 1408 C CA . ASN A 1 177 ? 16.148 -9.357 -2.888 1.00 90.06 177 ASN A CA 1
ATOM 1409 C C . ASN A 1 177 ? 16.725 -8.911 -1.532 1.00 90.06 177 ASN A C 1
ATOM 1411 O O . ASN A 1 177 ? 16.331 -9.449 -0.492 1.00 90.06 177 ASN A O 1
ATOM 1415 N N . GLN A 1 178 ? 17.611 -7.912 -1.515 1.00 88.12 178 GLN A N 1
ATOM 1416 C CA . GLN A 1 178 ? 18.108 -7.296 -0.282 1.00 88.12 178 GLN A CA 1
ATOM 1417 C C . GLN A 1 178 ? 16.965 -6.660 0.519 1.00 88.12 178 GLN A C 1
ATOM 1419 O O . GLN A 1 178 ? 16.805 -6.998 1.694 1.00 88.12 178 GLN A O 1
ATOM 1424 N N . PHE A 1 179 ? 16.107 -5.863 -0.128 1.00 89.44 179 PHE A N 1
ATOM 1425 C CA . PHE A 1 179 ? 14.911 -5.285 0.498 1.00 89.44 179 PHE A CA 1
ATOM 1426 C C . PHE A 1 179 ? 13.950 -6.354 1.047 1.00 89.44 179 PHE A C 1
ATOM 1428 O O . PHE A 1 179 ? 13.482 -6.273 2.183 1.00 89.44 179 PHE A O 1
ATOM 1435 N N . LEU A 1 180 ? 13.669 -7.408 0.275 1.00 90.62 180 LEU A N 1
ATOM 1436 C CA . LEU A 1 180 ? 12.791 -8.492 0.733 1.00 90.62 180 LEU A CA 1
ATOM 1437 C C . LEU A 1 180 ? 13.389 -9.236 1.939 1.00 90.62 180 LEU A C 1
ATOM 1439 O O . LEU A 1 180 ? 12.662 -9.692 2.816 1.00 90.62 180 LEU A O 1
ATOM 1443 N N . THR A 1 181 ? 14.718 -9.351 2.016 1.00 88.25 181 THR A N 1
ATOM 1444 C CA . THR A 1 181 ? 15.423 -10.007 3.134 1.00 88.25 181 THR A CA 1
ATOM 1445 C C . THR A 1 181 ? 15.456 -9.157 4.393 1.00 88.25 181 THR A C 1
ATOM 1447 O O . THR A 1 181 ? 15.257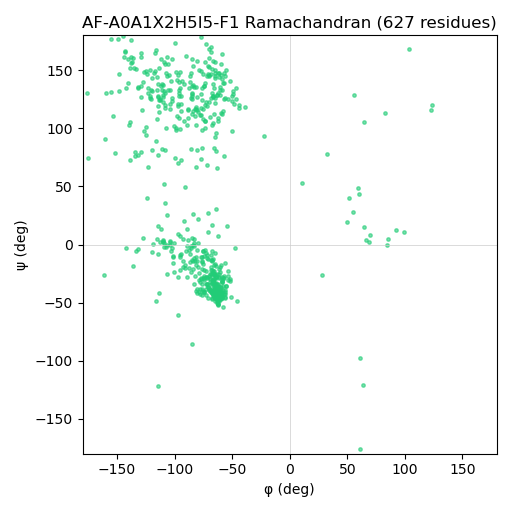 -9.690 5.487 1.00 88.25 181 THR A O 1
ATOM 1450 N N . SER A 1 182 ? 15.668 -7.848 4.257 1.00 87.25 182 SER A N 1
ATOM 1451 C CA . SER A 1 182 ? 15.633 -6.922 5.392 1.00 87.25 182 SER A CA 1
ATOM 1452 C C . SER A 1 182 ? 14.225 -6.809 5.988 1.00 87.25 182 SER A C 1
ATOM 1454 O O . SER A 1 182 ? 14.078 -6.690 7.204 1.00 87.25 182 SER A O 1
ATOM 1456 N N . THR A 1 183 ? 13.191 -6.956 5.155 1.00 88.62 183 THR A N 1
ATOM 1457 C CA . THR A 1 183 ? 11.776 -6.910 5.556 1.00 88.62 183 THR A CA 1
ATOM 1458 C C . THR A 1 183 ? 11.137 -8.287 5.783 1.00 88.62 183 THR A C 1
ATOM 1460 O O . THR A 1 183 ? 9.924 -8.363 5.978 1.00 88.62 183 THR A O 1
ATOM 1463 N N . ASP A 1 184 ? 11.902 -9.388 5.796 1.00 86.25 184 ASP A N 1
ATOM 1464 C CA . ASP A 1 184 ? 11.357 -10.736 6.049 1.00 86.25 184 ASP A CA 1
ATOM 1465 C C . ASP A 1 184 ? 10.586 -10.805 7.378 1.00 86.25 184 ASP A C 1
ATOM 1467 O O . ASP A 1 184 ? 10.939 -10.142 8.360 1.00 86.25 184 ASP A O 1
ATOM 1471 N N . LEU A 1 185 ? 9.581 -11.687 7.431 1.00 83.19 185 LEU A N 1
ATOM 1472 C CA . LEU A 1 185 ? 8.684 -11.868 8.573 1.00 83.19 185 LEU A CA 1
ATOM 1473 C C . LEU A 1 185 ? 9.404 -12.081 9.900 1.00 83.19 185 LEU A C 1
ATOM 1475 O O . LEU A 1 185 ? 8.860 -11.713 10.938 1.00 83.19 185 LEU A O 1
ATOM 1479 N N . GLY A 1 186 ? 10.582 -12.698 9.927 1.00 77.00 186 GLY A N 1
ATOM 1480 C CA . GLY A 1 186 ? 11.311 -12.798 11.191 1.00 77.00 186 GLY A CA 1
ATOM 1481 C C . GLY A 1 186 ? 12.625 -12.045 11.248 1.00 77.00 186 GLY A C 1
ATOM 1482 O O . GLY A 1 186 ? 13.383 -12.323 12.174 1.00 77.00 186 GLY A O 1
ATOM 1483 N N . THR A 1 187 ? 12.857 -11.113 10.322 1.00 81.06 187 THR A N 1
ATOM 1484 C CA . THR A 1 187 ? 13.835 -10.028 10.480 1.00 81.06 187 THR A CA 1
ATOM 1485 C C . THR A 1 187 ? 13.120 -8.764 10.950 1.00 81.06 187 THR A C 1
ATOM 1487 O O . THR A 1 187 ? 13.375 -8.305 12.062 1.00 81.06 187 THR A O 1
ATOM 1490 N N . SER A 1 188 ? 12.165 -8.259 10.159 1.00 84.75 188 SER A N 1
ATOM 1491 C CA . SER A 1 188 ? 11.325 -7.110 10.512 1.00 84.75 188 SER A CA 1
ATOM 1492 C C . SER A 1 188 ? 9.834 -7.394 10.263 1.00 84.75 188 SER A C 1
ATOM 1494 O O . SER A 1 188 ? 9.246 -6.898 9.299 1.00 84.75 188 SER A O 1
ATOM 1496 N N . PRO A 1 189 ? 9.175 -8.167 11.152 1.00 83.94 189 PRO A N 1
ATOM 1497 C CA . PRO A 1 189 ? 7.762 -8.533 11.012 1.00 83.94 189 PRO A CA 1
ATOM 1498 C C . PRO A 1 189 ? 6.811 -7.338 10.831 1.00 83.94 189 PRO A C 1
ATOM 1500 O O . PRO A 1 189 ? 5.745 -7.422 10.214 1.00 83.94 189 PRO A O 1
ATOM 1503 N N . SER A 1 190 ? 7.183 -6.203 11.417 1.00 84.62 190 SER A N 1
ATOM 1504 C CA . SER A 1 190 ? 6.392 -4.985 11.380 1.00 84.62 190 SER A CA 1
ATOM 1505 C C . SER A 1 190 ? 6.456 -4.261 10.033 1.00 84.62 190 SER A C 1
ATOM 1507 O O . SER A 1 190 ? 5.571 -3.458 9.751 1.00 84.62 190 SER A O 1
ATOM 1509 N N . ASP A 1 191 ? 7.443 -4.589 9.198 1.00 87.38 191 ASP A N 1
ATOM 1510 C CA . ASP A 1 191 ? 7.668 -3.972 7.886 1.00 87.38 191 ASP A CA 1
ATOM 1511 C C . ASP A 1 191 ? 7.462 -4.971 6.733 1.00 87.38 191 ASP A C 1
ATOM 1513 O O . ASP A 1 191 ? 7.394 -4.580 5.572 1.00 87.38 191 ASP A O 1
ATOM 1517 N N . THR A 1 192 ? 7.280 -6.260 7.040 1.00 89.62 192 THR A N 1
ATOM 1518 C CA . THR A 1 192 ? 6.991 -7.306 6.051 1.00 89.62 192 THR A CA 1
ATOM 1519 C C . THR A 1 192 ? 5.747 -7.004 5.232 1.00 89.62 192 THR A C 1
ATOM 1521 O O . THR A 1 192 ? 4.654 -6.833 5.775 1.00 89.62 192 THR A O 1
ATOM 1524 N N . ASN A 1 193 ? 5.883 -6.996 3.912 1.00 91.00 193 ASN A N 1
ATOM 1525 C CA . ASN A 1 193 ? 4.766 -6.818 2.996 1.00 91.00 193 ASN A CA 1
ATOM 1526 C C . ASN A 1 193 ? 5.017 -7.561 1.675 1.00 91.00 193 ASN A C 1
ATOM 1528 O O . ASN A 1 193 ? 6.073 -8.161 1.478 1.00 91.00 193 ASN A O 1
ATOM 1532 N N . ILE A 1 194 ? 4.024 -7.523 0.789 1.00 92.88 194 ILE A N 1
ATOM 1533 C CA . ILE A 1 194 ? 4.093 -8.070 -0.561 1.00 92.88 194 ILE A CA 1
ATOM 1534 C C . ILE A 1 194 ? 4.456 -6.947 -1.537 1.00 92.88 194 ILE A C 1
ATOM 1536 O O . ILE A 1 194 ? 3.855 -5.873 -1.512 1.00 92.88 194 ILE A O 1
ATOM 1540 N N . LEU A 1 195 ? 5.416 -7.228 -2.413 1.00 94.75 195 LEU A N 1
ATOM 1541 C CA . LEU A 1 195 ? 5.835 -6.399 -3.531 1.00 94.75 195 LEU A CA 1
ATOM 1542 C C . LEU A 1 195 ? 5.289 -6.980 -4.840 1.00 94.75 195 LEU A C 1
ATOM 1544 O O . LEU A 1 195 ? 5.427 -8.171 -5.115 1.00 94.75 195 LEU A O 1
ATOM 1548 N N . PHE A 1 196 ? 4.714 -6.124 -5.677 1.00 95.12 196 PHE A N 1
ATOM 1549 C CA . PHE A 1 196 ? 4.332 -6.457 -7.046 1.00 95.12 196 PHE A CA 1
ATOM 1550 C C . PHE A 1 196 ? 5.338 -5.839 -8.014 1.00 95.12 196 PHE A C 1
ATOM 1552 O O . PHE A 1 196 ? 5.480 -4.619 -8.046 1.00 95.12 196 PHE A O 1
ATOM 1559 N N . LEU A 1 197 ? 5.999 -6.654 -8.829 1.00 95.56 197 LEU A N 1
ATOM 1560 C CA . LEU A 1 197 ? 6.898 -6.200 -9.885 1.00 95.56 197 LEU A CA 1
ATOM 1561 C C . LEU A 1 197 ? 6.250 -6.446 -11.250 1.00 95.56 197 LEU A C 1
ATOM 1563 O O . LEU A 1 197 ? 5.972 -7.584 -11.616 1.00 95.56 197 LEU A O 1
ATOM 1567 N N . ILE A 1 198 ? 6.000 -5.381 -12.003 1.00 94.88 198 ILE A N 1
ATOM 1568 C CA . ILE A 1 198 ? 5.430 -5.447 -13.349 1.00 94.88 198 ILE A CA 1
ATOM 1569 C C . ILE A 1 198 ? 6.519 -5.101 -14.358 1.00 94.88 198 ILE A C 1
ATOM 1571 O O . ILE A 1 198 ? 7.078 -4.007 -14.306 1.00 94.88 198 ILE A O 1
ATOM 1575 N N . LEU A 1 199 ? 6.814 -6.026 -15.265 1.00 95.38 199 LEU A N 1
ATOM 1576 C CA . LEU A 1 199 ? 7.863 -5.892 -16.271 1.00 95.38 199 LEU A CA 1
ATOM 1577 C C . LEU A 1 199 ? 7.253 -5.447 -17.602 1.00 95.38 199 LEU A C 1
ATOM 1579 O O . LEU A 1 199 ? 6.544 -6.224 -18.248 1.00 95.38 199 LEU A O 1
ATOM 1583 N N . ASN A 1 200 ? 7.530 -4.212 -18.014 1.00 94.25 200 ASN A N 1
ATOM 1584 C CA . ASN A 1 200 ? 7.286 -3.773 -19.383 1.00 94.25 200 ASN A CA 1
ATOM 1585 C C . ASN A 1 200 ? 8.509 -4.113 -20.234 1.00 94.25 200 ASN A C 1
ATOM 1587 O O . ASN A 1 200 ? 9.637 -3.869 -19.813 1.00 94.25 200 ASN A O 1
ATOM 1591 N N . LEU A 1 201 ? 8.297 -4.678 -21.418 1.00 93.69 201 LEU A N 1
ATOM 1592 C CA . LEU A 1 201 ? 9.370 -5.153 -22.283 1.00 93.69 201 LEU A CA 1
ATOM 1593 C C . LEU A 1 201 ? 9.500 -4.273 -23.529 1.00 93.69 201 LEU A C 1
ATOM 1595 O O . LEU A 1 201 ? 8.531 -4.034 -24.262 1.00 93.69 201 LEU A O 1
ATOM 1599 N N . HIS A 1 202 ? 10.725 -3.828 -23.785 1.00 92.81 202 HIS A N 1
ATOM 1600 C CA . HIS A 1 202 ? 11.074 -2.933 -24.879 1.00 92.81 202 HIS A CA 1
ATOM 1601 C C . HIS A 1 202 ? 12.360 -3.372 -25.573 1.00 92.81 202 HIS A C 1
ATOM 1603 O O . HIS A 1 202 ? 13.200 -4.054 -24.991 1.00 92.81 202 HIS A O 1
ATOM 1609 N N . GLU A 1 203 ? 12.533 -2.950 -26.820 1.00 89.75 203 GLU A N 1
ATOM 1610 C CA . GLU A 1 203 ? 13.809 -3.069 -27.526 1.00 89.75 203 GLU A CA 1
ATOM 1611 C C . GLU A 1 203 ? 14.695 -1.855 -27.211 1.00 89.75 203 GLU A C 1
ATOM 1613 O O . GLU A 1 203 ? 14.194 -0.738 -27.039 1.00 89.75 203 GLU A O 1
ATOM 1618 N N . VAL A 1 204 ? 16.015 -2.052 -27.121 1.00 88.75 204 VAL A N 1
ATOM 1619 C CA 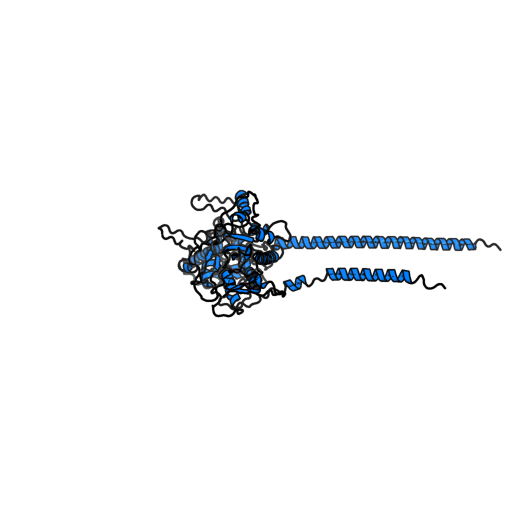. VAL A 1 204 ? 16.952 -0.927 -26.988 1.00 88.75 204 VAL A CA 1
ATOM 1620 C C . VAL A 1 204 ? 16.943 -0.042 -28.234 1.00 88.75 204 VAL A C 1
ATOM 1622 O O . VAL A 1 204 ? 16.874 -0.510 -29.369 1.00 88.75 204 VAL A O 1
ATOM 1625 N N . ASN A 1 205 ? 17.105 1.263 -28.040 1.00 84.12 205 ASN A N 1
ATOM 1626 C CA . ASN A 1 205 ? 17.304 2.184 -29.147 1.00 84.12 205 ASN A CA 1
ATOM 1627 C C . ASN A 1 205 ? 18.775 2.166 -29.600 1.00 84.12 205 ASN A C 1
ATOM 1629 O O . ASN A 1 205 ? 19.670 2.561 -28.849 1.00 84.12 205 ASN A O 1
ATOM 1633 N N . THR A 1 206 ? 19.018 1.738 -30.841 1.00 72.06 206 THR A N 1
ATOM 1634 C CA . THR A 1 206 ? 20.353 1.682 -31.470 1.00 72.06 206 THR A CA 1
ATOM 1635 C C . THR A 1 206 ? 20.767 3.001 -32.133 1.00 72.06 206 THR A C 1
ATOM 1637 O O . THR A 1 206 ? 21.887 3.140 -32.627 1.00 72.06 206 THR A O 1
ATOM 1640 N N . SER A 1 207 ? 19.883 4.004 -32.133 1.00 56.00 207 SER A N 1
ATOM 1641 C CA . SER A 1 207 ? 20.111 5.298 -32.779 1.00 56.00 207 SER A CA 1
ATOM 1642 C C . SER A 1 207 ? 20.975 6.202 -31.899 1.00 56.00 207 SER A C 1
ATOM 1644 O O . SER A 1 207 ? 20.480 7.101 -31.218 1.00 56.00 207 SER A O 1
ATOM 1646 N N . SER A 1 208 ? 22.292 6.017 -31.929 1.00 47.44 208 SER A N 1
ATOM 1647 C CA . SER A 1 208 ? 23.235 7.038 -31.467 1.00 47.44 208 SER A CA 1
ATOM 1648 C C . SER A 1 208 ? 23.267 8.206 -32.465 1.00 47.44 208 SER A C 1
ATOM 1650 O O . SER A 1 208 ? 24.250 8.399 -33.178 1.00 47.44 208 SER A O 1
ATOM 1652 N N . SER A 1 209 ? 22.186 8.980 -32.581 1.00 36.16 209 SER A N 1
ATOM 1653 C CA . SER A 1 209 ? 22.192 10.197 -33.396 1.00 36.16 209 SER A CA 1
ATOM 1654 C C . SER A 1 209 ? 22.356 11.419 -32.503 1.00 36.16 209 SER A C 1
ATOM 1656 O O . SER A 1 209 ? 21.423 11.897 -31.856 1.00 36.16 209 SER A O 1
ATOM 1658 N N . SER A 1 210 ? 23.583 11.928 -32.495 1.00 38.53 210 SER A N 1
ATOM 1659 C CA . SER A 1 210 ? 23.906 13.317 -32.206 1.00 38.53 210 SER A CA 1
ATOM 1660 C C . SER A 1 210 ? 22.873 14.275 -32.817 1.00 38.53 210 SER A C 1
ATOM 1662 O O . SER A 1 210 ? 22.754 14.355 -34.036 1.00 38.53 210 SER A O 1
ATOM 1664 N N . GLY A 1 211 ? 22.189 15.036 -31.960 1.00 36.97 211 GLY A N 1
ATOM 1665 C CA . GLY A 1 211 ? 21.507 16.276 -32.325 1.00 36.97 211 GLY A CA 1
ATOM 1666 C C . GLY A 1 211 ? 20.112 16.131 -32.938 1.00 36.97 211 GLY A C 1
ATOM 1667 O O . GLY A 1 211 ? 19.969 15.772 -34.101 1.00 36.97 211 GLY A O 1
ATOM 1668 N N . SER A 1 212 ? 19.125 16.604 -32.167 1.00 27.83 212 SER A N 1
ATOM 1669 C CA . SER A 1 212 ? 17.815 17.176 -32.550 1.00 27.83 212 SER A CA 1
ATOM 1670 C C . SER A 1 212 ? 16.627 16.445 -31.929 1.00 27.83 212 SER A C 1
ATOM 1672 O O . SER A 1 212 ? 16.352 15.280 -32.191 1.00 27.83 212 SER A O 1
ATOM 1674 N N . ALA A 1 213 ? 15.909 17.177 -31.079 1.00 40.25 213 ALA A N 1
ATOM 1675 C CA . ALA A 1 213 ? 14.659 16.761 -30.473 1.00 40.25 213 ALA A CA 1
ATOM 1676 C C . ALA A 1 213 ? 13.563 16.582 -31.535 1.00 40.25 213 ALA A C 1
ATOM 1678 O O . ALA A 1 213 ? 13.267 17.523 -32.267 1.00 40.25 213 ALA A O 1
ATOM 1679 N N . SER A 1 214 ? 12.919 15.414 -31.580 1.00 26.88 214 SER A N 1
ATOM 1680 C CA . SER A 1 214 ? 11.470 15.273 -31.818 1.00 26.88 214 SER A CA 1
ATOM 1681 C C . SER A 1 214 ? 11.011 13.808 -31.722 1.00 26.88 214 SER A C 1
ATOM 1683 O O . SER A 1 214 ? 11.595 12.923 -32.329 1.00 26.88 214 SER A O 1
ATOM 1685 N N . SER A 1 215 ? 9.940 13.614 -30.940 1.00 31.06 215 SER A N 1
ATOM 1686 C CA . SER A 1 215 ? 8.923 12.538 -30.956 1.00 31.06 215 SER A CA 1
ATOM 1687 C C . SER A 1 215 ? 9.303 11.044 -30.851 1.00 31.06 215 SER A C 1
ATOM 1689 O O . SER A 1 215 ? 10.055 10.493 -31.642 1.00 31.06 215 SER A O 1
ATOM 1691 N N . LEU A 1 216 ? 8.623 10.383 -29.901 1.00 31.94 216 LEU A N 1
ATOM 1692 C CA . LEU A 1 216 ? 8.309 8.942 -29.839 1.00 31.94 216 LEU A CA 1
ATOM 1693 C C . LEU A 1 216 ? 7.480 8.488 -31.077 1.00 31.94 216 LEU A C 1
ATOM 1695 O O . LEU A 1 216 ? 6.962 9.345 -31.794 1.00 31.94 216 LEU A O 1
ATOM 1699 N N . PRO A 1 217 ? 7.374 7.175 -31.364 1.00 39.12 217 PRO A N 1
ATOM 1700 C CA . PRO A 1 217 ? 7.671 6.611 -32.682 1.00 39.12 217 PRO A CA 1
ATOM 1701 C C . PRO A 1 217 ? 6.507 6.632 -33.684 1.00 39.12 217 PRO A C 1
ATOM 1703 O O . PRO A 1 217 ? 5.348 6.423 -33.333 1.00 39.12 217 PRO A O 1
ATOM 1706 N N . VAL A 1 218 ? 6.861 6.788 -34.965 1.00 25.95 218 VAL A N 1
ATOM 1707 C CA . VAL A 1 218 ? 6.035 6.417 -36.123 1.00 25.95 218 VAL A CA 1
ATOM 1708 C C . VAL A 1 218 ? 6.665 5.187 -36.776 1.00 25.95 218 VAL A C 1
ATOM 1710 O O . VAL A 1 218 ? 7.864 5.154 -37.038 1.00 25.95 218 VAL A O 1
ATOM 1713 N N . ASN A 1 219 ? 5.826 4.182 -37.021 1.00 33.34 219 ASN A N 1
ATOM 1714 C CA . ASN A 1 219 ? 6.123 2.936 -37.721 1.00 33.34 219 ASN A CA 1
ATOM 1715 C C . ASN A 1 219 ? 6.825 3.152 -39.070 1.00 33.34 219 ASN A C 1
ATOM 1717 O O . ASN A 1 219 ? 6.246 3.796 -39.938 1.00 33.34 219 ASN A O 1
ATOM 1721 N N . THR A 1 220 ? 7.955 2.473 -39.291 1.00 26.38 220 THR A N 1
ATOM 1722 C CA . THR A 1 220 ? 8.303 1.852 -40.586 1.00 26.38 220 THR A CA 1
ATOM 1723 C C . THR A 1 220 ? 9.354 0.754 -40.378 1.00 26.38 220 THR A C 1
ATOM 1725 O O . THR A 1 220 ? 10.377 1.029 -39.750 1.00 26.38 220 THR A O 1
ATOM 1728 N N . PRO A 1 221 ? 9.166 -0.462 -40.924 1.00 28.45 221 PRO A N 1
ATOM 1729 C CA . PRO A 1 221 ? 10.193 -1.495 -40.917 1.00 28.45 221 PRO A CA 1
ATOM 1730 C C . PRO A 1 221 ? 11.228 -1.189 -42.006 1.00 28.45 221 PRO A C 1
ATOM 1732 O O . PRO A 1 221 ? 10.937 -1.288 -43.199 1.00 28.45 221 PRO A O 1
ATOM 1735 N N . SER A 1 222 ? 12.448 -0.827 -41.614 1.00 27.75 222 SER A N 1
ATOM 1736 C CA . SER A 1 222 ? 13.569 -0.779 -42.554 1.00 27.75 222 SER A CA 1
ATOM 1737 C C . SER A 1 222 ? 14.130 -2.184 -42.726 1.00 27.75 222 SER A C 1
ATOM 1739 O O . SER A 1 222 ? 14.830 -2.713 -41.867 1.00 27.75 222 SER A O 1
ATOM 1741 N N . ALA A 1 223 ? 13.775 -2.787 -43.858 1.00 27.44 223 ALA A N 1
ATOM 1742 C CA . ALA A 1 223 ? 14.312 -4.042 -44.350 1.00 27.44 223 ALA A CA 1
ATOM 1743 C C . ALA A 1 223 ? 15.846 -3.995 -44.429 1.00 27.44 223 ALA A C 1
ATOM 1745 O O . ALA A 1 223 ? 16.414 -3.140 -45.111 1.00 27.44 223 ALA A O 1
ATOM 1746 N N . PHE A 1 224 ? 16.516 -4.953 -43.788 1.00 26.44 224 PHE A N 1
ATOM 1747 C CA . PHE A 1 224 ? 17.920 -5.226 -44.064 1.00 26.44 224 PHE A CA 1
ATOM 1748 C C . PHE A 1 224 ? 18.002 -6.173 -45.265 1.00 26.44 224 PHE A C 1
ATOM 1750 O O . PHE A 1 224 ? 17.569 -7.325 -45.209 1.00 26.44 224 PHE A O 1
ATOM 1757 N N . ILE A 1 225 ? 18.528 -5.660 -46.376 1.00 25.41 225 ILE A N 1
ATOM 1758 C CA . ILE A 1 225 ? 18.856 -6.436 -47.571 1.00 25.41 225 ILE A CA 1
ATOM 1759 C C . ILE A 1 225 ? 20.018 -7.367 -47.211 1.00 25.41 225 ILE A C 1
ATOM 1761 O O . ILE A 1 225 ? 21.171 -6.945 -47.138 1.00 25.41 225 ILE A O 1
ATOM 1765 N N . ALA A 1 226 ? 19.720 -8.646 -46.995 1.00 29.47 226 ALA A N 1
ATOM 1766 C CA . ALA A 1 226 ? 20.726 -9.694 -47.034 1.00 29.47 226 ALA A CA 1
ATOM 1767 C C . ALA A 1 226 ? 21.099 -9.937 -48.505 1.00 29.47 226 ALA A C 1
ATOM 1769 O O . ALA A 1 226 ? 20.318 -10.504 -49.272 1.00 29.47 226 ALA A O 1
ATOM 1770 N N . ASN A 1 227 ? 22.286 -9.481 -48.911 1.00 27.11 227 ASN A N 1
ATOM 1771 C CA . ASN A 1 227 ? 22.876 -9.867 -50.188 1.00 27.11 227 ASN A CA 1
ATOM 1772 C C . ASN A 1 227 ? 23.042 -11.390 -50.213 1.00 27.11 227 ASN A C 1
ATOM 1774 O O . ASN A 1 227 ? 23.837 -11.964 -49.471 1.00 27.11 227 ASN A O 1
ATOM 1778 N N . SER A 1 228 ? 22.263 -12.027 -51.079 1.00 29.17 228 SER A N 1
ATOM 1779 C CA . SER A 1 228 ? 22.325 -13.447 -51.377 1.00 29.17 228 SER A CA 1
ATOM 1780 C C . SER A 1 228 ? 23.437 -13.703 -52.390 1.00 29.17 228 SER A C 1
ATOM 1782 O O . SER A 1 228 ? 23.330 -13.363 -53.566 1.00 29.17 228 SER A O 1
ATOM 1784 N N . THR A 1 229 ? 24.508 -14.352 -51.947 1.00 27.88 229 THR A N 1
ATOM 1785 C CA . THR A 1 229 ? 25.302 -15.219 -52.819 1.00 27.88 229 THR A CA 1
ATOM 1786 C C . THR A 1 229 ? 24.928 -16.664 -52.509 1.00 27.88 229 THR A C 1
ATOM 1788 O O . THR A 1 229 ? 24.865 -17.101 -51.364 1.00 27.88 229 THR A O 1
ATOM 1791 N N . THR A 1 230 ? 24.562 -17.368 -53.572 1.00 28.16 230 THR A N 1
ATOM 1792 C CA . THR A 1 230 ? 23.962 -18.703 -53.616 1.00 28.16 230 THR A CA 1
ATOM 1793 C C . THR A 1 230 ? 24.794 -19.798 -52.931 1.00 28.16 230 THR A C 1
ATOM 1795 O O . THR A 1 230 ? 26.022 -19.762 -53.017 1.00 28.16 230 THR A O 1
ATOM 1798 N N . PRO A 1 231 ? 24.144 -20.821 -52.340 1.00 29.95 231 PRO A N 1
ATOM 1799 C CA . PRO A 1 231 ? 24.804 -21.901 -51.616 1.00 29.95 231 PRO A CA 1
ATOM 1800 C C . PRO A 1 231 ? 25.270 -23.026 -52.552 1.00 29.95 231 PRO A C 1
ATOM 1802 O O . PRO A 1 231 ? 24.488 -23.571 -53.332 1.00 29.95 231 PRO A O 1
ATOM 1805 N N . SER A 1 232 ? 26.533 -23.433 -52.420 1.00 28.06 232 SER A N 1
ATOM 1806 C CA . SER A 1 232 ? 26.971 -24.771 -52.804 1.00 28.06 232 SER A CA 1
ATOM 1807 C C . SER A 1 232 ? 26.705 -25.738 -51.649 1.00 28.06 232 SER A C 1
ATOM 1809 O O . SER A 1 232 ? 27.039 -25.511 -50.490 1.00 28.06 232 SER A O 1
ATOM 1811 N N . THR A 1 233 ? 26.050 -26.830 -52.012 1.00 31.70 233 THR A N 1
ATOM 1812 C CA . THR A 1 233 ? 25.765 -28.033 -51.236 1.00 31.70 233 THR A CA 1
ATOM 1813 C C . THR A 1 233 ? 26.951 -28.550 -50.420 1.00 31.70 233 THR A C 1
ATOM 1815 O O . THR A 1 233 ? 27.927 -29.032 -50.989 1.00 31.70 233 THR A O 1
ATOM 1818 N N . SER A 1 234 ? 26.780 -28.617 -49.100 1.00 29.84 234 SER A N 1
ATOM 1819 C CA . SER A 1 234 ? 27.278 -29.738 -48.299 1.00 29.84 234 SER A CA 1
ATOM 1820 C C . SER A 1 234 ? 26.435 -29.893 -47.036 1.00 29.84 234 SER A C 1
ATOM 1822 O O . SER A 1 234 ? 26.450 -29.062 -46.133 1.00 29.84 234 SER A O 1
ATOM 1824 N N . SER A 1 235 ? 25.688 -30.988 -47.021 1.00 34.12 235 SER A N 1
ATOM 1825 C CA . SER A 1 235 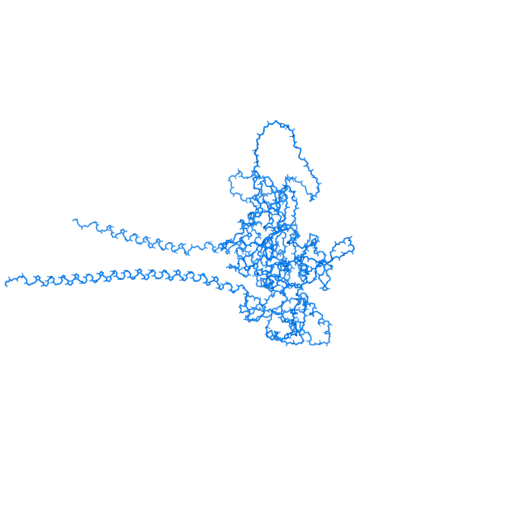? 25.042 -31.619 -45.879 1.00 34.12 235 SER A CA 1
ATOM 1826 C C . SER A 1 235 ? 25.961 -31.689 -44.656 1.00 34.12 235 SER A C 1
ATOM 1828 O O . SER A 1 235 ? 26.975 -32.383 -44.672 1.00 34.12 235 SER A O 1
ATOM 1830 N N . GLY A 1 236 ? 25.552 -31.009 -43.590 1.00 28.50 236 GLY A N 1
ATOM 1831 C CA . GLY A 1 236 ? 26.159 -31.062 -42.269 1.00 28.50 236 GLY A CA 1
ATOM 1832 C C . GLY A 1 236 ? 25.137 -30.560 -41.264 1.00 28.50 236 GLY A C 1
ATOM 1833 O O . GLY A 1 236 ? 25.004 -29.363 -41.047 1.00 28.50 236 GLY A O 1
ATOM 1834 N N . SER A 1 237 ? 24.349 -31.485 -40.722 1.00 39.59 237 SER A N 1
ATOM 1835 C CA . SER A 1 237 ? 23.401 -31.220 -39.647 1.00 39.59 237 SER A CA 1
ATOM 1836 C C . SER A 1 237 ? 24.176 -30.796 -38.398 1.00 39.59 237 SER A C 1
ATOM 1838 O O . SER A 1 237 ? 24.650 -31.638 -37.643 1.00 39.59 237 SER A O 1
ATOM 1840 N N . SER A 1 238 ? 24.305 -29.491 -38.188 1.00 30.62 238 SER A N 1
ATOM 1841 C CA . SER A 1 238 ? 24.651 -28.905 -36.898 1.00 30.62 238 SER A CA 1
ATOM 1842 C C . SER A 1 238 ? 23.571 -27.892 -36.562 1.00 30.62 238 SER A C 1
ATOM 1844 O O . SER A 1 238 ? 23.546 -26.784 -37.097 1.00 30.62 238 SER A O 1
ATOM 1846 N N . SER A 1 239 ? 22.654 -28.304 -35.689 1.00 34.00 239 SER A N 1
ATOM 1847 C CA . SER A 1 239 ? 21.867 -27.400 -34.863 1.00 34.00 239 SER A CA 1
ATOM 1848 C C . SER A 1 239 ? 22.839 -26.431 -34.197 1.00 34.00 239 SER A C 1
ATOM 1850 O O . SER A 1 239 ? 23.496 -26.785 -33.219 1.00 34.00 239 SER A O 1
ATOM 1852 N N . VAL A 1 240 ? 22.984 -25.239 -34.773 1.00 35.84 240 VAL A N 1
ATOM 1853 C CA . VAL A 1 240 ? 23.611 -24.122 -34.078 1.00 35.84 240 VAL A CA 1
ATOM 1854 C C . VAL A 1 240 ? 22.750 -23.911 -32.844 1.00 35.84 240 VAL A C 1
ATOM 1856 O O . VAL A 1 240 ? 21.550 -23.645 -32.954 1.00 35.84 240 VAL A O 1
ATOM 1859 N N . ALA A 1 241 ? 23.345 -24.183 -31.688 1.00 33.19 241 ALA A N 1
ATOM 1860 C CA . ALA A 1 241 ? 22.722 -23.986 -30.403 1.00 33.19 241 ALA A CA 1
ATOM 1861 C C . ALA A 1 241 ? 22.153 -22.565 -30.366 1.00 33.19 241 ALA A C 1
ATOM 1863 O O . ALA A 1 241 ? 22.861 -21.586 -30.600 1.00 33.19 241 ALA A O 1
ATOM 1864 N N . ARG A 1 242 ? 20.846 -22.466 -30.110 1.00 36.22 242 ARG A N 1
ATOM 1865 C CA . ARG A 1 242 ? 20.251 -21.273 -29.516 1.00 36.22 242 ARG A CA 1
ATOM 1866 C C . ARG A 1 242 ? 20.874 -21.171 -28.125 1.00 36.22 242 ARG A C 1
ATOM 1868 O O . ARG A 1 242 ? 20.301 -21.689 -27.172 1.00 36.22 242 ARG A O 1
ATOM 1875 N N . ASP A 1 243 ? 22.088 -20.638 -28.038 1.00 38.06 243 ASP A N 1
ATOM 1876 C CA . ASP A 1 243 ? 22.762 -20.388 -26.769 1.00 38.06 243 ASP A CA 1
ATOM 1877 C C . ASP A 1 243 ? 21.952 -19.329 -26.012 1.00 38.06 243 ASP A C 1
ATOM 1879 O O . ASP A 1 243 ? 22.035 -18.130 -26.255 1.00 38.06 243 ASP A O 1
ATOM 1883 N N . THR A 1 244 ? 21.044 -19.856 -25.191 1.00 46.69 244 THR A N 1
ATOM 1884 C CA . THR A 1 244 ? 20.554 -19.359 -23.905 1.00 46.69 244 THR A CA 1
ATOM 1885 C C . THR A 1 244 ? 20.501 -17.841 -23.755 1.00 46.69 244 THR A C 1
ATOM 1887 O O . THR A 1 244 ? 21.298 -17.253 -23.026 1.00 46.69 244 THR A O 1
ATOM 1890 N N . VAL A 1 245 ? 19.479 -17.213 -24.341 1.00 56.94 245 VAL A N 1
ATOM 1891 C CA . VAL A 1 245 ? 18.906 -16.021 -23.706 1.00 56.94 245 VAL A CA 1
ATOM 1892 C C . VAL A 1 245 ? 18.444 -16.462 -22.321 1.00 56.94 245 VAL A C 1
ATOM 1894 O O . VAL A 1 245 ? 17.575 -17.328 -22.213 1.00 56.94 245 VAL A O 1
ATOM 1897 N N . THR A 1 246 ? 19.060 -15.939 -21.261 1.00 70.56 246 THR A N 1
ATOM 1898 C CA . THR A 1 246 ? 18.627 -16.239 -19.895 1.00 70.56 246 THR A CA 1
ATOM 1899 C C . THR A 1 246 ? 17.201 -15.724 -19.733 1.00 70.56 246 THR A C 1
ATOM 1901 O O . THR A 1 246 ? 16.976 -14.511 -19.716 1.00 70.56 246 THR A O 1
ATOM 1904 N N . GLY A 1 247 ? 16.237 -16.645 -19.659 1.00 83.56 247 GLY A N 1
ATOM 1905 C CA . GLY A 1 247 ? 14.834 -16.305 -19.443 1.00 83.56 247 GLY A CA 1
ATOM 1906 C C . GLY A 1 247 ? 14.666 -15.483 -18.167 1.00 83.56 247 GLY A C 1
ATOM 1907 O O . GLY A 1 247 ? 15.383 -15.687 -17.183 1.00 83.56 247 GLY A O 1
ATOM 1908 N N . LEU A 1 248 ? 13.723 -14.546 -18.168 1.00 91.56 248 LEU A N 1
ATOM 1909 C CA . LEU A 1 248 ? 13.448 -13.675 -17.025 1.00 91.56 248 LEU A CA 1
ATOM 1910 C C . LEU A 1 248 ? 13.098 -14.492 -15.773 1.00 91.56 248 LEU A C 1
ATOM 1912 O O . LEU A 1 248 ? 13.537 -14.139 -14.677 1.00 91.56 248 LEU A O 1
ATOM 1916 N N . HIS A 1 249 ? 12.403 -15.625 -15.926 1.00 89.88 249 HIS A N 1
ATOM 1917 C CA . HIS A 1 249 ? 12.149 -16.569 -14.835 1.00 89.88 249 HIS A CA 1
ATOM 1918 C C . HIS A 1 249 ? 13.438 -17.088 -14.183 1.00 89.88 249 HIS A C 1
ATOM 1920 O O . HIS A 1 249 ? 13.494 -17.218 -12.960 1.00 89.88 249 HIS A O 1
ATOM 1926 N N . ALA A 1 250 ? 14.491 -17.363 -14.960 1.00 89.31 250 ALA A N 1
ATOM 1927 C CA . ALA A 1 250 ? 15.766 -17.851 -14.442 1.00 89.31 250 ALA A CA 1
ATOM 1928 C C . ALA A 1 250 ? 16.478 -16.757 -13.632 1.00 89.31 250 ALA A C 1
ATOM 1930 O O . ALA A 1 250 ? 16.995 -17.021 -12.548 1.00 89.31 250 ALA A O 1
ATOM 1931 N N . ILE A 1 251 ? 16.414 -15.504 -14.095 1.00 90.12 251 ILE A N 1
ATOM 1932 C CA . ILE A 1 251 ? 16.962 -14.352 -13.366 1.00 90.12 251 ILE A CA 1
ATOM 1933 C C . ILE A 1 251 ? 16.234 -14.176 -12.027 1.00 90.12 251 ILE A C 1
ATOM 1935 O O . ILE A 1 251 ? 16.871 -14.153 -10.977 1.00 90.12 251 ILE A O 1
ATOM 1939 N N . ILE A 1 252 ? 14.898 -14.128 -12.047 1.00 91.25 252 ILE A N 1
ATOM 1940 C CA . ILE A 1 252 ? 14.071 -13.937 -10.845 1.00 91.25 252 ILE A CA 1
ATOM 1941 C C . ILE A 1 252 ? 14.273 -15.080 -9.848 1.00 91.25 252 ILE A C 1
ATOM 1943 O O . ILE A 1 252 ? 14.493 -14.833 -8.663 1.00 91.25 252 ILE A O 1
ATOM 1947 N N . SER A 1 253 ? 14.217 -16.328 -10.319 1.00 87.94 253 SER A N 1
ATOM 1948 C CA . SER A 1 253 ? 14.356 -17.509 -9.463 1.00 87.94 253 SER A CA 1
ATOM 1949 C C . SER A 1 253 ? 15.748 -17.633 -8.846 1.00 87.94 253 SER A C 1
ATOM 1951 O O . SER A 1 253 ? 15.859 -18.082 -7.707 1.00 87.94 253 SER A O 1
ATOM 1953 N N . SER A 1 254 ? 16.792 -17.198 -9.559 1.00 86.19 254 SER A N 1
ATOM 1954 C CA . SER A 1 254 ? 18.165 -17.199 -9.045 1.00 86.19 254 SER A CA 1
ATOM 1955 C C . SER A 1 254 ? 18.435 -16.071 -8.043 1.00 86.19 254 SER A C 1
ATOM 1957 O O . SER A 1 254 ? 19.173 -16.280 -7.082 1.00 86.19 254 SER A O 1
ATOM 1959 N N . ALA A 1 255 ? 17.816 -14.901 -8.228 1.00 84.94 255 ALA A N 1
ATOM 1960 C CA . ALA A 1 255 ? 17.995 -13.755 -7.343 1.00 84.94 255 ALA A CA 1
ATOM 1961 C C . ALA A 1 255 ? 17.169 -13.874 -6.051 1.00 84.94 255 ALA A C 1
ATOM 1963 O O . ALA A 1 255 ? 17.651 -13.549 -4.968 1.00 84.94 255 ALA A O 1
ATOM 1964 N N . VAL A 1 256 ? 15.921 -14.350 -6.140 1.00 82.81 256 VAL A N 1
ATOM 1965 C CA . VAL A 1 256 ? 14.958 -14.329 -5.024 1.00 82.81 256 VAL A CA 1
ATOM 1966 C C . VAL A 1 256 ? 14.940 -15.669 -4.289 1.00 82.81 256 VAL A C 1
ATOM 1968 O O . VAL A 1 256 ? 13.970 -16.429 -4.325 1.00 82.81 256 VAL A O 1
ATOM 1971 N N . ILE A 1 257 ? 16.032 -15.948 -3.582 1.00 69.19 257 ILE A N 1
ATOM 1972 C CA . ILE A 1 257 ? 16.187 -17.136 -2.732 1.00 69.19 257 ILE A CA 1
ATOM 1973 C C . ILE A 1 257 ? 16.014 -16.719 -1.271 1.00 69.19 257 ILE A C 1
ATOM 1975 O O . ILE A 1 257 ? 16.447 -15.640 -0.865 1.00 69.19 257 ILE A O 1
ATOM 1979 N N . SER A 1 258 ? 15.353 -17.548 -0.464 1.00 61.12 258 SER A N 1
ATOM 1980 C CA . SER A 1 258 ? 15.297 -17.315 0.979 1.00 61.12 258 SER A CA 1
ATOM 1981 C C . SER A 1 258 ? 16.581 -17.833 1.640 1.00 61.12 258 SER A C 1
ATOM 1983 O O . SER A 1 258 ? 17.035 -18.936 1.343 1.00 61.12 258 SER A O 1
ATOM 1985 N N . SER A 1 259 ? 17.170 -17.062 2.555 1.00 56.25 259 SER A N 1
ATOM 1986 C CA . SER A 1 259 ? 18.398 -17.458 3.263 1.00 56.25 259 SER A CA 1
ATOM 1987 C C . SER A 1 259 ? 18.204 -18.625 4.244 1.00 56.25 259 SER A C 1
ATOM 1989 O O . SER A 1 259 ? 19.190 -19.199 4.697 1.00 56.25 259 SER A O 1
ATOM 1991 N N . ASP A 1 260 ? 16.953 -18.970 4.570 1.00 54.88 260 ASP A N 1
ATOM 1992 C CA . ASP A 1 260 ? 16.594 -19.836 5.706 1.00 54.88 260 ASP A CA 1
ATOM 1993 C C . ASP A 1 260 ? 15.603 -20.969 5.329 1.00 54.88 260 ASP A C 1
ATOM 1995 O O . ASP A 1 260 ? 15.248 -21.807 6.159 1.00 54.88 260 ASP A O 1
ATOM 1999 N N . ARG A 1 261 ? 15.120 -21.005 4.078 1.00 55.22 261 ARG A N 1
ATOM 2000 C CA . ARG A 1 261 ? 14.222 -22.035 3.518 1.00 55.22 261 ARG A CA 1
ATOM 2001 C C . ARG A 1 261 ? 14.614 -22.362 2.076 1.00 55.22 261 ARG A C 1
ATOM 2003 O O . ARG A 1 261 ? 14.784 -21.457 1.264 1.00 55.22 261 ARG A O 1
ATOM 2010 N N . ASP A 1 262 ? 14.585 -23.641 1.717 1.00 57.53 262 ASP A N 1
ATOM 2011 C CA . ASP A 1 262 ? 14.718 -24.121 0.329 1.00 57.53 262 ASP A CA 1
ATOM 2012 C C . ASP A 1 262 ? 13.515 -23.741 -0.573 1.00 57.53 262 ASP A C 1
ATOM 2014 O O . ASP A 1 262 ? 13.303 -24.340 -1.625 1.00 57.53 262 ASP A O 1
ATOM 2018 N N . ALA A 1 263 ? 12.682 -22.780 -0.154 1.00 66.12 263 ALA A N 1
ATOM 2019 C CA . ALA A 1 263 ? 11.472 -22.359 -0.847 1.00 66.12 263 ALA A CA 1
ATOM 2020 C C . ALA A 1 263 ? 11.602 -20.911 -1.357 1.00 66.12 263 ALA A C 1
ATOM 2022 O O . ALA A 1 263 ? 12.101 -20.046 -0.627 1.00 66.12 263 ALA A O 1
ATOM 2023 N N . PRO A 1 264 ? 11.136 -20.629 -2.586 1.00 76.06 264 PRO A N 1
ATOM 2024 C CA . PRO A 1 264 ? 11.145 -19.283 -3.143 1.00 76.06 264 PRO A CA 1
ATOM 2025 C C . PRO A 1 264 ? 10.222 -18.335 -2.366 1.00 76.06 264 PRO A C 1
ATOM 2027 O O . PRO A 1 264 ? 9.166 -18.736 -1.880 1.00 76.06 264 PRO A O 1
ATOM 2030 N N . ARG A 1 265 ? 10.599 -17.051 -2.290 1.00 87.38 265 ARG A N 1
ATOM 2031 C CA . ARG A 1 265 ? 9.788 -15.981 -1.663 1.00 87.38 265 ARG A CA 1
ATOM 2032 C C . ARG A 1 265 ? 8.828 -15.294 -2.635 1.00 87.38 265 ARG A C 1
ATOM 2034 O O . ARG A 1 265 ? 8.297 -14.225 -2.333 1.00 87.38 265 ARG A O 1
ATOM 2041 N N . TYR A 1 266 ? 8.622 -15.874 -3.809 1.00 91.50 266 TYR A N 1
ATOM 2042 C CA . TYR A 1 266 ? 7.712 -15.354 -4.819 1.00 91.50 266 TYR A CA 1
ATOM 2043 C C . TYR A 1 266 ? 6.521 -16.290 -5.018 1.00 91.50 266 TYR A C 1
ATOM 2045 O O . TYR A 1 266 ? 6.621 -17.494 -4.794 1.00 91.50 266 TYR A O 1
ATOM 2053 N N . TYR A 1 267 ? 5.394 -15.720 -5.428 1.00 93.31 267 TYR A N 1
ATOM 2054 C CA . TYR A 1 267 ? 4.162 -16.439 -5.731 1.00 93.31 267 TYR A CA 1
ATOM 2055 C C . TYR A 1 267 ? 3.885 -16.383 -7.228 1.00 93.31 267 TYR A C 1
ATOM 2057 O O . TYR A 1 267 ? 3.988 -15.317 -7.837 1.00 93.31 267 TYR A O 1
ATOM 2065 N N . THR A 1 268 ? 3.558 -17.536 -7.810 1.00 93.62 268 THR A N 1
ATOM 2066 C CA . THR A 1 268 ? 3.510 -17.735 -9.262 1.00 93.62 268 THR A CA 1
ATOM 2067 C C . THR A 1 268 ? 2.107 -18.060 -9.787 1.00 93.62 268 THR A C 1
ATOM 2069 O O . THR A 1 268 ? 1.216 -18.430 -9.011 1.00 93.62 268 THR A O 1
ATOM 2072 N N . PRO A 1 269 ? 1.891 -18.008 -11.118 1.00 92.69 269 PRO A N 1
ATOM 2073 C CA . PRO A 1 269 ? 0.667 -18.513 -11.743 1.00 92.69 269 PRO A CA 1
ATOM 2074 C C . PRO A 1 269 ? 0.374 -19.979 -11.408 1.00 92.69 269 PRO A C 1
ATOM 2076 O O . PRO A 1 269 ? -0.784 -20.353 -11.210 1.00 92.69 269 PRO A O 1
ATOM 2079 N N . GLN A 1 270 ? 1.415 -20.809 -11.283 1.00 89.69 270 GLN A N 1
ATOM 2080 C CA . GLN A 1 270 ? 1.265 -22.206 -10.886 1.00 89.69 270 GLN A CA 1
ATOM 2081 C C . GLN A 1 270 ? 0.751 -22.332 -9.445 1.00 89.69 270 GLN A C 1
ATOM 2083 O O . GLN A 1 270 ? -0.149 -23.136 -9.194 1.00 89.69 270 GLN A O 1
ATOM 2088 N N . ASN A 1 271 ? 1.256 -21.514 -8.510 1.00 90.81 271 ASN A N 1
ATOM 2089 C CA . ASN A 1 271 ? 0.718 -21.471 -7.146 1.00 90.81 271 ASN A CA 1
ATOM 2090 C C . ASN A 1 271 ? -0.763 -21.081 -7.153 1.00 90.81 271 ASN A C 1
ATOM 2092 O O . ASN A 1 271 ? -1.573 -21.772 -6.545 1.00 90.81 271 ASN A O 1
ATOM 2096 N N . LEU A 1 272 ? -1.133 -20.056 -7.929 1.00 89.50 272 LEU A N 1
ATOM 2097 C CA . LEU A 1 272 ? -2.525 -19.626 -8.063 1.00 89.50 272 LEU A CA 1
ATOM 2098 C C . LEU A 1 272 ? -3.437 -20.706 -8.640 1.00 89.50 272 LEU A C 1
ATOM 2100 O O . LEU A 1 272 ? -4.557 -20.878 -8.164 1.00 89.50 272 LEU A O 1
ATOM 2104 N N . SER A 1 273 ? -2.974 -21.443 -9.648 1.00 87.31 273 SER A N 1
ATOM 2105 C CA . SER A 1 273 ? -3.721 -22.574 -10.199 1.00 87.31 273 SER A CA 1
ATOM 2106 C C . SER A 1 273 ? -3.940 -23.664 -9.145 1.00 87.31 273 SER A C 1
ATOM 2108 O O . SER A 1 273 ? -5.061 -24.143 -8.984 1.00 87.31 273 SER A O 1
ATOM 2110 N N . ASN A 1 274 ? -2.905 -23.999 -8.370 1.00 86.38 274 ASN A N 1
ATOM 2111 C CA . ASN A 1 274 ? -2.988 -25.002 -7.308 1.00 86.38 274 ASN A CA 1
ATOM 2112 C C . ASN A 1 274 ? -3.930 -24.570 -6.175 1.00 86.38 274 ASN A C 1
ATOM 2114 O O . ASN A 1 274 ? -4.774 -25.358 -5.751 1.00 86.38 274 ASN A O 1
ATOM 2118 N N . ASP A 1 275 ? -3.839 -23.321 -5.722 1.00 83.31 275 ASP A N 1
ATOM 2119 C CA . ASP A 1 275 ? -4.708 -22.775 -4.674 1.00 83.31 275 ASP A CA 1
ATOM 2120 C C . ASP A 1 275 ? -6.179 -22.787 -5.115 1.00 83.31 275 ASP A C 1
ATOM 2122 O O . ASP A 1 275 ? -7.070 -23.168 -4.351 1.00 83.31 275 ASP A O 1
ATOM 2126 N N . ARG A 1 276 ? -6.433 -22.467 -6.390 1.00 81.94 276 ARG A N 1
ATOM 2127 C CA . ARG A 1 276 ? -7.766 -22.516 -7.008 1.00 81.94 276 ARG A CA 1
ATOM 2128 C C . ARG A 1 276 ? -8.303 -23.928 -7.220 1.00 81.94 276 ARG A C 1
ATOM 2130 O O . ARG A 1 276 ? -9.516 -24.090 -7.260 1.00 81.94 276 ARG A O 1
ATOM 2137 N N . GLN A 1 277 ? -7.444 -24.932 -7.381 1.00 76.38 277 GLN A N 1
ATOM 2138 C CA . GLN A 1 277 ? -7.852 -26.336 -7.516 1.00 76.38 277 GLN A CA 1
ATOM 2139 C C . GLN A 1 277 ? -8.091 -27.000 -6.157 1.00 76.38 277 GLN A C 1
ATOM 2141 O O . GLN A 1 277 ? -8.988 -27.829 -6.023 1.00 76.38 277 GLN A O 1
ATOM 2146 N N . ASN A 1 278 ? -7.326 -26.612 -5.136 1.00 67.62 278 ASN A N 1
ATOM 2147 C CA . ASN A 1 278 ? -7.369 -27.231 -3.813 1.00 67.62 278 ASN A CA 1
ATOM 2148 C C . ASN A 1 278 ? -8.540 -26.767 -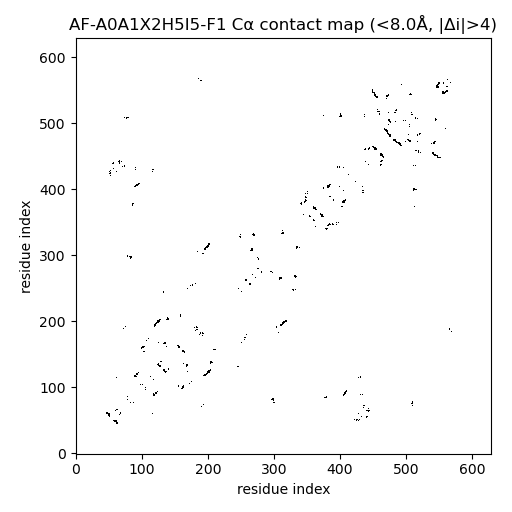2.930 1.00 67.62 278 ASN A C 1
ATOM 2150 O O . ASN A 1 278 ? -8.613 -27.235 -1.795 1.00 67.62 278 ASN A O 1
ATOM 2154 N N . LEU A 1 279 ? -9.424 -25.883 -3.438 1.00 58.69 279 LEU A N 1
ATOM 2155 C CA . LEU A 1 279 ? -10.713 -25.381 -2.897 1.00 58.69 279 LEU A CA 1
ATOM 2156 C C . LEU A 1 279 ? -11.038 -25.739 -1.434 1.00 58.69 279 LEU A C 1
ATOM 2158 O O . LEU A 1 279 ? -12.118 -26.213 -1.092 1.00 58.69 279 LEU A O 1
ATOM 2162 N N . THR A 1 280 ? -10.101 -25.427 -0.548 1.00 47.66 280 THR A N 1
ATOM 2163 C CA . THR A 1 280 ? -10.282 -25.319 0.903 1.00 47.66 280 THR A CA 1
ATOM 2164 C C . THR A 1 280 ? -10.377 -23.847 1.312 1.00 47.66 280 THR A C 1
ATOM 2166 O O . THR A 1 280 ? -10.683 -23.538 2.459 1.00 47.66 280 THR A O 1
ATOM 2169 N N . PHE A 1 281 ? -10.216 -22.940 0.344 1.00 46.62 281 PHE A N 1
ATOM 2170 C CA . PHE A 1 281 ? -10.344 -21.495 0.466 1.00 46.62 281 PHE A CA 1
ATOM 2171 C C . PHE A 1 281 ? -11.630 -21.023 -0.239 1.00 46.62 281 PHE A C 1
ATOM 2173 O O . PHE A 1 281 ? -11.623 -20.575 -1.377 1.00 46.62 281 PHE A O 1
ATOM 2180 N N . HIS A 1 282 ? -12.744 -21.168 0.484 1.00 46.34 282 HIS A N 1
ATOM 2181 C CA . HIS A 1 282 ? -14.068 -20.563 0.276 1.00 46.34 282 HIS A CA 1
ATOM 2182 C C . HIS A 1 282 ? -14.891 -20.904 -0.982 1.00 46.34 282 HIS A C 1
ATOM 2184 O O . HIS A 1 282 ? -14.771 -20.300 -2.043 1.00 46.34 282 HIS A O 1
ATOM 2190 N N . ALA A 1 283 ? -15.915 -21.733 -0.749 1.00 33.72 283 ALA A N 1
ATOM 2191 C CA . ALA A 1 283 ? -17.238 -21.531 -1.325 1.00 33.72 283 ALA A CA 1
ATOM 2192 C C . ALA A 1 283 ? -17.921 -20.354 -0.603 1.00 33.72 283 ALA A C 1
ATOM 2194 O O . ALA A 1 283 ? -18.361 -20.491 0.540 1.00 33.72 283 ALA A O 1
ATOM 2195 N N . SER A 1 284 ? -18.022 -19.195 -1.251 1.00 34.81 284 SER A N 1
ATOM 2196 C CA . SER A 1 284 ? -19.194 -18.344 -1.057 1.00 34.81 284 SER A CA 1
ATOM 2197 C C . SER A 1 284 ? -20.168 -18.702 -2.176 1.00 34.81 284 SER A C 1
ATOM 2199 O O . SER A 1 284 ? -19.828 -18.666 -3.355 1.00 34.81 284 SER A O 1
ATOM 2201 N N . ASN A 1 285 ? -21.370 -19.142 -1.805 1.00 34.16 285 ASN A N 1
ATOM 2202 C CA . ASN A 1 285 ? -22.453 -19.393 -2.748 1.00 34.16 285 ASN A CA 1
ATOM 2203 C C . ASN A 1 285 ? -22.882 -18.054 -3.371 1.00 34.16 285 ASN A C 1
ATOM 2205 O O . ASN A 1 285 ? -23.836 -17.442 -2.899 1.00 34.16 285 ASN A O 1
ATOM 2209 N N . SER A 1 286 ? -22.188 -17.582 -4.409 1.00 36.47 286 SER A N 1
ATOM 2210 C CA . SER A 1 286 ? -22.775 -16.634 -5.351 1.00 36.47 286 SER A CA 1
ATOM 2211 C C . SER A 1 286 ? -23.295 -17.438 -6.541 1.00 36.47 286 SER A C 1
ATOM 2213 O O . SER A 1 286 ? -22.561 -18.040 -7.319 1.00 36.47 286 SER A O 1
ATOM 2215 N N . THR A 1 287 ? -24.616 -17.523 -6.644 1.00 31.92 287 THR A N 1
ATOM 2216 C CA . THR A 1 287 ? -25.322 -18.159 -7.763 1.00 31.92 287 THR A CA 1
ATOM 2217 C C . THR A 1 287 ? -25.404 -17.243 -8.986 1.00 31.92 287 THR A C 1
ATOM 2219 O O . THR A 1 287 ? -26.278 -17.433 -9.826 1.00 31.92 287 THR A O 1
ATOM 2222 N N . ASP A 1 288 ? -24.528 -16.246 -9.106 1.00 34.69 288 ASP A N 1
ATOM 2223 C CA . ASP A 1 288 ? -24.581 -15.274 -10.197 1.00 34.69 288 ASP A CA 1
ATOM 2224 C C . ASP A 1 288 ? -23.564 -15.640 -11.285 1.00 34.69 288 ASP A C 1
ATOM 2226 O O . ASP A 1 288 ? -22.474 -15.080 -11.403 1.00 34.69 288 ASP A O 1
ATOM 2230 N N . SER A 1 289 ? -23.897 -16.685 -12.047 1.00 34.47 289 SER A N 1
ATOM 2231 C CA . SER A 1 289 ? -23.014 -17.294 -13.046 1.00 34.47 289 SER A CA 1
ATOM 2232 C C . SER A 1 289 ? -23.042 -16.596 -14.413 1.00 34.47 289 SER A C 1
ATOM 2234 O O . SER A 1 289 ? -22.790 -17.251 -15.428 1.00 34.47 289 SER A O 1
ATOM 2236 N N . THR A 1 290 ? -23.362 -15.299 -14.492 1.00 32.84 290 THR A N 1
ATOM 2237 C CA . THR A 1 290 ? -23.504 -14.629 -15.800 1.00 32.84 290 THR A CA 1
ATOM 2238 C C . THR A 1 290 ? -22.574 -13.453 -16.093 1.00 32.84 290 THR A C 1
ATOM 2240 O O . THR A 1 290 ? -22.509 -13.066 -17.256 1.00 32.84 290 THR A O 1
ATOM 2243 N N . THR A 1 291 ? -21.746 -12.956 -15.162 1.00 34.56 291 THR A N 1
ATOM 2244 C CA . THR A 1 291 ? -20.746 -11.907 -15.487 1.00 34.56 291 THR A CA 1
ATOM 2245 C C . THR A 1 291 ? -19.495 -11.925 -14.594 1.00 34.56 291 THR A C 1
ATOM 2247 O O . THR A 1 291 ? -19.361 -11.075 -13.724 1.00 34.56 291 THR A O 1
ATOM 2250 N N . HIS A 1 292 ? -18.566 -12.854 -14.872 1.00 41.84 292 HIS A N 1
ATOM 2251 C CA . HIS A 1 292 ? -17.127 -12.898 -14.502 1.00 41.84 292 HIS A CA 1
ATOM 2252 C C . HIS A 1 292 ? -16.718 -14.171 -13.730 1.00 41.84 292 HIS A C 1
ATOM 2254 O O . HIS A 1 292 ? -17.214 -14.407 -12.630 1.00 41.84 292 HIS A O 1
ATOM 2260 N N . PRO A 1 293 ? -15.774 -14.986 -14.247 1.00 38.00 293 PRO A N 1
ATOM 2261 C CA . PRO A 1 293 ? -15.269 -16.165 -13.550 1.00 38.00 293 PRO A CA 1
ATOM 2262 C C . PRO A 1 293 ? -14.198 -15.741 -12.529 1.00 38.00 293 PRO A C 1
ATOM 2264 O O . PRO A 1 293 ? -13.013 -16.013 -12.699 1.00 38.00 293 PRO A O 1
ATOM 2267 N N . ASN A 1 294 ? -14.587 -15.010 -11.484 1.00 51.53 294 ASN A N 1
ATOM 2268 C CA . ASN A 1 294 ? -13.658 -14.516 -10.465 1.00 51.53 294 ASN A CA 1
ATOM 2269 C C . ASN A 1 294 ? -13.445 -15.573 -9.374 1.00 51.53 294 ASN A C 1
ATOM 2271 O O . ASN A 1 294 ? -14.056 -15.515 -8.310 1.00 51.53 294 ASN A O 1
ATOM 2275 N N . LEU A 1 295 ? -12.560 -16.539 -9.628 1.00 60.91 295 LEU A N 1
ATOM 2276 C CA . LEU A 1 295 ? -11.983 -17.332 -8.540 1.00 60.91 295 LEU A CA 1
ATOM 2277 C C . LEU A 1 295 ? -11.107 -16.406 -7.670 1.00 60.91 295 LEU A C 1
ATOM 2279 O O . LEU A 1 295 ? -10.247 -15.713 -8.233 1.00 60.91 295 LEU A O 1
ATOM 2283 N N . PRO A 1 296 ? -11.311 -16.374 -6.339 1.00 71.12 296 PRO A N 1
ATOM 2284 C CA . PRO A 1 296 ? -10.696 -15.382 -5.461 1.00 71.12 296 PRO A CA 1
ATOM 2285 C C . PRO A 1 296 ? -9.167 -15.487 -5.462 1.00 71.12 296 PRO A C 1
ATOM 2287 O O . PRO A 1 296 ? -8.599 -16.570 -5.619 1.00 71.12 296 PRO A O 1
ATOM 2290 N N . TRP A 1 297 ? -8.499 -14.346 -5.299 1.00 85.94 297 TRP A N 1
ATOM 2291 C CA . TRP A 1 297 ? -7.070 -14.311 -4.995 1.00 85.94 297 TRP A CA 1
ATOM 2292 C C . TRP A 1 297 ? -6.826 -14.727 -3.535 1.00 85.94 297 TRP A C 1
ATOM 2294 O O . TRP A 1 297 ? -7.732 -14.595 -2.712 1.00 85.94 297 TRP A O 1
ATOM 2304 N N . PRO A 1 298 ? -5.622 -15.198 -3.172 1.00 88.62 298 PRO A N 1
ATOM 2305 C CA . PRO A 1 298 ? -5.302 -15.506 -1.783 1.00 88.62 298 PRO A CA 1
ATOM 2306 C C . PRO A 1 298 ? -5.424 -14.290 -0.859 1.00 88.62 298 PRO A C 1
ATOM 2308 O O . PRO A 1 298 ? -5.251 -13.138 -1.276 1.00 88.62 298 PRO A O 1
ATOM 2311 N N . ASN A 1 299 ? -5.655 -14.556 0.427 1.00 88.25 299 ASN A N 1
ATOM 2312 C CA . ASN A 1 299 ? -5.545 -13.527 1.454 1.00 88.25 299 ASN A CA 1
ATOM 2313 C C . ASN A 1 299 ? -4.083 -13.128 1.656 1.00 88.25 299 ASN A C 1
ATOM 2315 O O . ASN A 1 299 ? -3.174 -13.961 1.626 1.00 88.25 299 ASN A O 1
ATOM 2319 N N . TRP A 1 300 ? -3.867 -11.851 1.963 1.00 89.69 300 TRP A N 1
ATOM 2320 C CA . TRP A 1 300 ? -2.532 -11.304 2.204 1.00 89.69 300 TRP A CA 1
ATOM 2321 C C . TRP A 1 300 ? -1.762 -12.049 3.312 1.00 89.69 300 TRP A C 1
ATOM 2323 O O . TRP A 1 300 ? -0.600 -12.415 3.135 1.00 89.69 300 TRP A O 1
ATOM 2333 N N . LEU A 1 301 ? -2.421 -12.327 4.443 1.00 87.25 301 LEU A N 1
ATOM 2334 C CA . LEU A 1 301 ? -1.784 -12.976 5.594 1.00 87.25 301 LEU A CA 1
ATOM 2335 C C . LEU A 1 301 ? -1.304 -14.396 5.274 1.00 87.25 301 LEU A C 1
ATOM 2337 O O . LEU A 1 301 ? -0.264 -14.819 5.780 1.00 87.25 301 LEU A O 1
ATOM 2341 N N . ASP A 1 302 ? -2.066 -15.134 4.468 1.00 86.12 302 ASP A N 1
ATOM 2342 C CA . ASP A 1 302 ? -1.750 -16.522 4.137 1.00 86.12 302 ASP A CA 1
ATOM 2343 C C . ASP A 1 302 ? -0.472 -16.595 3.299 1.00 86.12 302 ASP A C 1
ATOM 2345 O O . ASP A 1 302 ? 0.388 -17.432 3.574 1.00 86.12 302 ASP A O 1
ATOM 2349 N N . LEU A 1 303 ? -0.294 -15.660 2.361 1.00 88.38 303 LEU A N 1
ATOM 2350 C CA . LEU A 1 303 ? 0.931 -15.519 1.572 1.00 88.38 303 LEU A CA 1
ATOM 2351 C C . LEU A 1 303 ? 2.135 -15.166 2.454 1.00 88.38 303 LEU A C 1
ATOM 2353 O O . LEU A 1 303 ? 3.157 -15.856 2.424 1.00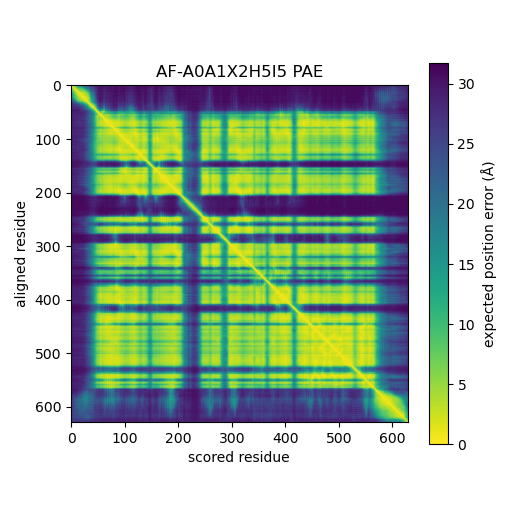 88.38 303 LEU A O 1
ATOM 2357 N N . VAL A 1 304 ? 2.001 -14.153 3.313 1.00 87.50 304 VAL A N 1
ATOM 2358 C CA . VAL A 1 304 ? 3.099 -13.721 4.192 1.00 87.50 304 VAL A CA 1
ATOM 2359 C C . VAL A 1 304 ? 3.507 -14.825 5.174 1.00 87.50 304 VAL A C 1
ATOM 2361 O O . VAL A 1 304 ? 4.696 -15.051 5.396 1.00 87.50 304 VAL A O 1
ATOM 2364 N N . LYS A 1 305 ? 2.554 -15.588 5.727 1.00 84.00 305 LYS A N 1
ATOM 2365 C CA . LYS A 1 305 ? 2.854 -16.745 6.597 1.00 84.00 305 LYS A CA 1
ATOM 2366 C C . LYS A 1 305 ? 3.579 -17.876 5.864 1.00 84.00 305 LYS A C 1
ATOM 2368 O O . LYS A 1 305 ? 4.364 -18.600 6.486 1.00 84.00 305 LYS A O 1
ATOM 2373 N N . GLN A 1 306 ? 3.339 -18.027 4.564 1.00 83.94 306 GLN A N 1
ATOM 2374 C CA . GLN A 1 306 ? 4.060 -18.973 3.711 1.00 83.94 306 GLN A CA 1
ATOM 2375 C C . GLN A 1 306 ? 5.475 -18.485 3.352 1.00 83.94 306 GLN A C 1
ATOM 2377 O O . GLN A 1 306 ? 6.314 -19.300 2.974 1.00 83.94 306 GLN A O 1
ATOM 2382 N N . GLY A 1 307 ? 5.784 -17.205 3.583 1.00 85.00 307 GLY A N 1
ATOM 2383 C CA . GLY A 1 307 ? 7.069 -16.583 3.248 1.00 85.00 307 GLY A CA 1
ATOM 2384 C C . GLY A 1 307 ? 7.083 -15.919 1.869 1.00 85.00 307 GLY A C 1
ATOM 2385 O O . GLY A 1 307 ? 8.152 -15.576 1.373 1.00 85.00 307 GLY A O 1
ATOM 2386 N N . VAL A 1 308 ? 5.916 -15.741 1.246 1.00 90.38 308 VAL A N 1
ATOM 2387 C CA . VAL A 1 308 ? 5.778 -15.008 -0.014 1.00 90.38 308 VAL A CA 1
ATOM 2388 C C . VAL A 1 308 ? 5.854 -13.508 0.259 1.00 90.38 308 VAL A C 1
ATOM 2390 O O . VAL A 1 308 ? 5.109 -12.980 1.084 1.00 90.38 308 VAL A O 1
ATOM 2393 N N . GLN A 1 309 ? 6.711 -12.820 -0.492 1.00 92.38 309 GLN A N 1
ATOM 2394 C CA . GLN A 1 309 ? 6.845 -11.363 -0.489 1.00 92.38 309 GLN A CA 1
ATOM 2395 C C . GLN A 1 309 ? 6.889 -10.758 -1.902 1.00 92.38 309 GLN A C 1
ATOM 2397 O O . GLN A 1 309 ? 6.892 -9.539 -2.017 1.00 92.38 309 GLN A O 1
ATOM 2402 N N . LEU A 1 310 ? 6.920 -11.556 -2.978 1.00 95.00 310 LEU A N 1
ATOM 2403 C CA . LEU A 1 310 ? 7.021 -11.049 -4.353 1.00 95.00 310 LEU A CA 1
ATOM 2404 C C . LEU A 1 310 ? 5.995 -11.694 -5.293 1.00 95.00 310 LEU A C 1
ATOM 2406 O O . LEU A 1 310 ? 5.837 -12.910 -5.315 1.00 95.00 310 LEU A O 1
ATOM 2410 N N . LEU A 1 311 ? 5.338 -10.885 -6.120 1.00 95.88 311 LEU A N 1
ATOM 2411 C CA . LEU A 1 311 ? 4.609 -11.338 -7.305 1.00 95.88 311 LEU A CA 1
ATOM 2412 C C . LEU A 1 311 ? 5.168 -10.608 -8.521 1.00 95.88 311 LEU A C 1
ATOM 2414 O O . LEU A 1 311 ? 5.342 -9.390 -8.475 1.00 95.88 311 LEU A O 1
ATOM 2418 N N . VAL A 1 312 ? 5.420 -11.335 -9.608 1.00 95.75 312 VAL A N 1
ATOM 2419 C CA . VAL A 1 312 ? 5.957 -10.755 -10.845 1.00 95.75 312 VAL A CA 1
ATOM 2420 C C . VAL A 1 312 ? 4.986 -10.980 -11.990 1.00 95.75 312 VAL A C 1
ATOM 2422 O O . VAL A 1 312 ? 4.524 -12.099 -12.185 1.00 95.75 312 VAL A O 1
ATOM 2425 N N . GLY A 1 313 ? 4.683 -9.940 -12.763 1.00 94.38 313 GLY A N 1
ATOM 2426 C CA . GLY A 1 313 ? 3.850 -10.052 -13.959 1.00 94.38 313 GLY A CA 1
ATOM 2427 C C . GLY A 1 313 ? 4.387 -9.246 -15.126 1.00 94.38 313 GLY A C 1
ATOM 2428 O O . GLY A 1 313 ? 5.171 -8.317 -14.948 1.00 94.38 313 GLY A O 1
ATOM 2429 N N . PHE A 1 314 ? 3.939 -9.580 -16.328 1.00 93.38 314 PHE A N 1
ATOM 2430 C CA . PHE A 1 314 ? 4.192 -8.764 -17.506 1.00 93.38 314 PHE A CA 1
ATOM 2431 C C . PHE A 1 314 ? 3.254 -7.557 -17.562 1.00 93.38 314 PHE A C 1
ATOM 2433 O O . PHE A 1 314 ? 2.130 -7.589 -17.066 1.00 93.38 314 PHE A O 1
ATOM 2440 N N . GLY A 1 315 ? 3.725 -6.474 -18.167 1.00 89.88 315 GLY A N 1
ATOM 2441 C CA . GLY A 1 315 ? 2.945 -5.278 -18.449 1.00 89.88 315 GLY A CA 1
ATOM 2442 C C . GLY A 1 315 ? 2.779 -5.072 -19.951 1.00 89.88 315 GLY A C 1
ATOM 2443 O O . GLY A 1 315 ? 2.212 -5.913 -20.651 1.00 89.88 315 GLY A O 1
ATOM 2444 N N . GLU A 1 316 ? 3.237 -3.923 -20.434 1.00 88.88 316 GLU A N 1
ATOM 2445 C CA . GLU A 1 316 ? 3.319 -3.618 -21.860 1.00 88.88 316 GLU A CA 1
ATOM 2446 C C . GLU A 1 316 ? 4.464 -4.404 -22.508 1.00 88.88 316 GLU A C 1
ATOM 2448 O O . GLU A 1 316 ? 5.537 -4.536 -21.931 1.00 88.88 316 GLU A O 1
ATOM 2453 N N . ASN A 1 317 ? 4.247 -4.934 -23.709 1.00 90.56 317 ASN A N 1
ATOM 2454 C CA . ASN A 1 317 ? 5.289 -5.607 -24.473 1.00 90.56 317 ASN A CA 1
ATOM 2455 C C . ASN A 1 317 ? 5.327 -5.013 -25.881 1.00 90.56 317 ASN A C 1
ATOM 2457 O O . ASN A 1 317 ? 4.351 -5.110 -26.623 1.00 90.56 317 ASN A O 1
ATOM 2461 N N . THR A 1 318 ? 6.446 -4.380 -26.215 1.00 90.44 318 THR A N 1
ATOM 2462 C CA . THR A 1 318 ? 6.705 -3.768 -27.529 1.00 90.44 318 THR A CA 1
ATOM 2463 C C . THR A 1 318 ? 7.761 -4.529 -28.327 1.00 90.44 318 THR A C 1
ATOM 2465 O O . THR A 1 318 ? 8.141 -4.090 -29.411 1.00 90.44 318 THR A O 1
ATOM 2468 N N . LEU A 1 319 ? 8.242 -5.660 -27.802 1.00 88.12 319 LEU A N 1
ATOM 2469 C CA . LEU A 1 319 ? 9.205 -6.497 -28.497 1.00 88.12 319 LEU A CA 1
ATOM 2470 C C . LEU A 1 319 ? 8.563 -7.196 -29.698 1.00 88.12 319 LEU A C 1
ATOM 2472 O O . LEU A 1 319 ? 7.410 -7.626 -29.618 1.00 88.12 319 LEU A O 1
ATOM 2476 N N . PRO A 1 320 ? 9.315 -7.381 -30.794 1.00 82.06 320 PRO A N 1
ATOM 2477 C CA . PRO A 1 320 ? 8.906 -8.281 -31.861 1.00 82.06 320 PRO A CA 1
ATOM 2478 C C . PRO A 1 320 ? 8.728 -9.719 -31.348 1.00 82.06 320 PRO A C 1
ATOM 2480 O O . PRO A 1 320 ? 9.528 -10.184 -30.537 1.00 82.06 320 PRO A O 1
ATOM 2483 N N . ASP A 1 321 ? 7.769 -10.465 -31.909 1.00 74.69 321 ASP A N 1
ATOM 2484 C CA . ASP A 1 321 ? 7.461 -11.861 -31.523 1.00 74.69 321 ASP A CA 1
ATOM 2485 C C . ASP A 1 321 ? 8.676 -12.811 -31.553 1.00 74.69 321 ASP A C 1
ATOM 2487 O O . ASP A 1 321 ? 8.685 -13.857 -30.912 1.00 74.69 321 ASP A O 1
ATOM 2491 N N . HIS A 1 322 ? 9.709 -12.466 -32.323 1.00 75.56 322 HIS A N 1
ATOM 2492 C CA . HIS A 1 322 ? 10.929 -13.258 -32.473 1.00 75.56 322 HIS A CA 1
ATOM 2493 C C . HIS A 1 322 ? 12.073 -12.831 -31.540 1.00 75.56 322 HIS A C 1
ATOM 2495 O O . HIS A 1 322 ? 13.091 -13.519 -31.500 1.00 75.56 322 HIS A O 1
ATOM 2501 N N . ALA A 1 323 ? 11.946 -11.703 -30.834 1.00 79.62 323 ALA A N 1
ATOM 2502 C CA . ALA A 1 323 ? 13.002 -11.171 -29.974 1.00 79.62 323 ALA A CA 1
ATOM 2503 C C . ALA A 1 323 ? 13.028 -11.860 -28.602 1.00 79.62 323 ALA A C 1
ATOM 2505 O O . ALA A 1 323 ? 14.104 -12.165 -28.090 1.00 79.62 323 ALA A O 1
ATOM 2506 N N . TYR A 1 324 ? 11.853 -12.133 -28.026 1.00 85.31 324 TYR A N 1
ATOM 2507 C CA . TYR A 1 324 ? 11.718 -12.830 -26.750 1.00 85.31 324 TYR A CA 1
ATOM 2508 C C . TYR A 1 324 ? 10.356 -13.520 -26.633 1.00 85.31 324 TYR A C 1
ATOM 2510 O O . TYR A 1 324 ? 9.317 -12.901 -26.855 1.00 85.31 324 TYR A O 1
ATOM 2518 N N . ASP A 1 325 ? 10.362 -14.792 -26.242 1.00 86.12 325 ASP A N 1
ATOM 2519 C CA . ASP A 1 325 ? 9.155 -15.597 -26.064 1.00 86.12 325 ASP A CA 1
ATOM 2520 C C . ASP A 1 325 ? 8.753 -15.644 -24.582 1.00 86.12 325 ASP A C 1
ATOM 2522 O O . ASP A 1 325 ? 9.303 -16.417 -23.796 1.00 86.12 325 ASP A O 1
ATOM 2526 N N . THR A 1 326 ? 7.766 -14.827 -24.202 1.00 87.94 326 THR A N 1
ATOM 2527 C CA . THR A 1 326 ? 7.265 -14.738 -22.817 1.00 87.94 326 THR A CA 1
ATOM 2528 C C . THR A 1 326 ? 6.553 -16.004 -22.341 1.00 87.94 326 THR A C 1
ATOM 2530 O O . THR A 1 326 ? 6.348 -16.168 -21.138 1.00 87.94 326 THR A O 1
ATOM 2533 N N . SER A 1 327 ? 6.188 -16.926 -23.244 1.00 87.44 327 SER A N 1
ATOM 2534 C CA . SER A 1 327 ? 5.550 -18.190 -22.857 1.00 87.44 327 SER A CA 1
ATOM 2535 C C . SER A 1 327 ? 6.487 -19.096 -22.054 1.00 87.44 327 SER A C 1
ATOM 2537 O O . SER A 1 327 ? 6.021 -19.899 -21.248 1.00 87.44 327 SER A O 1
ATOM 2539 N N . GLN A 1 328 ? 7.803 -18.909 -22.195 1.00 88.81 328 GLN A N 1
ATOM 2540 C CA . GLN A 1 328 ? 8.822 -19.633 -21.431 1.00 88.81 328 GLN A CA 1
ATOM 2541 C C . GLN A 1 328 ? 8.824 -19.265 -19.943 1.00 88.81 328 GLN A C 1
ATOM 2543 O O . GLN A 1 328 ? 9.340 -20.024 -19.127 1.00 88.81 328 GLN A O 1
ATOM 2548 N N . ASP A 1 329 ? 8.236 -18.123 -19.576 1.00 91.69 329 ASP A N 1
ATOM 2549 C CA . ASP A 1 329 ? 8.156 -17.656 -18.192 1.00 91.69 329 ASP A CA 1
ATOM 2550 C C . ASP A 1 329 ? 6.792 -17.921 -17.539 1.00 91.69 329 ASP A C 1
ATOM 2552 O O . ASP A 1 329 ? 6.598 -17.547 -16.382 1.00 91.69 329 ASP A O 1
ATOM 2556 N N . ALA A 1 330 ? 5.846 -18.551 -18.246 1.00 90.38 330 ALA A N 1
ATOM 2557 C CA . ALA A 1 330 ? 4.438 -18.638 -17.839 1.00 90.38 330 ALA A CA 1
ATOM 2558 C C . ALA A 1 330 ? 4.203 -19.341 -16.486 1.00 90.38 330 ALA A C 1
ATOM 2560 O O . ALA A 1 330 ? 3.203 -19.074 -15.821 1.00 90.38 330 ALA A O 1
ATOM 2561 N N . ASP A 1 331 ? 5.129 -20.200 -16.052 1.00 90.31 331 ASP A N 1
ATOM 2562 C CA . ASP A 1 331 ? 5.053 -20.876 -14.751 1.00 90.31 331 ASP A CA 1
ATOM 2563 C C . ASP A 1 331 ? 5.503 -19.988 -13.580 1.00 90.31 331 ASP A C 1
ATOM 2565 O O . ASP A 1 331 ? 5.160 -20.270 -12.431 1.00 90.31 331 ASP A O 1
ATOM 2569 N N . THR A 1 332 ? 6.256 -18.914 -13.854 1.00 90.62 332 THR A N 1
ATOM 2570 C CA . THR A 1 332 ? 6.856 -18.023 -12.843 1.00 90.62 332 THR A CA 1
ATOM 2571 C C . THR A 1 332 ? 6.257 -16.617 -12.870 1.00 90.62 332 THR A C 1
ATOM 2573 O O . THR A 1 332 ? 6.011 -16.038 -11.812 1.00 90.62 332 THR A O 1
ATOM 2576 N N . ILE A 1 333 ? 6.018 -16.062 -14.060 1.00 94.12 333 ILE A N 1
ATOM 2577 C CA . ILE A 1 333 ? 5.605 -14.673 -14.278 1.00 94.12 333 ILE A CA 1
ATOM 2578 C C . ILE A 1 333 ? 4.155 -14.644 -14.763 1.00 94.12 333 ILE A C 1
ATOM 2580 O O . ILE A 1 333 ? 3.795 -15.282 -15.750 1.00 94.12 333 ILE A O 1
ATOM 2584 N N . PHE A 1 334 ? 3.319 -13.869 -14.076 1.00 94.00 334 PHE A N 1
ATOM 2585 C CA . PHE A 1 334 ? 1.927 -13.639 -14.453 1.00 94.00 334 PHE A CA 1
ATOM 2586 C C . PHE A 1 334 ? 1.811 -12.977 -15.828 1.00 94.00 334 PHE A C 1
ATOM 2588 O O . PHE A 1 334 ? 2.606 -12.104 -16.190 1.00 94.00 334 PHE A O 1
ATOM 2595 N N . ASN A 1 335 ? 0.784 -13.349 -16.593 1.00 90.31 335 ASN A N 1
ATOM 2596 C CA . ASN A 1 335 ? 0.540 -12.703 -17.878 1.00 90.31 335 ASN A CA 1
ATOM 2597 C C . ASN A 1 335 ? 0.091 -11.238 -17.673 1.00 90.31 335 ASN A C 1
ATOM 2599 O O . ASN A 1 335 ? -0.244 -10.807 -16.566 1.00 90.31 335 ASN A O 1
ATOM 2603 N N . SER A 1 336 ? 0.031 -10.468 -18.761 1.00 83.38 336 SER A N 1
ATOM 2604 C CA . SER A 1 336 ? -0.285 -9.032 -18.710 1.00 83.38 336 SER A CA 1
ATOM 2605 C C . SER A 1 336 ? -1.715 -8.676 -18.295 1.00 83.38 336 SER A C 1
ATOM 2607 O O . SER A 1 336 ? -2.036 -7.496 -18.120 1.00 83.38 336 SER A O 1
ATOM 2609 N N . THR A 1 337 ? -2.578 -9.677 -18.125 1.00 78.94 337 THR A N 1
ATOM 2610 C CA . THR A 1 337 ? -3.969 -9.519 -17.694 1.00 78.94 337 THR A CA 1
ATOM 2611 C C . THR A 1 337 ? -4.214 -9.967 -16.257 1.00 78.94 337 THR A C 1
ATOM 2613 O O . THR A 1 337 ? -5.105 -9.415 -15.622 1.00 78.94 337 THR A O 1
ATOM 2616 N N . ASP A 1 338 ? -3.414 -10.884 -15.706 1.00 81.75 338 ASP A N 1
ATOM 2617 C CA . ASP A 1 338 ? -3.668 -11.462 -14.379 1.00 81.75 338 ASP A CA 1
ATOM 2618 C C . ASP A 1 338 ? -3.510 -10.427 -13.254 1.00 81.75 338 ASP A C 1
ATOM 2620 O O . ASP A 1 338 ? -4.362 -10.311 -12.374 1.00 81.75 338 ASP A O 1
ATOM 2624 N N . LEU A 1 339 ? -2.425 -9.645 -13.283 1.00 81.19 339 LEU A N 1
ATOM 2625 C CA . LEU A 1 339 ? -2.125 -8.628 -12.265 1.00 81.19 339 LEU A CA 1
ATOM 2626 C C . LEU A 1 339 ? -2.606 -7.224 -12.658 1.00 81.19 339 LEU A C 1
ATOM 2628 O O . LEU A 1 339 ? -2.284 -6.249 -11.972 1.00 81.19 339 LEU A O 1
ATOM 2632 N N . ARG A 1 340 ? -3.358 -7.076 -13.751 1.00 67.75 340 ARG A N 1
ATOM 2633 C CA . ARG A 1 340 ? -3.838 -5.776 -14.241 1.00 67.75 340 ARG A CA 1
ATOM 2634 C C . ARG A 1 340 ? -5.331 -5.616 -13.967 1.00 67.75 340 ARG A C 1
ATOM 2636 O O . ARG A 1 340 ? -6.090 -6.571 -14.073 1.00 67.75 340 ARG A O 1
ATOM 2643 N N . THR A 1 341 ? -5.765 -4.390 -13.670 1.00 52.81 341 THR A N 1
ATOM 2644 C CA . THR A 1 341 ? -7.190 -4.040 -13.735 1.00 52.81 341 THR A CA 1
ATOM 2645 C C . THR A 1 341 ? -7.699 -4.289 -15.149 1.00 52.81 341 THR A C 1
ATOM 2647 O O . THR A 1 341 ? -6.979 -4.030 -16.121 1.00 52.81 341 THR A O 1
ATOM 2650 N N . GLY A 1 342 ? -8.936 -4.772 -15.268 1.00 48.09 342 GLY A N 1
ATOM 2651 C CA . GLY A 1 342 ? -9.568 -5.072 -16.551 1.00 48.09 342 GLY A CA 1
ATOM 2652 C C . GLY A 1 342 ? -9.391 -3.946 -17.570 1.00 48.09 342 GLY A C 1
ATOM 2653 O O . GLY A 1 342 ? -9.550 -2.796 -17.206 1.00 48.09 342 GLY A O 1
ATOM 2654 N N . TRP A 1 343 ? -9.042 -4.316 -18.808 1.00 44.78 343 TRP A N 1
ATOM 2655 C CA . TRP A 1 343 ? -9.054 -3.639 -20.127 1.00 44.78 343 TRP A CA 1
ATOM 2656 C C . TRP A 1 343 ? -8.909 -2.099 -20.281 1.00 44.78 343 TRP A C 1
ATOM 2658 O O . TRP A 1 343 ? -8.411 -1.669 -21.318 1.00 44.78 343 TRP A O 1
ATOM 2668 N N . TYR A 1 344 ? -9.264 -1.262 -19.305 1.00 52.72 344 TYR A N 1
ATOM 2669 C CA . TYR A 1 344 ? -9.262 0.198 -19.350 1.00 52.72 344 TYR A CA 1
ATOM 2670 C C . TYR A 1 344 ? -8.736 0.777 -18.024 1.00 52.72 344 TYR A C 1
ATOM 2672 O O . TYR A 1 344 ? -9.436 0.792 -17.015 1.00 52.72 344 TYR A O 1
ATOM 2680 N N . MET A 1 345 ? -7.502 1.290 -18.023 1.00 61.66 345 MET A N 1
ATOM 2681 C CA . MET A 1 345 ? -7.014 2.116 -16.913 1.00 61.66 345 MET A CA 1
ATOM 2682 C C . MET A 1 345 ? -7.617 3.515 -17.029 1.00 61.66 345 MET A C 1
ATOM 2684 O O . MET A 1 345 ? -7.364 4.231 -17.999 1.00 61.66 345 MET A O 1
ATOM 2688 N N . HIS A 1 346 ? -8.400 3.911 -16.031 1.00 72.31 346 HIS A N 1
ATOM 2689 C CA . HIS A 1 346 ? -8.889 5.278 -15.908 1.00 72.31 346 HIS A CA 1
ATOM 2690 C C . HIS A 1 346 ? -7.755 6.229 -15.526 1.00 72.31 346 HIS A C 1
ATOM 2692 O O . HIS A 1 346 ? -6.768 5.830 -14.899 1.00 72.31 346 HIS A O 1
ATOM 2698 N N . THR A 1 347 ? -7.912 7.499 -15.898 1.00 77.44 347 THR A N 1
ATOM 2699 C CA . THR A 1 347 ? -6.919 8.530 -15.597 1.00 77.44 347 THR A CA 1
ATOM 2700 C C . THR A 1 347 ? -7.343 9.404 -14.421 1.00 77.44 347 THR A C 1
ATOM 2702 O O . THR A 1 347 ? -8.533 9.542 -14.142 1.00 77.44 347 THR A O 1
ATOM 2705 N N . ALA A 1 348 ? -6.395 10.087 -13.781 1.00 74.69 348 ALA A N 1
ATOM 2706 C CA . ALA A 1 348 ? -6.676 11.096 -12.759 1.00 74.69 348 ALA A CA 1
ATOM 2707 C C . ALA A 1 348 ? -7.648 12.196 -13.244 1.00 74.69 348 ALA A C 1
ATOM 2709 O O . ALA A 1 348 ? -8.397 12.752 -12.444 1.00 74.69 348 ALA A O 1
ATOM 2710 N N . ALA A 1 349 ? -7.706 12.477 -14.553 1.00 74.75 349 ALA A N 1
ATOM 2711 C CA . ALA A 1 349 ? -8.666 13.422 -15.128 1.00 74.75 349 ALA A CA 1
ATOM 2712 C C . ALA A 1 349 ? -10.130 12.946 -14.998 1.00 74.75 349 ALA A C 1
ATOM 2714 O O . ALA A 1 349 ? -11.042 13.768 -14.865 1.00 74.75 349 ALA A O 1
ATOM 2715 N N . ASN A 1 350 ? -10.362 11.627 -14.967 1.00 75.94 350 ASN A N 1
ATOM 2716 C CA . ASN A 1 350 ? -11.688 11.033 -14.785 1.00 75.94 350 ASN A CA 1
ATOM 2717 C C . ASN A 1 350 ? -12.237 11.210 -13.361 1.00 75.94 350 ASN A C 1
ATOM 2719 O O . ASN A 1 350 ? -13.431 11.024 -13.158 1.00 75.94 350 ASN A O 1
ATOM 2723 N N . LEU A 1 351 ? -11.425 11.633 -12.382 1.00 78.81 351 LEU A N 1
ATOM 2724 C CA . LEU A 1 351 ? -11.890 11.888 -11.010 1.00 78.81 351 LEU A CA 1
ATOM 2725 C C . LEU A 1 351 ? -12.963 12.981 -10.917 1.00 78.81 351 LEU A C 1
ATOM 2727 O O . LEU A 1 351 ? -13.689 13.048 -9.931 1.00 78.81 351 LEU A O 1
ATOM 2731 N N . THR A 1 352 ? -13.078 13.839 -11.931 1.00 76.44 352 THR A N 1
ATOM 2732 C CA . THR A 1 352 ? -14.169 14.821 -12.041 1.00 76.44 352 THR A CA 1
ATOM 2733 C C . THR A 1 352 ? -15.538 14.172 -12.263 1.00 76.44 352 THR A C 1
ATOM 2735 O O . THR A 1 352 ? -16.552 14.767 -11.915 1.00 76.44 352 THR A O 1
ATOM 2738 N N . GLN A 1 353 ? -15.565 12.958 -12.817 1.00 72.44 353 GLN A N 1
ATOM 2739 C CA . GLN A 1 353 ? -16.772 12.173 -13.098 1.00 72.44 353 GLN A CA 1
ATOM 2740 C C . GLN A 1 353 ? -17.167 11.279 -11.921 1.00 72.44 353 GLN A C 1
ATOM 2742 O O . GLN A 1 353 ? -18.199 10.619 -11.968 1.00 72.44 353 GLN A O 1
ATOM 2747 N N . LEU A 1 354 ? -16.333 11.234 -10.883 1.00 73.94 354 LEU A N 1
ATOM 2748 C CA . LEU A 1 354 ? -16.552 10.400 -9.721 1.00 73.94 354 LEU A CA 1
ATOM 2749 C C . LEU A 1 354 ? -17.634 11.056 -8.853 1.00 73.94 354 LEU A C 1
ATOM 2751 O O . LEU A 1 354 ? -17.376 12.008 -8.113 1.00 73.94 354 LEU A O 1
ATOM 2755 N N . SER A 1 355 ? -18.870 10.577 -8.982 1.00 63.53 355 SER A N 1
ATOM 2756 C CA . SER A 1 355 ? -19.976 10.999 -8.129 1.00 63.53 355 SER A CA 1
ATOM 2757 C C . SER A 1 355 ? -19.902 10.255 -6.797 1.00 63.53 355 SER A C 1
ATOM 2759 O O . SER A 1 355 ? -20.053 9.036 -6.735 1.00 63.53 355 SER A O 1
ATOM 2761 N N . SER A 1 356 ? -19.685 10.991 -5.707 1.00 55.81 356 SER A N 1
ATOM 2762 C CA . SER A 1 356 ? -20.042 10.500 -4.372 1.00 55.81 356 SER A CA 1
ATOM 2763 C C . SER A 1 356 ? -21.567 10.323 -4.343 1.00 55.81 356 SER A C 1
ATOM 2765 O O . SER A 1 356 ? -22.251 11.279 -4.715 1.00 55.81 356 SER A O 1
ATOM 2767 N N . PRO A 1 357 ? -22.124 9.169 -3.931 1.00 57.75 357 PRO A N 1
ATOM 2768 C CA . PRO A 1 357 ? -21.520 8.120 -3.100 1.00 57.75 357 PRO A CA 1
ATOM 2769 C C . PRO A 1 357 ? -21.006 6.865 -3.831 1.00 57.75 357 PRO A C 1
ATOM 2771 O O . PRO A 1 357 ? -20.327 6.050 -3.210 1.00 57.75 357 PRO A O 1
ATOM 2774 N N . ASP A 1 358 ? -21.303 6.695 -5.116 1.00 65.06 358 ASP A N 1
ATOM 2775 C CA . ASP A 1 358 ? -21.202 5.382 -5.771 1.00 65.06 358 ASP A CA 1
ATOM 2776 C C . ASP A 1 358 ? -19.769 4.952 -6.103 1.00 65.06 358 ASP A C 1
ATOM 2778 O O . ASP A 1 358 ? -19.529 3.781 -6.395 1.00 65.06 358 ASP A O 1
ATOM 2782 N N . CYS A 1 359 ? -18.811 5.889 -6.070 1.00 79.75 359 CYS A N 1
ATOM 2783 C CA . CYS A 1 359 ? -17.400 5.651 -6.402 1.00 79.75 359 CYS A CA 1
ATOM 2784 C C . CYS A 1 359 ? -17.191 4.925 -7.746 1.00 79.75 359 CYS A C 1
ATOM 2786 O O . CYS A 1 359 ? -16.123 4.376 -7.990 1.00 79.75 359 CYS A O 1
ATOM 2788 N N . ALA A 1 360 ? -18.197 4.938 -8.622 1.00 75.62 360 ALA A N 1
ATOM 2789 C CA . ALA A 1 360 ? -18.187 4.274 -9.910 1.00 75.62 360 ALA A CA 1
ATOM 2790 C C . ALA A 1 360 ? -17.682 5.236 -10.985 1.00 75.62 360 ALA A C 1
ATOM 2792 O O . ALA A 1 360 ? -18.065 6.408 -11.023 1.00 75.62 360 ALA A O 1
ATOM 2793 N N . LEU A 1 361 ? -16.845 4.725 -11.885 1.00 71.00 361 LEU A N 1
ATOM 2794 C CA . LEU A 1 361 ? -16.357 5.478 -13.035 1.00 71.00 361 LEU A CA 1
ATOM 2795 C C . LEU A 1 361 ? -16.929 4.895 -14.332 1.00 71.00 361 LEU A C 1
ATOM 2797 O O . LEU A 1 361 ? -16.951 3.672 -14.492 1.00 71.00 361 LEU A O 1
ATOM 2801 N N . PRO A 1 362 ? -17.396 5.733 -15.275 1.00 64.19 362 PRO A N 1
ATOM 2802 C CA . PRO A 1 362 ? -17.920 5.247 -16.546 1.00 64.19 362 PRO A CA 1
ATOM 2803 C C . PRO A 1 362 ? -16.797 4.617 -17.375 1.00 64.19 362 PRO A C 1
ATOM 2805 O O . PRO A 1 362 ? -15.775 5.258 -17.630 1.00 64.19 362 PRO A O 1
ATOM 2808 N N . ARG A 1 363 ? -16.980 3.377 -17.844 1.00 64.19 363 ARG A N 1
ATOM 2809 C CA . ARG A 1 363 ? -16.082 2.738 -18.815 1.00 64.19 363 ARG A CA 1
ATOM 2810 C C . ARG A 1 363 ? -16.346 3.383 -20.172 1.00 64.19 363 ARG A C 1
ATOM 2812 O O . ARG A 1 363 ? -17.468 3.369 -20.671 1.00 64.19 363 ARG A O 1
ATOM 2819 N N . ASN A 1 364 ? -15.324 4.001 -20.751 1.00 54.16 364 ASN A N 1
ATOM 2820 C CA . ASN A 1 364 ? -15.470 4.740 -21.998 1.00 54.16 364 ASN A CA 1
ATOM 2821 C C . ASN A 1 364 ? -15.623 3.744 -23.163 1.00 54.16 364 ASN A C 1
ATOM 2823 O O . ASN A 1 364 ? -14.634 3.174 -23.619 1.00 54.16 364 ASN A O 1
ATOM 2827 N N . THR A 1 365 ? -16.849 3.512 -23.636 1.00 47.53 365 THR A N 1
ATOM 2828 C CA . THR A 1 365 ? -17.107 2.789 -24.889 1.00 47.53 365 THR A CA 1
ATOM 2829 C C . THR A 1 365 ? -17.897 3.674 -25.838 1.00 47.53 365 THR A C 1
ATOM 2831 O O . THR A 1 365 ? -18.960 4.184 -25.502 1.00 47.53 365 THR A O 1
ATOM 2834 N N . SER A 1 366 ? -17.398 3.815 -27.063 1.00 50.44 366 SER A N 1
ATOM 2835 C CA . SER A 1 366 ? -18.073 4.464 -28.192 1.00 50.44 366 SER A CA 1
ATOM 2836 C C . SER A 1 366 ? -19.258 3.653 -28.748 1.00 50.44 366 SER A C 1
ATOM 2838 O O . SER A 1 366 ? -19.546 3.741 -29.936 1.00 50.44 366 SER A O 1
ATOM 2840 N N . LEU A 1 367 ? -19.914 2.826 -27.933 1.00 44.97 367 LEU A N 1
ATOM 2841 C CA . LEU A 1 367 ? -21.085 2.026 -28.292 1.00 44.97 367 LEU A CA 1
ATOM 2842 C C . LEU A 1 367 ? -21.983 1.862 -27.060 1.00 44.97 367 LEU A C 1
ATOM 2844 O O . LEU A 1 367 ? -21.490 1.788 -25.937 1.00 44.97 367 LEU A O 1
ATOM 2848 N N . GLU A 1 368 ? -23.285 1.800 -27.327 1.00 48.38 368 GLU A N 1
ATOM 2849 C CA . GLU A 1 368 ? -24.487 1.998 -26.496 1.00 48.38 368 GLU A CA 1
ATOM 2850 C C . GLU A 1 368 ? -24.638 1.170 -25.192 1.00 48.38 368 GLU A C 1
ATOM 2852 O O . GLU A 1 368 ? -25.718 1.151 -24.615 1.00 48.38 368 GLU A O 1
ATOM 2857 N N . ASN A 1 369 ? -23.579 0.545 -24.667 1.00 49.41 369 ASN A N 1
ATOM 2858 C CA . ASN A 1 369 ? -23.560 -0.150 -23.375 1.00 49.41 369 ASN A CA 1
ATOM 2859 C C . ASN A 1 369 ? -22.374 0.323 -22.512 1.00 49.41 369 ASN A C 1
ATOM 2861 O O . ASN A 1 369 ? -21.346 -0.351 -22.415 1.00 49.41 369 ASN A O 1
ATOM 2865 N N . THR A 1 370 ? -22.512 1.478 -21.857 1.00 48.44 370 THR A N 1
ATOM 2866 C CA . THR A 1 370 ? -21.570 1.929 -20.819 1.00 48.44 370 THR A CA 1
ATOM 2867 C C . THR A 1 370 ? -21.576 0.948 -19.649 1.00 48.44 370 THR A C 1
ATOM 2869 O O . THR A 1 370 ? -22.512 0.910 -18.854 1.00 48.44 370 THR A O 1
ATOM 2872 N N . THR A 1 371 ? -20.519 0.148 -19.534 1.00 55.91 371 THR A N 1
ATOM 2873 C CA . THR A 1 371 ? -20.197 -0.571 -18.293 1.00 55.91 371 THR A CA 1
ATOM 2874 C C . THR A 1 371 ? -19.480 0.392 -17.340 1.00 55.91 371 THR A C 1
ATOM 2876 O O . THR A 1 371 ? -18.954 1.406 -17.784 1.00 55.91 371 THR A O 1
ATOM 2879 N N . TYR A 1 372 ? -19.470 0.142 -16.032 1.00 57.09 372 TYR A N 1
ATOM 2880 C CA . TYR A 1 372 ? -18.761 0.988 -15.061 1.00 57.09 372 TYR A CA 1
ATOM 2881 C C . TYR A 1 372 ? -17.567 0.214 -14.501 1.00 57.09 372 TYR A C 1
ATOM 2883 O O . TYR A 1 372 ? -17.676 -0.987 -14.260 1.00 57.09 372 TYR A O 1
ATOM 2891 N N . ALA A 1 373 ? -16.414 0.869 -14.347 1.00 61.56 373 ALA A N 1
ATOM 2892 C CA . ALA A 1 373 ? -15.343 0.331 -13.517 1.00 61.56 373 ALA A CA 1
ATOM 2893 C C . ALA A 1 373 ? -15.732 0.559 -12.060 1.00 61.56 373 ALA A C 1
ATOM 2895 O O . ALA A 1 373 ? -16.024 1.688 -11.653 1.00 61.56 373 ALA A O 1
ATOM 2896 N N . SER A 1 374 ? -15.755 -0.523 -11.297 1.00 66.81 374 SER A N 1
ATOM 2897 C CA . SER A 1 374 ? -16.166 -0.517 -9.906 1.00 66.81 374 SER A CA 1
ATOM 2898 C C . SER A 1 374 ? -14.944 -0.634 -8.997 1.00 66.81 374 SER A C 1
ATOM 2900 O O . SER A 1 374 ? -14.017 -1.372 -9.325 1.00 66.81 374 SER A O 1
ATOM 2902 N N . PRO A 1 375 ? -14.929 0.004 -7.817 1.00 64.56 375 PRO A N 1
ATOM 2903 C CA . PRO A 1 375 ? -13.916 -0.291 -6.804 1.00 64.56 375 PRO A CA 1
ATOM 2904 C C . PRO A 1 375 ? -14.015 -1.722 -6.250 1.00 64.56 375 PRO A C 1
ATOM 2906 O O . PRO A 1 375 ? -13.138 -2.161 -5.510 1.00 64.56 375 PRO A O 1
ATOM 2909 N N . TYR A 1 376 ? -15.066 -2.467 -6.613 1.00 72.19 376 TYR A N 1
ATOM 2910 C CA . TYR A 1 376 ? -15.176 -3.901 -6.357 1.00 72.19 376 TYR A CA 1
ATOM 2911 C C . TYR A 1 376 ? -14.581 -4.775 -7.470 1.00 72.19 376 TYR A C 1
ATOM 2913 O O . TYR A 1 376 ? -14.615 -6.001 -7.341 1.00 72.19 376 TYR A O 1
ATOM 2921 N N . ASP A 1 377 ? -14.062 -4.189 -8.548 1.00 75.81 377 ASP A N 1
ATOM 2922 C CA . ASP A 1 377 ? -13.300 -4.938 -9.542 1.00 75.81 377 ASP A CA 1
ATOM 2923 C C . ASP A 1 377 ? -11.935 -5.337 -8.945 1.00 75.81 377 ASP A C 1
ATOM 2925 O O . ASP A 1 377 ? -11.377 -4.582 -8.145 1.00 75.81 377 ASP A O 1
ATOM 2929 N N . PRO A 1 378 ? -11.365 -6.500 -9.309 1.00 80.12 378 PRO A N 1
ATOM 2930 C CA . PRO A 1 378 ? -10.001 -6.852 -8.931 1.00 80.12 378 PRO A CA 1
ATOM 2931 C C . PRO A 1 378 ? -9.002 -5.798 -9.416 1.00 80.12 378 PRO A C 1
ATOM 2933 O O . PRO A 1 378 ? -9.081 -5.343 -10.560 1.00 80.12 378 PRO A O 1
ATOM 2936 N N . TRP A 1 379 ? -8.023 -5.469 -8.573 1.00 84.50 379 TRP A N 1
ATOM 2937 C CA . TRP A 1 379 ? -6.919 -4.564 -8.897 1.00 84.50 379 TRP A CA 1
ATOM 2938 C C . TRP A 1 379 ? -7.353 -3.141 -9.297 1.00 84.50 379 TRP A C 1
ATOM 2940 O O . TRP A 1 379 ? -6.867 -2.646 -10.315 1.00 84.50 379 TRP A O 1
ATOM 2950 N N . PRO A 1 380 ? -8.242 -2.447 -8.563 1.00 84.00 380 PRO A N 1
ATOM 2951 C CA . PRO A 1 380 ? -8.784 -1.158 -8.994 1.00 84.00 380 PRO A CA 1
ATOM 2952 C C . PRO A 1 380 ? -7.679 -0.087 -9.015 1.00 84.00 380 PRO A C 1
ATOM 2954 O O . PRO A 1 380 ? -7.266 0.392 -7.963 1.00 84.00 380 PRO A O 1
ATOM 2957 N N . TYR A 1 381 ? -7.182 0.304 -10.196 1.00 85.00 381 TYR A N 1
ATOM 2958 C CA . TYR A 1 381 ? -6.118 1.309 -10.349 1.00 85.00 381 TYR A CA 1
ATOM 2959 C C . TYR A 1 381 ? -6.609 2.566 -11.074 1.00 85.00 381 TYR A C 1
ATOM 2961 O O . TYR A 1 381 ? -7.382 2.492 -12.031 1.00 85.00 381 TYR A O 1
ATOM 2969 N N . LEU A 1 382 ? -6.084 3.721 -10.660 1.00 86.88 382 LEU A N 1
ATOM 2970 C CA . LEU A 1 382 ? -6.187 4.987 -11.385 1.00 86.88 382 LEU A CA 1
ATOM 2971 C C . LEU A 1 382 ? -4.793 5.497 -11.718 1.00 86.88 382 LEU A C 1
ATOM 2973 O O . LEU A 1 382 ? -3.968 5.669 -10.824 1.00 86.88 382 LEU A O 1
ATOM 2977 N N . ARG A 1 383 ? -4.536 5.762 -12.997 1.00 87.81 383 ARG A N 1
ATOM 2978 C CA . ARG A 1 383 ? -3.242 6.257 -13.471 1.00 87.81 383 ARG A CA 1
ATOM 2979 C C . ARG A 1 383 ? -3.256 7.778 -13.595 1.00 87.81 383 ARG A C 1
ATOM 2981 O O . ARG A 1 383 ? -4.230 8.350 -14.071 1.00 87.81 383 ARG A O 1
ATOM 2988 N N . ASP A 1 384 ? -2.190 8.463 -13.225 1.00 86.31 384 ASP A N 1
ATOM 2989 C CA . ASP A 1 384 ? -2.017 9.861 -13.629 1.00 86.31 384 ASP A CA 1
ATOM 2990 C C . ASP A 1 384 ? -1.554 9.990 -15.092 1.00 86.31 384 ASP A C 1
ATOM 2992 O O . ASP A 1 384 ? -1.353 9.018 -15.817 1.00 86.31 384 ASP A O 1
ATOM 2996 N N . THR A 1 385 ? -1.403 11.224 -15.561 1.00 83.25 385 THR A N 1
ATOM 2997 C CA . THR A 1 385 ? -0.752 11.510 -16.845 1.00 83.25 385 THR A CA 1
ATOM 2998 C C . THR A 1 385 ? 0.065 12.788 -16.725 1.00 83.25 385 THR A C 1
ATOM 3000 O O . THR A 1 385 ? -0.126 13.571 -15.798 1.00 83.25 385 THR A O 1
ATOM 3003 N N . ARG A 1 386 ? 0.943 13.072 -17.694 1.00 79.38 386 ARG A N 1
ATOM 3004 C CA . ARG A 1 386 ? 1.684 14.347 -17.714 1.00 79.38 386 ARG A CA 1
ATOM 3005 C C . ARG A 1 386 ? 0.774 15.583 -17.752 1.00 79.38 386 ARG A C 1
ATOM 3007 O O . ARG A 1 386 ? 1.166 16.620 -17.233 1.00 79.38 386 ARG A O 1
ATOM 3014 N N . SER A 1 387 ? -0.403 15.488 -18.373 1.00 80.62 387 SER A N 1
ATOM 3015 C CA . SER A 1 387 ? -1.375 16.587 -18.458 1.00 80.62 387 SER A CA 1
ATOM 3016 C C . SER A 1 387 ? -2.275 16.698 -17.225 1.00 80.62 387 SER A C 1
ATOM 3018 O O . SER A 1 387 ? -2.825 17.767 -16.975 1.00 80.62 387 SER A O 1
ATOM 3020 N N . ALA A 1 388 ? -2.417 15.621 -16.454 1.00 80.81 388 ALA A N 1
ATOM 3021 C CA . ALA A 1 388 ? -3.177 15.576 -15.210 1.00 80.81 388 ALA A CA 1
ATOM 3022 C C . ALA A 1 388 ? -2.408 14.748 -14.160 1.00 80.81 388 ALA A C 1
ATOM 3024 O O . ALA A 1 388 ? -2.785 13.598 -13.904 1.00 80.81 388 ALA A O 1
ATOM 3025 N N . PRO A 1 389 ? -1.302 15.283 -13.601 1.00 84.00 389 PRO A N 1
ATOM 3026 C CA . PRO A 1 389 ? -0.549 14.606 -12.553 1.00 84.00 389 PRO A CA 1
ATOM 3027 C C . PRO A 1 389 ? -1.380 14.524 -11.271 1.00 84.00 389 PRO A C 1
ATOM 3029 O O . PRO A 1 389 ? -2.207 15.400 -10.992 1.00 84.00 389 PRO A O 1
ATOM 3032 N N . PHE A 1 390 ? -1.148 13.489 -10.466 1.00 85.06 390 PHE A N 1
ATOM 3033 C CA . PHE A 1 390 ? -1.785 13.418 -9.159 1.00 85.06 390 PHE A CA 1
ATOM 3034 C C . PHE A 1 390 ? -1.280 14.534 -8.236 1.00 85.06 390 PHE A C 1
ATOM 3036 O O . PHE A 1 390 ? -0.085 14.768 -8.096 1.00 85.06 390 PHE A O 1
ATOM 3043 N N . THR A 1 391 ? -2.222 15.179 -7.561 1.00 83.44 391 THR A N 1
ATOM 3044 C CA . THR A 1 391 ? -2.028 16.014 -6.369 1.00 83.44 391 THR A CA 1
ATOM 3045 C C . THR A 1 391 ? -2.543 15.274 -5.136 1.00 83.44 391 THR A C 1
ATOM 3047 O O . THR A 1 391 ? -3.406 14.403 -5.263 1.00 83.44 391 THR A O 1
ATOM 3050 N N . TYR A 1 392 ? -2.126 15.679 -3.935 1.00 83.62 392 TYR A N 1
ATOM 3051 C CA . TYR A 1 392 ? -2.618 15.102 -2.676 1.00 83.62 392 TYR A CA 1
ATOM 3052 C C . TYR A 1 392 ? -4.147 14.947 -2.622 1.00 83.62 392 TYR A C 1
ATOM 3054 O O . TYR A 1 392 ? -4.656 13.866 -2.336 1.00 83.62 392 TYR A O 1
ATOM 3062 N N . ASN A 1 393 ? -4.897 15.994 -2.982 1.00 83.38 393 ASN A N 1
ATOM 3063 C CA . ASN A 1 393 ? -6.362 15.963 -2.962 1.00 83.38 393 ASN A CA 1
ATOM 3064 C C . ASN A 1 393 ? -6.945 14.968 -3.982 1.00 83.38 393 ASN A C 1
ATOM 3066 O O . ASN A 1 393 ? -7.915 14.271 -3.699 1.00 83.38 393 ASN A O 1
ATOM 3070 N N . THR A 1 394 ? -6.361 14.876 -5.178 1.00 86.44 394 THR A N 1
ATOM 3071 C CA . THR A 1 394 ? -6.820 13.905 -6.186 1.00 86.44 394 THR A CA 1
ATOM 3072 C C . THR A 1 394 ? -6.457 12.467 -5.820 1.00 86.44 394 THR A C 1
ATOM 3074 O O . THR A 1 394 ? -7.259 11.576 -6.081 1.00 86.44 394 THR A O 1
ATOM 3077 N N . ILE A 1 395 ? -5.311 12.241 -5.163 1.00 89.12 395 ILE A N 1
ATOM 3078 C CA . ILE A 1 395 ? -4.945 10.916 -4.640 1.00 89.12 395 ILE A CA 1
ATOM 3079 C C . ILE A 1 395 ? -5.962 10.510 -3.581 1.00 89.12 395 ILE A C 1
ATOM 3081 O O . ILE A 1 395 ? -6.537 9.436 -3.674 1.00 89.12 395 ILE A O 1
ATOM 3085 N N . GLN A 1 396 ? -6.262 11.401 -2.637 1.00 88.75 396 GLN A N 1
ATOM 3086 C CA . GLN A 1 396 ? -7.249 11.164 -1.587 1.00 88.75 396 GLN A CA 1
ATOM 3087 C C . GLN A 1 396 ? -8.633 10.817 -2.134 1.00 88.75 396 GLN A C 1
ATOM 3089 O O . GLN A 1 396 ? -9.261 9.877 -1.660 1.00 88.75 396 GLN A O 1
ATOM 3094 N N . LYS A 1 397 ? -9.094 11.513 -3.178 1.00 87.94 397 LYS A N 1
ATOM 3095 C CA . LYS A 1 397 ? -10.354 11.169 -3.854 1.00 87.94 397 LYS A CA 1
ATOM 3096 C C . LYS A 1 397 ? -10.335 9.762 -4.457 1.00 87.94 397 LYS A C 1
ATOM 3098 O O . LYS A 1 397 ? -11.302 9.028 -4.286 1.00 87.94 397 LYS A O 1
ATOM 3103 N N . ALA A 1 398 ? -9.255 9.389 -5.147 1.00 89.38 398 ALA A N 1
ATOM 3104 C CA . ALA A 1 398 ? -9.094 8.051 -5.721 1.00 89.38 398 ALA A CA 1
ATOM 3105 C C . ALA A 1 398 ? -9.082 6.971 -4.628 1.00 89.38 398 ALA A C 1
ATOM 3107 O O . ALA A 1 398 ? -9.853 6.013 -4.667 1.00 89.38 398 ALA A O 1
ATOM 3108 N N . VAL A 1 399 ? -8.236 7.185 -3.626 1.00 92.25 399 VAL A N 1
ATOM 3109 C CA . VAL A 1 399 ? -7.943 6.264 -2.533 1.00 92.25 399 VAL A CA 1
ATOM 3110 C C . VAL A 1 399 ? -9.154 6.053 -1.634 1.00 92.25 399 VAL A C 1
ATOM 3112 O O . VAL A 1 399 ? -9.474 4.906 -1.349 1.00 92.25 399 VAL A O 1
ATOM 3115 N N . ASN A 1 400 ? -9.890 7.107 -1.267 1.00 90.25 400 ASN A N 1
ATOM 3116 C CA . ASN A 1 400 ? -11.128 6.976 -0.487 1.00 90.25 400 ASN A CA 1
ATOM 3117 C C . ASN A 1 400 ? -12.189 6.158 -1.232 1.00 90.25 400 ASN A C 1
ATOM 3119 O O . ASN A 1 400 ? -12.983 5.464 -0.611 1.00 90.25 400 ASN A O 1
ATOM 3123 N N . CYS A 1 401 ? -12.170 6.181 -2.563 1.00 87.69 401 CYS A N 1
ATOM 3124 C CA . CYS A 1 401 ? -13.024 5.324 -3.372 1.00 87.69 401 CYS A CA 1
ATOM 3125 C C . CYS A 1 401 ? -12.463 3.924 -3.619 1.00 87.69 401 CYS A C 1
ATOM 3127 O O . CYS A 1 401 ? -13.075 3.170 -4.357 1.00 87.69 401 CYS A O 1
ATOM 3129 N N . GLY A 1 402 ? -11.337 3.544 -3.013 1.00 88.56 402 GLY A N 1
ATOM 3130 C CA . GLY A 1 402 ? -10.749 2.212 -3.158 1.00 88.56 402 GLY A CA 1
ATOM 3131 C C . GLY A 1 402 ? -9.848 2.035 -4.378 1.00 88.56 402 GLY A C 1
ATOM 3132 O O . GLY A 1 402 ? -9.360 0.931 -4.592 1.00 88.56 402 GLY A O 1
ATOM 3133 N N . TYR A 1 403 ? -9.577 3.087 -5.156 1.00 89.12 403 TYR A N 1
ATOM 3134 C CA . TYR A 1 403 ? -8.647 3.003 -6.280 1.00 89.12 403 TYR A CA 1
ATOM 3135 C C . TYR A 1 403 ? -7.203 3.203 -5.816 1.00 89.12 403 TYR A C 1
ATOM 3137 O O . TYR A 1 403 ? -6.840 4.232 -5.243 1.00 89.12 403 TYR A O 1
ATOM 3145 N N . SER A 1 404 ? -6.355 2.235 -6.139 1.00 91.00 404 SER A N 1
ATOM 3146 C CA . SER A 1 404 ? -4.911 2.324 -5.972 1.00 91.00 404 SER A CA 1
ATOM 3147 C C . SER A 1 404 ? -4.323 3.349 -6.953 1.00 91.00 404 SER A C 1
ATOM 3149 O O . SER A 1 404 ? -4.549 3.242 -8.164 1.00 91.00 404 SER A O 1
ATOM 3151 N N . PRO A 1 405 ? -3.562 4.347 -6.479 1.00 91.62 405 PRO A N 1
ATOM 3152 C CA . PRO A 1 405 ? -2.964 5.339 -7.358 1.00 91.62 405 PRO A CA 1
ATOM 3153 C C . PRO A 1 405 ? -1.754 4.748 -8.089 1.00 91.62 405 PRO A C 1
ATOM 3155 O O . PRO A 1 405 ? -0.901 4.097 -7.484 1.00 91.62 405 PRO A O 1
ATOM 3158 N N . PHE A 1 406 ? -1.677 4.997 -9.393 1.00 91.50 406 PHE A N 1
ATOM 3159 C CA . PHE A 1 406 ? -0.549 4.643 -10.242 1.00 91.50 406 PHE A CA 1
ATOM 3160 C C . PHE A 1 406 ? 0.124 5.908 -10.785 1.00 91.50 406 PHE A C 1
ATOM 3162 O O . PHE A 1 406 ? -0.410 6.600 -11.652 1.00 91.50 406 PHE A O 1
ATOM 3169 N N . PHE A 1 407 ? 1.313 6.181 -10.256 1.00 89.94 407 PHE A N 1
ATOM 3170 C CA . PHE A 1 407 ? 2.145 7.339 -10.551 1.00 89.94 407 PHE A CA 1
ATOM 3171 C C . PHE A 1 407 ? 3.064 7.063 -11.748 1.00 89.94 407 PHE A C 1
ATOM 3173 O O . PHE A 1 407 ? 3.918 6.173 -11.724 1.00 89.94 407 PHE A O 1
ATOM 3180 N N . THR A 1 408 ? 2.865 7.828 -12.815 1.00 86.12 408 THR A N 1
ATOM 3181 C CA . THR A 1 408 ? 3.523 7.700 -14.124 1.00 86.12 408 THR A CA 1
ATOM 3182 C C . THR A 1 408 ? 3.960 9.042 -14.695 1.00 86.12 408 THR A C 1
ATOM 3184 O O . THR A 1 408 ? 4.808 9.082 -15.591 1.00 86.12 408 THR A O 1
ATOM 3187 N N . ALA A 1 409 ? 3.410 10.158 -14.205 1.00 78.06 409 ALA A N 1
ATOM 3188 C CA . ALA A 1 409 ? 3.808 11.474 -14.662 1.00 78.06 409 ALA A CA 1
ATOM 3189 C C . ALA A 1 409 ? 5.274 11.746 -14.287 1.00 78.06 409 ALA A C 1
ATOM 3191 O O . ALA A 1 409 ? 5.656 11.763 -13.128 1.00 78.06 409 ALA A O 1
ATOM 3192 N N . SER A 1 410 ? 6.112 12.025 -15.284 1.00 60.59 410 SER A N 1
ATOM 3193 C CA . SER A 1 410 ? 7.526 12.376 -15.075 1.00 60.59 410 SER A CA 1
ATOM 3194 C C . SER A 1 410 ? 7.741 13.809 -14.557 1.00 60.59 410 SER A C 1
ATOM 3196 O O . SER A 1 410 ? 8.871 14.194 -14.291 1.00 60.59 410 SER A O 1
ATOM 3198 N N . ASN A 1 411 ? 6.677 14.619 -14.462 1.00 52.81 411 ASN A N 1
ATOM 3199 C CA . ASN A 1 411 ? 6.727 16.046 -14.101 1.00 52.81 411 ASN A CA 1
ATOM 3200 C C . ASN A 1 411 ? 6.559 16.299 -12.590 1.00 52.81 411 ASN A C 1
ATOM 3202 O O . ASN A 1 411 ? 6.225 17.406 -12.182 1.00 52.81 411 ASN A O 1
ATOM 3206 N N . TYR A 1 412 ? 6.794 15.286 -11.752 1.00 52.78 412 TYR A N 1
ATOM 3207 C CA . TYR A 1 412 ? 7.046 15.513 -10.323 1.00 52.78 412 TYR A CA 1
ATOM 3208 C C . TYR A 1 412 ? 8.388 16.213 -10.077 1.00 52.78 412 TYR A C 1
ATOM 3210 O O . TYR A 1 412 ? 8.656 16.668 -8.974 1.00 52.78 412 TYR A O 1
ATOM 3218 N N . THR A 1 413 ? 9.204 16.341 -11.122 1.00 40.59 413 THR A N 1
ATOM 3219 C CA . THR A 1 413 ? 10.423 17.139 -11.154 1.00 40.59 413 THR A CA 1
ATOM 3220 C C . THR A 1 413 ? 10.182 18.290 -12.132 1.00 40.59 413 THR A C 1
ATOM 3222 O O . THR A 1 413 ? 9.944 18.081 -13.323 1.00 40.59 413 THR A O 1
ATOM 3225 N N . ALA A 1 414 ? 10.142 19.532 -11.644 1.00 34.38 414 ALA A N 1
ATOM 3226 C CA . ALA A 1 414 ? 10.038 20.682 -12.535 1.00 34.38 414 ALA A CA 1
ATOM 3227 C C . ALA A 1 414 ? 11.261 20.694 -13.467 1.00 34.38 414 ALA A C 1
ATOM 3229 O O . ALA A 1 414 ? 12.400 20.652 -13.005 1.00 34.38 414 ALA A O 1
ATOM 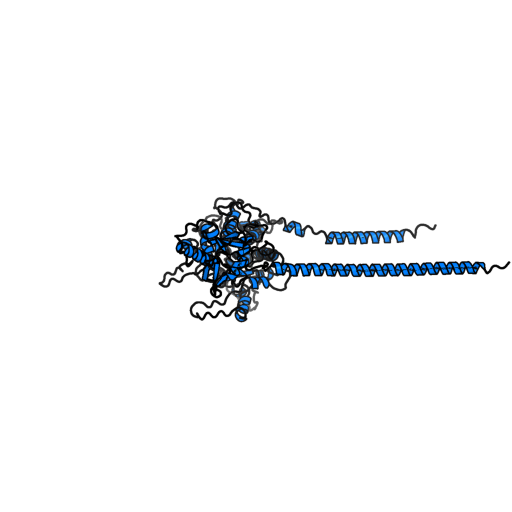3230 N N . SER A 1 415 ? 11.028 20.796 -14.777 1.00 33.09 415 SER A N 1
ATOM 3231 C CA . SER A 1 415 ? 12.013 20.583 -15.852 1.00 33.09 415 SER A CA 1
ATOM 3232 C C . SER A 1 415 ? 13.225 21.533 -15.891 1.00 33.09 415 SER A C 1
ATOM 3234 O O . SER A 1 415 ? 13.991 21.474 -16.846 1.00 33.09 415 SER A O 1
ATOM 3236 N N . ASN A 1 416 ? 13.410 22.399 -14.890 1.00 30.09 416 ASN A N 1
ATOM 3237 C CA . ASN A 1 416 ? 14.546 23.319 -14.768 1.00 30.09 416 ASN A CA 1
ATOM 3238 C C . ASN A 1 416 ? 15.275 23.230 -13.412 1.00 30.09 416 ASN A C 1
ATOM 3240 O O . ASN A 1 416 ? 16.175 24.031 -13.163 1.00 30.09 416 ASN A O 1
ATOM 3244 N N . ALA A 1 417 ? 14.922 22.290 -12.531 1.00 32.78 417 ALA A N 1
ATOM 3245 C CA . ALA A 1 417 ? 15.674 22.066 -11.302 1.00 32.78 417 ALA A CA 1
ATOM 3246 C C . ALA A 1 417 ? 16.750 21.002 -11.552 1.00 32.78 417 ALA A C 1
ATOM 3248 O O . ALA A 1 417 ? 16.464 19.816 -11.670 1.00 32.78 417 ALA A O 1
ATOM 3249 N N . THR A 1 418 ? 18.010 21.426 -11.633 1.00 28.44 418 THR A N 1
ATOM 3250 C CA . THR A 1 418 ? 19.150 20.551 -11.331 1.00 28.44 418 THR A CA 1
ATOM 3251 C C . THR A 1 418 ? 18.877 19.846 -10.007 1.00 28.44 418 THR A C 1
ATOM 3253 O O . THR A 1 418 ? 18.683 20.550 -9.016 1.00 28.44 418 THR A O 1
ATOM 3256 N N . PHE A 1 419 ? 18.843 18.505 -10.032 1.00 39.75 419 PHE A N 1
ATOM 3257 C CA . PHE A 1 419 ? 18.651 17.584 -8.905 1.00 39.75 419 PHE A CA 1
ATOM 3258 C C . PHE A 1 419 ? 19.013 18.216 -7.559 1.00 39.75 419 PHE A C 1
ATOM 3260 O O . PHE A 1 419 ? 20.168 18.236 -7.132 1.00 39.75 419 PHE A O 1
ATOM 3267 N N . ALA A 1 420 ? 17.996 18.769 -6.911 1.00 29.98 420 ALA A N 1
ATOM 3268 C CA . ALA A 1 420 ? 18.070 19.241 -5.548 1.00 29.98 420 ALA A CA 1
ATOM 3269 C C . ALA A 1 420 ? 17.269 18.262 -4.697 1.00 29.98 420 ALA A C 1
ATOM 3271 O O . ALA A 1 420 ? 16.327 17.629 -5.167 1.00 29.98 420 ALA A O 1
ATOM 3272 N N . VAL A 1 421 ? 17.610 18.204 -3.418 1.00 36.44 421 VAL A N 1
ATOM 3273 C CA . VAL A 1 421 ? 16.987 17.437 -2.325 1.00 36.44 421 VAL A CA 1
ATOM 3274 C C . VAL A 1 421 ? 15.438 17.558 -2.247 1.00 36.44 421 VAL A C 1
ATOM 3276 O O . VAL A 1 421 ? 14.806 16.877 -1.453 1.00 36.44 421 VAL A O 1
ATOM 3279 N N . ASN A 1 422 ? 14.803 18.370 -3.100 1.00 41.28 422 ASN A N 1
ATOM 3280 C CA . ASN A 1 422 ? 13.358 18.549 -3.231 1.00 41.28 422 ASN A CA 1
ATOM 3281 C C . ASN A 1 422 ? 12.632 17.490 -4.092 1.00 41.28 422 ASN A C 1
ATOM 3283 O O . ASN A 1 422 ? 11.410 17.418 -4.001 1.00 41.28 422 ASN A O 1
ATOM 3287 N N . ASP A 1 423 ? 13.316 16.657 -4.889 1.00 49.06 423 ASP A N 1
ATOM 3288 C CA . ASP A 1 423 ? 12.628 15.629 -5.703 1.00 49.06 423 ASP A CA 1
ATOM 3289 C C . ASP A 1 423 ? 12.070 14.472 -4.856 1.00 49.06 423 ASP A C 1
ATOM 3291 O O . ASP A 1 423 ? 11.055 13.871 -5.204 1.00 49.06 423 ASP A O 1
ATOM 3295 N N . THR A 1 424 ? 12.687 14.167 -3.710 1.00 51.69 424 THR A N 1
ATOM 3296 C CA . THR A 1 424 ? 12.196 13.138 -2.775 1.00 51.69 424 THR A CA 1
ATOM 3297 C C . THR A 1 424 ? 10.887 13.541 -2.095 1.00 51.69 424 THR A C 1
ATOM 3299 O O . THR A 1 424 ? 10.099 12.668 -1.730 1.00 51.69 424 THR A O 1
ATOM 3302 N N . ALA A 1 425 ? 10.610 14.845 -1.976 1.00 57.09 425 ALA A N 1
ATOM 3303 C CA . ALA A 1 425 ? 9.397 15.346 -1.340 1.00 57.09 425 ALA A CA 1
ATOM 3304 C C . ALA A 1 425 ? 8.132 14.914 -2.103 1.00 57.09 425 ALA A C 1
ATOM 3306 O O . ALA A 1 425 ? 7.178 14.456 -1.484 1.00 57.09 425 ALA A O 1
ATOM 3307 N N . HIS A 1 426 ? 8.136 14.953 -3.438 1.00 67.19 426 HIS A N 1
ATOM 3308 C CA . HIS A 1 426 ? 6.962 14.561 -4.226 1.00 67.19 426 HIS A CA 1
ATOM 3309 C C . HIS A 1 426 ? 6.704 13.049 -4.240 1.00 67.19 426 HIS A C 1
ATOM 3311 O O . HIS A 1 426 ? 5.554 12.611 -4.223 1.00 67.19 426 HIS A O 1
ATOM 3317 N N . TRP A 1 427 ? 7.750 12.222 -4.207 1.00 75.88 427 TRP A N 1
ATOM 3318 C CA . TRP A 1 427 ? 7.563 10.772 -4.096 1.00 75.88 427 TRP A CA 1
ATOM 3319 C C . TRP A 1 427 ? 6.996 10.373 -2.733 1.00 75.88 427 TRP A C 1
ATOM 3321 O O . TRP A 1 427 ? 6.187 9.446 -2.668 1.00 75.88 427 TRP A O 1
ATOM 3331 N N . AL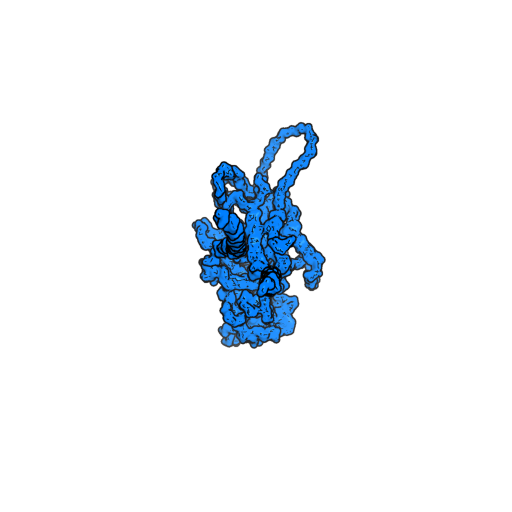A A 1 428 ? 7.351 11.111 -1.679 1.00 75.81 428 ALA A N 1
ATOM 3332 C CA . ALA A 1 428 ? 6.712 10.988 -0.377 1.00 75.81 428 ALA A CA 1
ATOM 3333 C C . ALA A 1 428 ? 5.249 11.477 -0.410 1.00 75.81 428 ALA A C 1
ATOM 3335 O O . ALA A 1 428 ? 4.390 10.779 0.125 1.00 75.81 428 ALA A O 1
ATOM 3336 N N . ASP A 1 429 ? 4.926 12.594 -1.089 1.00 77.56 429 ASP A N 1
ATOM 3337 C CA . ASP A 1 429 ? 3.539 13.103 -1.249 1.00 77.56 429 ASP A CA 1
ATOM 3338 C C . ASP A 1 429 ? 2.586 12.032 -1.752 1.00 77.56 429 ASP A C 1
ATOM 3340 O O . ASP A 1 429 ? 1.464 11.888 -1.265 1.00 77.56 429 ASP A O 1
ATOM 3344 N N . ASN A 1 430 ? 3.052 11.299 -2.755 1.00 83.81 430 ASN A N 1
ATOM 3345 C CA . ASN A 1 430 ? 2.299 10.260 -3.427 1.00 83.81 430 ASN A CA 1
ATOM 3346 C C . ASN A 1 430 ? 1.890 9.148 -2.454 1.00 83.81 430 ASN A C 1
ATOM 3348 O O . ASN A 1 430 ? 0.721 8.755 -2.418 1.00 83.81 430 ASN A O 1
ATOM 3352 N N . VAL A 1 431 ? 2.824 8.683 -1.615 1.00 86.81 431 VAL A N 1
ATOM 3353 C CA . VAL A 1 431 ? 2.528 7.647 -0.618 1.00 86.81 431 VAL A CA 1
ATOM 3354 C C . VAL A 1 431 ? 1.723 8.208 0.553 1.00 86.81 431 VAL A C 1
ATOM 3356 O O . VAL A 1 431 ? 0.753 7.582 0.975 1.00 86.81 431 VAL A O 1
ATOM 3359 N N . LEU A 1 432 ? 2.035 9.409 1.041 1.00 87.50 432 LEU A N 1
ATOM 3360 C CA . LEU A 1 432 ? 1.278 10.059 2.119 1.00 87.50 432 LEU A CA 1
ATOM 3361 C C . LEU A 1 432 ? -0.178 10.327 1.708 1.00 87.50 432 LEU A C 1
ATOM 3363 O O . LEU A 1 432 ? -1.109 10.150 2.494 1.00 87.50 432 LEU A O 1
ATOM 3367 N N . GLY A 1 433 ? -0.395 10.674 0.439 1.00 88.88 433 GLY A N 1
ATOM 3368 C CA . GLY A 1 433 ? -1.714 10.791 -0.171 1.00 88.88 433 GLY A CA 1
ATOM 3369 C C . GLY A 1 433 ? -2.477 9.467 -0.253 1.00 88.88 433 GLY A C 1
ATOM 3370 O O . GLY A 1 433 ? -3.691 9.506 -0.418 1.00 88.88 433 GLY A O 1
ATOM 3371 N N . SER A 1 434 ? -1.821 8.314 -0.102 1.00 91.88 434 SER A N 1
ATOM 3372 C CA . SER A 1 434 ? -2.465 6.992 -0.092 1.00 91.88 434 SER A CA 1
ATOM 3373 C C . SER A 1 434 ? -3.005 6.553 1.274 1.00 91.88 434 SER A C 1
ATOM 3375 O O . SER A 1 434 ? -3.610 5.485 1.393 1.00 91.88 434 SER A O 1
ATOM 3377 N N . ILE A 1 435 ? -2.820 7.381 2.308 1.00 93.25 435 ILE A N 1
ATOM 3378 C CA . ILE A 1 435 ? -3.350 7.113 3.643 1.00 93.25 435 ILE A CA 1
ATOM 3379 C C . ILE A 1 435 ? -4.853 7.435 3.673 1.00 93.25 435 ILE A C 1
ATOM 3381 O O . ILE A 1 435 ? -5.241 8.601 3.588 1.00 93.25 435 ILE A O 1
ATOM 3385 N N . TRP A 1 436 ? -5.695 6.408 3.801 1.00 94.19 436 TRP A N 1
ATOM 3386 C CA . TRP A 1 436 ? -7.162 6.508 3.882 1.00 94.19 436 TRP A CA 1
ATOM 3387 C C . TRP A 1 436 ? -7.716 6.375 5.306 1.00 94.19 436 TRP A C 1
ATOM 3389 O O . TRP A 1 436 ? -8.871 6.711 5.547 1.00 94.19 436 TRP A O 1
ATOM 3399 N N . THR A 1 437 ? -6.908 5.869 6.240 1.00 95.50 437 THR A N 1
ATOM 3400 C CA . THR A 1 437 ? -7.315 5.555 7.621 1.00 95.50 437 THR A CA 1
ATOM 3401 C C . THR A 1 437 ? -7.234 6.778 8.536 1.00 95.50 437 THR A C 1
ATOM 3403 O O . THR A 1 437 ? -8.216 7.487 8.750 1.00 95.50 437 THR A O 1
ATOM 3406 N N . TRP A 1 438 ? -6.052 7.028 9.097 1.00 95.69 438 TRP A N 1
ATOM 3407 C CA . TRP A 1 438 ? -5.803 8.044 10.111 1.00 95.69 438 TRP A CA 1
ATOM 3408 C C . TRP A 1 438 ? -5.780 9.452 9.529 1.00 95.69 438 TRP A C 1
ATOM 3410 O O . TRP A 1 438 ? -5.331 9.687 8.402 1.00 95.69 438 TRP A O 1
ATOM 3420 N N . ASP A 1 439 ? -6.246 10.408 10.325 1.00 94.62 439 ASP A N 1
ATOM 3421 C CA . ASP A 1 439 ? -6.071 11.818 10.028 1.00 94.62 439 ASP A CA 1
ATOM 3422 C C . ASP A 1 439 ? -4.602 12.232 10.143 1.00 94.62 439 ASP A C 1
ATOM 3424 O O . ASP A 1 439 ? -3.735 11.519 10.651 1.00 94.62 439 ASP A O 1
ATOM 3428 N N . VAL A 1 440 ? -4.308 13.406 9.618 1.00 89.75 440 VAL A N 1
ATOM 3429 C CA . VAL A 1 440 ? -2.972 13.981 9.633 1.00 89.75 440 VAL A CA 1
ATOM 3430 C C . VAL A 1 440 ? -2.518 14.157 11.084 1.00 89.75 440 VAL A C 1
ATOM 3432 O O . VAL A 1 440 ? -3.242 14.705 11.913 1.00 89.75 440 VAL A O 1
ATOM 3435 N N . SER A 1 441 ? -1.289 13.731 11.386 1.00 88.94 441 SER A N 1
ATOM 3436 C CA . SER A 1 441 ? -0.725 13.711 12.749 1.00 88.94 441 SER A CA 1
ATOM 3437 C C . SER A 1 441 ? -1.418 12.762 13.739 1.00 88.94 441 SER A C 1
ATOM 3439 O O . SER A 1 441 ? -1.194 12.869 14.947 1.00 88.94 441 SER A O 1
ATOM 3441 N N . GLU A 1 442 ? -2.228 11.829 13.246 1.00 92.19 442 GLU A N 1
ATOM 3442 C CA . GLU A 1 442 ? -2.771 10.710 14.009 1.00 92.19 442 GLU A CA 1
ATOM 3443 C C . GLU A 1 442 ? -2.105 9.391 13.554 1.00 92.19 442 GLU A C 1
ATOM 3445 O O . GLU A 1 442 ? -1.585 9.312 12.438 1.00 92.19 442 GLU A O 1
ATOM 3450 N N . PRO A 1 443 ? -2.089 8.343 14.395 1.00 92.19 443 PRO A N 1
ATOM 3451 C CA . PRO A 1 443 ? -2.601 8.306 15.762 1.00 92.19 443 PRO A CA 1
ATOM 3452 C C . PRO A 1 443 ? -1.704 9.035 16.767 1.00 92.19 443 PRO A C 1
ATOM 3454 O O . PRO A 1 443 ? -0.491 8.831 16.812 1.00 92.19 443 PRO A O 1
ATOM 3457 N N . LYS A 1 444 ? -2.312 9.819 17.660 1.00 86.81 444 LYS A N 1
ATOM 3458 C CA . LYS A 1 444 ? -1.603 10.380 18.814 1.00 86.81 444 LYS A CA 1
ATOM 3459 C C . LYS A 1 444 ? -1.287 9.303 19.842 1.00 86.81 444 LYS A C 1
ATOM 3461 O O . LYS A 1 444 ? -2.178 8.711 20.458 1.00 86.81 444 LYS A O 1
ATOM 3466 N N . MET A 1 445 ? 0.004 9.127 20.092 1.00 76.12 445 MET A N 1
ATOM 3467 C CA . MET A 1 445 ? 0.495 8.237 21.138 1.00 76.12 445 MET A CA 1
ATOM 3468 C C . MET A 1 445 ? 0.002 8.692 22.522 1.00 76.12 445 MET A C 1
ATOM 3470 O O . MET A 1 445 ? -0.215 9.877 22.794 1.00 76.12 445 MET A O 1
ATOM 3474 N N . GLY A 1 446 ? -0.222 7.732 23.413 1.00 72.50 446 GLY A N 1
ATOM 3475 C CA . GLY A 1 446 ? -0.612 7.978 24.797 1.00 72.50 446 GLY A CA 1
ATOM 3476 C C . GLY A 1 446 ? 0.024 6.961 25.730 1.00 72.50 446 GLY A C 1
ATOM 3477 O O . GLY A 1 446 ? 0.471 5.908 25.292 1.00 72.50 446 GLY A O 1
ATOM 3478 N N . THR A 1 447 ? 0.062 7.284 27.021 1.00 71.12 447 THR A N 1
ATOM 3479 C CA . THR A 1 447 ? 0.533 6.366 28.071 1.00 71.12 447 THR A CA 1
ATOM 3480 C C . THR A 1 447 ? -0.481 5.268 28.392 1.00 71.12 447 THR A C 1
ATOM 3482 O O . THR A 1 447 ? -0.107 4.233 28.929 1.00 71.12 447 THR A O 1
ATOM 3485 N N . ASN A 1 448 ? -1.754 5.503 28.068 1.00 78.12 448 ASN A N 1
ATOM 3486 C CA . ASN A 1 448 ? -2.849 4.553 28.230 1.00 78.12 448 ASN A CA 1
ATOM 3487 C C . ASN A 1 448 ? -3.255 3.986 26.862 1.00 78.12 448 ASN A C 1
ATOM 3489 O O . ASN A 1 448 ? -3.082 4.692 25.859 1.00 78.12 448 ASN A O 1
ATOM 3493 N N . PRO A 1 449 ? -3.854 2.778 26.820 1.00 82.00 449 PRO A N 1
ATOM 3494 C CA . PRO A 1 449 ? -4.452 2.239 25.608 1.00 82.00 449 PRO A CA 1
ATOM 3495 C C . PRO A 1 449 ? -5.377 3.260 24.946 1.00 82.00 449 PRO A C 1
ATOM 3497 O O . PRO A 1 449 ? -6.193 3.912 25.605 1.00 82.00 449 PRO A O 1
ATOM 3500 N N . ARG A 1 450 ? -5.211 3.423 23.637 1.00 92.12 450 ARG A N 1
ATOM 3501 C CA . ARG A 1 450 ? -5.996 4.340 22.815 1.00 92.12 450 ARG A CA 1
ATOM 3502 C C . ARG A 1 450 ? -6.947 3.548 21.940 1.00 92.12 450 ARG A C 1
ATOM 3504 O O . ARG A 1 450 ? -6.611 2.462 21.475 1.00 92.12 450 ARG A O 1
ATOM 3511 N N . CYS A 1 451 ? -8.100 4.136 21.670 1.00 94.56 451 CYS A N 1
ATOM 3512 C CA . CYS A 1 451 ? -9.114 3.556 20.806 1.00 94.56 451 CYS A CA 1
ATOM 3513 C C . CYS A 1 451 ? -9.377 4.487 19.624 1.00 94.56 451 CYS A C 1
ATOM 3515 O O . CYS A 1 451 ? -9.303 5.712 19.762 1.00 94.56 451 CYS A O 1
ATOM 3517 N N . ALA A 1 452 ? -9.624 3.903 18.456 1.00 96.50 452 ALA A N 1
ATOM 3518 C CA . ALA A 1 452 ? -9.807 4.644 17.223 1.00 96.50 452 ALA A CA 1
ATOM 3519 C C . ALA A 1 452 ? -11.248 5.143 17.111 1.00 96.50 452 ALA A C 1
ATOM 3521 O O . ALA A 1 452 ? -12.207 4.412 17.358 1.00 96.50 452 ALA A O 1
ATOM 3522 N N . MET A 1 453 ? -11.381 6.403 16.719 1.00 96.56 453 MET A N 1
ATOM 3523 C CA . MET A 1 453 ? -12.655 7.076 16.520 1.00 96.56 453 MET A CA 1
ATOM 3524 C C . MET A 1 453 ? -12.699 7.600 15.091 1.00 96.56 453 MET A C 1
ATOM 3526 O O . MET A 1 453 ? -11.764 8.278 14.662 1.00 96.56 453 MET A O 1
ATOM 3530 N N . MET A 1 454 ? -13.775 7.325 14.364 1.00 97.44 454 MET A N 1
ATOM 3531 C CA . MET A 1 454 ? -14.002 7.895 13.042 1.00 97.44 454 MET A CA 1
ATOM 3532 C C . MET A 1 454 ? -14.646 9.275 13.158 1.00 97.44 454 MET A C 1
ATOM 3534 O O . MET A 1 454 ? -15.552 9.483 13.968 1.00 97.44 454 MET A O 1
ATOM 3538 N N . GLN A 1 455 ? -14.164 10.218 12.352 1.00 94.94 455 GLN A N 1
ATOM 3539 C CA . GLN A 1 455 ? -14.586 11.613 12.378 1.00 94.94 455 GLN A CA 1
ATOM 3540 C C . GLN A 1 455 ? -15.670 11.895 11.340 1.00 94.94 455 GLN A C 1
ATOM 3542 O O . GLN A 1 455 ? -15.543 11.546 10.165 1.00 94.94 455 GLN A O 1
ATOM 3547 N N . GLU A 1 456 ? -16.703 12.616 11.760 1.00 92.75 456 GLU A N 1
ATOM 3548 C CA . GLU A 1 456 ? -17.851 12.962 10.920 1.00 92.75 456 GLU A CA 1
ATOM 3549 C C . GLU A 1 456 ? -17.521 13.940 9.781 1.00 92.75 456 GLU A C 1
ATOM 3551 O O . GLU A 1 456 ? -18.241 13.978 8.802 1.00 92.75 456 GLU A O 1
ATOM 3556 N N . TRP A 1 457 ? -16.455 14.742 9.837 1.00 89.69 457 TRP A N 1
ATOM 3557 C CA . TRP A 1 457 ? -16.204 15.777 8.811 1.00 89.69 457 TRP A CA 1
ATOM 3558 C C . TRP A 1 457 ? -15.339 15.332 7.629 1.00 89.69 457 TRP A C 1
ATOM 3560 O O . TRP A 1 457 ? -15.329 16.006 6.600 1.00 89.69 457 TRP A O 1
ATOM 3570 N N . ASN A 1 458 ? -14.563 14.260 7.781 1.00 91.44 458 ASN A N 1
ATOM 3571 C CA . ASN A 1 458 ? -13.668 13.777 6.727 1.00 91.44 458 ASN A CA 1
ATOM 3572 C C . ASN A 1 458 ? -13.580 12.249 6.627 1.00 91.44 458 ASN A C 1
ATOM 3574 O O . ASN A 1 458 ? -12.878 11.755 5.749 1.00 91.44 458 ASN A O 1
ATOM 3578 N N . GLY A 1 459 ? -14.245 11.506 7.517 1.00 93.81 459 GLY A N 1
ATOM 3579 C CA . GLY A 1 459 ? -14.232 10.044 7.524 1.00 93.81 459 GLY A CA 1
ATOM 3580 C C . GLY A 1 459 ? -12.894 9.435 7.936 1.00 93.81 459 GLY A C 1
ATOM 3581 O O . GLY A 1 459 ? -12.714 8.225 7.831 1.00 93.81 459 GLY A O 1
ATOM 3582 N N . ARG A 1 460 ? -11.946 10.251 8.405 1.00 95.69 460 ARG A N 1
ATOM 3583 C CA . ARG A 1 460 ? -10.651 9.783 8.890 1.00 95.69 460 ARG A CA 1
ATOM 3584 C C . ARG A 1 460 ? -10.679 9.476 10.372 1.00 95.69 460 ARG A C 1
ATOM 3586 O O . ARG A 1 460 ? -11.571 9.911 11.101 1.00 95.69 460 ARG A O 1
ATOM 3593 N N . TRP A 1 461 ? -9.688 8.717 10.811 1.00 97.31 461 TRP A N 1
ATOM 3594 C CA . TRP A 1 461 ? -9.614 8.196 12.164 1.00 97.31 461 TRP A CA 1
ATOM 3595 C C . TRP A 1 461 ? -8.700 9.036 13.040 1.00 97.31 461 TRP A C 1
ATOM 3597 O O . TRP A 1 461 ? -7.688 9.571 12.591 1.00 97.31 461 TRP A O 1
ATOM 3607 N N . ARG A 1 462 ? -9.024 9.092 14.325 1.00 95.19 462 ARG A N 1
ATOM 3608 C CA . ARG A 1 462 ? -8.190 9.712 15.351 1.00 95.19 462 ARG A CA 1
ATOM 3609 C C . ARG A 1 462 ? -8.115 8.837 16.587 1.00 95.19 462 ARG A C 1
ATOM 3611 O O . ARG A 1 462 ? -9.040 8.073 16.868 1.00 95.19 462 ARG A O 1
ATOM 3618 N N . ALA A 1 463 ? -7.020 8.947 17.330 1.00 94.50 463 ALA A N 1
ATOM 3619 C CA . ALA A 1 463 ? -6.862 8.221 18.579 1.00 94.50 463 ALA A CA 1
ATOM 3620 C C . ALA A 1 463 ? -7.510 9.006 19.727 1.00 94.50 463 ALA A C 1
ATOM 3622 O O . ALA A 1 463 ? -7.333 10.222 19.851 1.00 94.50 463 ALA A O 1
ATOM 3623 N N . GLY A 1 464 ? -8.237 8.312 20.601 1.00 92.62 464 GLY A N 1
ATOM 3624 C CA . GLY A 1 464 ? -8.836 8.911 21.790 1.00 92.62 464 GLY A CA 1
ATOM 3625 C C . GLY A 1 464 ? -8.863 7.975 22.995 1.00 92.62 464 GLY A C 1
ATOM 3626 O O . GLY A 1 464 ? -8.364 6.849 22.947 1.00 92.62 464 GLY A O 1
ATOM 3627 N N . ASP A 1 465 ? -9.393 8.480 24.108 1.00 92.56 465 ASP A N 1
ATOM 3628 C CA . ASP A 1 465 ? -9.541 7.720 25.351 1.00 92.56 465 ASP A CA 1
ATOM 3629 C C . ASP A 1 465 ? -10.668 6.688 25.208 1.00 92.56 465 ASP A C 1
ATOM 3631 O O . ASP A 1 465 ? -11.811 7.056 24.931 1.00 92.56 465 ASP A O 1
ATOM 3635 N N . CYS A 1 466 ? -10.350 5.408 25.416 1.00 93.38 466 CYS A N 1
ATOM 3636 C CA . CYS A 1 466 ? -11.285 4.286 25.308 1.00 93.38 466 CYS A CA 1
ATOM 3637 C C . CYS A 1 466 ? -12.494 4.376 26.262 1.00 93.38 466 CYS A C 1
ATOM 3639 O O . CYS A 1 466 ? -13.497 3.689 26.055 1.00 93.38 466 CYS A O 1
ATOM 3641 N N . THR A 1 467 ? -12.420 5.210 27.304 1.00 93.94 467 THR A N 1
ATOM 3642 C CA . THR A 1 467 ? -13.510 5.430 28.270 1.00 93.94 467 THR A CA 1
ATOM 3643 C C . THR A 1 467 ? -14.558 6.441 27.799 1.00 93.94 467 THR A C 1
ATOM 3645 O O . THR A 1 467 ? -15.638 6.511 28.387 1.00 93.94 467 THR A O 1
ATOM 3648 N N . THR A 1 468 ? -14.274 7.182 26.722 1.00 93.81 468 THR A N 1
ATOM 3649 C CA . THR A 1 468 ? -15.197 8.159 26.124 1.00 93.81 468 THR A CA 1
ATOM 3650 C C . THR A 1 468 ? -16.508 7.488 25.709 1.00 93.81 468 THR A C 1
ATOM 3652 O O . THR A 1 468 ? -16.505 6.390 25.153 1.00 93.81 468 THR A O 1
ATOM 3655 N N . LEU A 1 469 ? -17.639 8.149 25.955 1.00 95.06 469 LEU A N 1
ATOM 3656 C CA . LEU A 1 469 ? -18.951 7.651 25.553 1.00 95.06 469 LEU A CA 1
ATOM 3657 C C . LEU A 1 469 ? -19.265 8.141 24.139 1.00 95.06 469 LEU A C 1
ATOM 3659 O O . LEU A 1 469 ? -19.522 9.325 23.952 1.00 95.06 469 LEU A O 1
ATOM 3663 N N . LEU A 1 470 ? -19.243 7.237 23.158 1.00 95.62 470 LEU A N 1
ATOM 3664 C CA . LEU A 1 470 ? -19.547 7.536 21.755 1.00 95.62 470 LEU A CA 1
ATOM 3665 C C . LEU A 1 470 ? -20.576 6.546 21.209 1.00 95.62 470 LEU A C 1
ATOM 3667 O O . LEU A 1 470 ? -20.770 5.454 21.756 1.00 95.62 470 LEU A O 1
ATOM 3671 N N . ARG A 1 471 ? -21.218 6.921 20.104 1.00 96.06 471 ARG A N 1
ATOM 3672 C CA . ARG A 1 471 ? -22.013 5.994 19.293 1.00 96.06 471 ARG A CA 1
ATOM 3673 C C . ARG A 1 471 ? -21.093 5.004 18.581 1.00 96.06 471 ARG A C 1
ATOM 3675 O O . ARG A 1 471 ? -19.933 5.306 18.303 1.00 96.06 471 ARG A O 1
ATOM 3682 N N . VAL A 1 472 ? -21.612 3.820 18.285 1.00 97.69 472 VAL A N 1
ATOM 3683 C CA . VAL A 1 472 ? -20.839 2.688 17.765 1.00 97.69 472 VAL A CA 1
ATOM 3684 C C . VAL A 1 472 ? -21.188 2.442 16.308 1.00 97.69 472 VAL A C 1
ATOM 3686 O O . VAL A 1 472 ? -22.367 2.362 15.962 1.00 97.69 472 VAL A O 1
ATOM 3689 N N . ALA A 1 473 ? -20.165 2.296 15.467 1.00 98.00 473 ALA A N 1
ATOM 3690 C CA . ALA A 1 473 ? -20.315 1.814 14.105 1.00 98.00 473 ALA A CA 1
ATOM 3691 C C . ALA A 1 473 ? -20.394 0.284 14.090 1.00 98.00 473 ALA A C 1
ATOM 3693 O O . ALA A 1 473 ? -19.462 -0.414 14.491 1.00 98.00 473 ALA A O 1
ATOM 3694 N N . CYS A 1 474 ? -21.516 -0.239 13.612 1.00 97.88 474 CYS A N 1
ATOM 3695 C CA . CYS A 1 474 ? -21.796 -1.663 13.572 1.00 97.88 474 CYS A CA 1
ATOM 3696 C C . CYS A 1 474 ? -21.886 -2.137 12.122 1.00 97.88 474 CYS A C 1
ATOM 3698 O O . CYS A 1 474 ? -22.641 -1.574 11.327 1.00 97.88 474 CYS A O 1
ATOM 3700 N N . ARG A 1 475 ? -21.138 -3.186 11.779 1.00 96.06 475 ARG A N 1
ATOM 3701 C CA . ARG A 1 475 ? -21.114 -3.788 10.441 1.00 96.06 475 ARG A CA 1
ATOM 3702 C C . ARG A 1 475 ? -22.018 -5.007 10.386 1.00 96.06 475 ARG A C 1
ATOM 3704 O O . ARG A 1 475 ? -22.067 -5.782 11.340 1.00 96.06 475 ARG A O 1
ATOM 3711 N N . HIS A 1 476 ? -22.717 -5.196 9.276 1.00 95.69 476 HIS A N 1
ATOM 3712 C CA . HIS A 1 476 ? -23.551 -6.376 9.079 1.00 95.69 476 HIS A CA 1
ATOM 3713 C C . HIS A 1 476 ? -22.682 -7.641 8.975 1.00 95.69 476 HIS A C 1
ATOM 3715 O O . HIS A 1 476 ? -21.651 -7.649 8.301 1.00 95.69 476 HIS A O 1
ATOM 3721 N N . VAL A 1 477 ? -23.100 -8.736 9.617 1.00 90.25 477 VAL A N 1
ATOM 3722 C CA . VAL A 1 477 ? -22.277 -9.960 9.728 1.00 90.25 477 VAL A CA 1
ATOM 3723 C C . VAL A 1 477 ? -22.009 -10.616 8.369 1.00 90.25 477 VAL A C 1
ATOM 3725 O O . VAL A 1 477 ? -20.909 -11.112 8.131 1.00 90.25 477 VAL A O 1
ATOM 3728 N N . ASN A 1 478 ? -22.993 -10.589 7.465 1.00 87.94 478 ASN A N 1
ATOM 3729 C CA . ASN A 1 478 ? -22.915 -11.264 6.161 1.00 87.94 478 ASN A CA 1
ATOM 3730 C C . ASN A 1 478 ? -22.642 -10.318 4.983 1.00 87.94 478 ASN A C 1
ATOM 3732 O O . ASN A 1 478 ? -22.516 -10.783 3.856 1.00 87.94 478 ASN A O 1
ATOM 3736 N N . ASP A 1 479 ? -22.615 -9.004 5.210 1.00 86.19 479 ASP A N 1
ATOM 3737 C CA . ASP A 1 479 ? -22.498 -8.016 4.133 1.00 86.19 479 ASP A CA 1
ATOM 3738 C C . ASP A 1 479 ? -21.557 -6.899 4.576 1.00 86.19 479 ASP A C 1
ATOM 3740 O O . ASP A 1 479 ? -21.926 -6.033 5.368 1.00 86.19 479 ASP A O 1
ATOM 3744 N N . THR A 1 480 ? -20.323 -6.934 4.076 1.00 81.75 480 THR A N 1
ATOM 3745 C CA . THR A 1 480 ? -19.270 -6.002 4.494 1.00 81.75 480 THR A CA 1
ATOM 3746 C C . THR A 1 480 ? -19.537 -4.563 4.060 1.00 81.75 480 THR A C 1
ATOM 3748 O O . THR A 1 480 ? -18.905 -3.653 4.594 1.00 81.75 480 THR A O 1
ATOM 3751 N N . SER A 1 481 ? -20.494 -4.357 3.146 1.00 82.19 481 SER A N 1
ATOM 3752 C CA . SER A 1 481 ? -20.878 -3.035 2.655 1.00 82.19 481 SER A CA 1
ATOM 3753 C C . SER A 1 481 ? -21.891 -2.302 3.535 1.00 82.19 481 SER A C 1
ATOM 3755 O O . SER A 1 481 ? -22.097 -1.097 3.383 1.00 82.19 481 SER A O 1
ATOM 3757 N N . LYS A 1 482 ? -22.535 -3.016 4.468 1.00 91.38 482 LYS A N 1
ATOM 3758 C CA . LYS A 1 482 ? -23.642 -2.486 5.267 1.00 91.38 482 LYS A CA 1
ATOM 3759 C C . LYS A 1 482 ? -23.200 -2.106 6.671 1.00 91.38 482 LYS A C 1
ATOM 3761 O O . LYS A 1 482 ? -22.750 -2.950 7.447 1.00 91.38 482 LYS A O 1
ATOM 3766 N N . TRP A 1 483 ? -23.447 -0.846 7.012 1.00 95.88 483 TRP A N 1
ATOM 3767 C CA . TRP A 1 483 ? -23.143 -0.253 8.308 1.00 95.88 483 TRP A CA 1
ATOM 3768 C C . TRP A 1 483 ? -24.379 0.399 8.921 1.00 95.88 483 TRP A C 1
ATOM 3770 O O . TRP A 1 483 ? -25.236 0.914 8.206 1.00 95.88 483 TRP A O 1
ATOM 3780 N N . VAL A 1 484 ? -24.455 0.387 10.248 1.00 96.25 484 VAL A N 1
ATOM 3781 C CA . VAL A 1 484 ? -25.448 1.124 11.041 1.00 96.25 484 VAL A CA 1
ATOM 3782 C C . VAL A 1 484 ? -24.774 1.753 12.256 1.00 96.25 484 VAL A C 1
ATOM 3784 O O . VAL A 1 484 ? -23.735 1.274 12.714 1.00 96.25 484 VAL A O 1
ATOM 3787 N N . LEU A 1 485 ? -25.368 2.819 12.788 1.00 96.69 485 LEU A N 1
ATOM 3788 C CA . LEU A 1 485 ? -24.887 3.513 13.982 1.00 96.69 485 LEU A CA 1
ATOM 3789 C C . LEU A 1 485 ? -25.843 3.262 15.148 1.00 96.69 485 LEU A C 1
ATOM 3791 O O . LEU A 1 485 ? -27.061 3.337 14.984 1.00 96.69 485 LEU A O 1
ATOM 3795 N N . THR A 1 486 ? -25.316 3.000 16.343 1.00 95.69 486 THR A N 1
ATOM 3796 C CA . THR A 1 486 ? -26.158 2.852 17.543 1.00 95.69 486 THR A CA 1
ATOM 3797 C C . THR A 1 486 ? -26.788 4.182 17.939 1.00 95.69 486 THR A C 1
ATOM 3799 O O . THR A 1 486 ? -26.155 5.220 17.802 1.00 95.69 486 THR A O 1
ATOM 3802 N N . GLY A 1 487 ? -28.004 4.183 18.493 1.00 89.81 487 GLY A N 1
ATOM 3803 C CA . GLY A 1 487 ? -28.590 5.396 19.089 1.00 89.81 487 GLY A CA 1
ATOM 3804 C C . GLY A 1 487 ? -28.003 5.748 20.464 1.00 89.81 487 GLY A C 1
ATOM 3805 O O . GLY A 1 487 ? -28.078 6.887 20.907 1.00 89.81 487 GLY A O 1
ATOM 3806 N N . THR A 1 488 ? -27.405 4.770 21.149 1.00 90.81 488 THR A N 1
ATOM 3807 C CA . THR A 1 488 ? -26.838 4.926 22.495 1.00 90.81 488 THR A CA 1
ATOM 3808 C C . THR A 1 488 ? -25.344 5.226 22.465 1.00 90.81 488 THR A C 1
ATOM 3810 O O . THR A 1 488 ? -24.619 4.687 21.623 1.00 90.81 488 THR A O 1
ATOM 3813 N N . TYR A 1 489 ? -24.887 5.996 23.454 1.00 94.62 489 TYR A N 1
ATOM 3814 C CA . TYR A 1 489 ? -23.479 6.303 23.704 1.00 94.62 489 TYR A CA 1
ATOM 3815 C C . TYR A 1 489 ? -22.897 5.333 24.732 1.00 94.62 489 TYR A C 1
ATOM 3817 O O . TYR A 1 489 ? -23.446 5.166 25.823 1.00 94.62 489 TYR A O 1
ATOM 3825 N N . VAL A 1 490 ? -21.779 4.695 24.400 1.00 96.88 490 VAL A N 1
ATOM 3826 C CA . VAL A 1 490 ? -21.116 3.707 25.261 1.00 96.88 490 VAL A CA 1
ATOM 3827 C C . VAL A 1 490 ? -19.595 3.855 25.201 1.00 96.88 490 VAL A C 1
ATOM 3829 O O . VAL A 1 490 ? -19.051 4.443 24.266 1.00 96.88 490 VAL A O 1
ATOM 3832 N N . SER A 1 491 ? -18.896 3.331 26.210 1.00 96.31 491 SER A N 1
ATOM 3833 C CA . SER A 1 491 ? -17.435 3.206 26.172 1.00 96.31 491 SER A CA 1
ATOM 3834 C C . SER A 1 491 ? -17.003 2.144 25.159 1.00 96.31 491 SER A C 1
ATOM 3836 O O . SER A 1 491 ? -17.790 1.258 24.817 1.00 96.31 491 SER A O 1
ATOM 3838 N N . TYR A 1 492 ? -15.740 2.182 24.725 1.00 95.81 492 TYR A N 1
ATOM 3839 C CA . TYR A 1 492 ? -15.213 1.233 23.738 1.00 95.81 492 TYR A CA 1
ATOM 3840 C C . TYR A 1 492 ? -15.392 -0.233 24.171 1.00 95.81 492 TYR A C 1
ATOM 3842 O O . TYR A 1 492 ? -15.807 -1.076 23.385 1.00 95.81 492 TYR A O 1
ATOM 3850 N N . GLU A 1 493 ? -15.141 -0.546 25.444 1.00 94.50 493 GLU A N 1
ATOM 3851 C CA . GLU A 1 493 ? -15.315 -1.904 25.980 1.00 94.50 493 GLU A CA 1
ATOM 3852 C C . GLU A 1 493 ? -16.775 -2.381 25.897 1.00 94.50 493 GLU A C 1
ATOM 3854 O O . GLU A 1 493 ? -17.044 -3.539 25.584 1.00 94.50 493 GLU A O 1
ATOM 3859 N N . ARG A 1 494 ? -17.737 -1.475 26.115 1.00 96.62 494 ARG A N 1
ATOM 3860 C CA . ARG A 1 494 ? -19.173 -1.780 26.037 1.00 96.62 494 ARG A CA 1
ATOM 3861 C C . ARG A 1 494 ? -19.712 -1.789 24.607 1.00 96.62 494 ARG A C 1
ATOM 3863 O O . ARG A 1 494 ? -20.798 -2.322 24.386 1.00 96.62 494 ARG A O 1
ATOM 3870 N N . ALA A 1 495 ? -18.967 -1.256 23.638 1.00 96.81 495 ALA A N 1
ATOM 3871 C CA . ALA A 1 495 ? -19.372 -1.212 22.234 1.00 96.81 495 ALA A CA 1
ATOM 3872 C C . ALA A 1 495 ? -19.635 -2.608 21.644 1.00 96.81 495 ALA A C 1
ATOM 3874 O O . ALA A 1 495 ? -20.535 -2.771 20.822 1.00 96.81 495 ALA A O 1
ATOM 3875 N N . PHE A 1 496 ? -18.935 -3.635 22.137 1.00 95.75 496 PHE A N 1
ATOM 3876 C CA . PHE A 1 496 ? -19.103 -5.030 21.714 1.00 95.75 496 PHE A CA 1
ATOM 3877 C C . PHE A 1 496 ? -20.501 -5.606 21.977 1.00 95.75 496 PHE A C 1
ATOM 3879 O O . PHE A 1 496 ? -20.882 -6.572 21.323 1.00 95.75 496 PHE A O 1
ATOM 3886 N N . ALA A 1 497 ? -21.265 -5.018 22.901 1.00 96.06 497 ALA A N 1
ATOM 3887 C CA . ALA A 1 497 ? -22.629 -5.435 23.232 1.00 96.06 497 ALA A CA 1
ATOM 3888 C C . ALA A 1 497 ? -23.700 -4.422 22.784 1.00 96.06 497 ALA A C 1
ATOM 3890 O O . ALA A 1 497 ? -24.874 -4.606 23.090 1.00 96.06 497 ALA A O 1
ATOM 3891 N N . ALA A 1 498 ? -23.310 -3.338 22.105 1.00 97.00 498 ALA A N 1
ATOM 3892 C CA . ALA A 1 498 ? -24.214 -2.240 21.759 1.00 97.00 498 ALA A CA 1
ATOM 3893 C C . ALA A 1 498 ? -24.872 -2.389 20.378 1.00 97.00 498 ALA A C 1
ATOM 3895 O O . ALA A 1 498 ? -25.872 -1.726 20.103 1.00 97.00 498 ALA A O 1
ATOM 3896 N N . CYS A 1 499 ? -24.306 -3.221 19.501 1.00 97.50 499 CYS A N 1
ATOM 3897 C CA . CYS A 1 499 ? -24.811 -3.395 18.144 1.00 97.50 499 CYS A CA 1
ATOM 3898 C C . CYS A 1 499 ? -26.145 -4.161 18.109 1.00 97.50 499 CYS A C 1
ATOM 3900 O O . CYS A 1 499 ? -26.343 -5.071 18.916 1.00 97.50 499 CYS A O 1
ATOM 3902 N N . PRO A 1 500 ? -27.055 -3.810 17.180 1.00 96.88 500 PRO A N 1
ATOM 3903 C CA . PRO A 1 500 ? -28.324 -4.511 17.009 1.00 96.88 500 PRO A CA 1
ATOM 3904 C C . PRO A 1 500 ? -28.127 -5.918 16.426 1.00 96.88 500 PRO A C 1
ATOM 3906 O O . PRO A 1 500 ? -27.060 -6.248 15.903 1.00 96.88 500 PRO A O 1
ATOM 3909 N N . ASP A 1 501 ? -29.185 -6.730 16.461 1.00 95.56 501 ASP A N 1
ATOM 3910 C CA . ASP A 1 501 ? -29.186 -8.071 15.870 1.00 95.56 501 ASP A CA 1
ATOM 3911 C C . ASP A 1 501 ? -28.716 -8.045 14.406 1.00 95.56 501 ASP A C 1
ATOM 3913 O O . ASP A 1 501 ? -29.075 -7.153 13.642 1.00 95.56 501 ASP A O 1
ATOM 3917 N N . GLN A 1 502 ? -27.931 -9.053 14.006 1.00 95.50 502 GLN A N 1
ATOM 3918 C CA . GLN A 1 502 ? -27.288 -9.178 12.680 1.00 95.50 502 GLN A CA 1
ATOM 3919 C C . GLN A 1 502 ? -26.163 -8.173 12.382 1.00 95.50 502 GLN A C 1
ATOM 3921 O O . GLN A 1 502 ? -25.555 -8.239 11.308 1.00 95.50 502 GLN A O 1
ATOM 3926 N N . TYR A 1 503 ? -25.825 -7.307 13.336 1.00 97.31 503 TYR A N 1
ATOM 3927 C CA . TYR A 1 503 ? -24.694 -6.396 13.245 1.00 97.31 503 TYR A CA 1
ATOM 3928 C C . TYR A 1 503 ? -23.704 -6.624 14.387 1.00 97.31 503 TYR A C 1
ATOM 3930 O O . TYR A 1 503 ? -24.060 -7.035 15.488 1.00 97.31 503 TYR A O 1
ATOM 3938 N N . VAL A 1 504 ? -22.432 -6.350 14.120 1.00 96.56 504 VAL A N 1
ATOM 3939 C CA . VAL A 1 504 ? -21.335 -6.519 15.077 1.00 96.56 504 VAL A CA 1
ATOM 3940 C C . VAL A 1 504 ? -20.438 -5.294 15.083 1.00 96.56 504 VAL A C 1
ATOM 3942 O O . VAL A 1 504 ? -20.303 -4.606 14.072 1.00 96.56 504 VAL A O 1
ATOM 3945 N N . PHE A 1 505 ? -19.805 -5.028 16.223 1.00 97.56 505 PHE A N 1
ATOM 3946 C CA . PHE A 1 505 ? -18.819 -3.962 16.326 1.00 97.56 505 PHE A CA 1
ATOM 3947 C C . PHE A 1 505 ? -17.565 -4.356 15.534 1.00 97.56 505 PHE A C 1
ATOM 3949 O O . PHE A 1 505 ? -16.841 -5.279 15.916 1.00 97.56 505 PHE A O 1
ATOM 3956 N N . ASP A 1 506 ? -17.319 -3.683 14.412 1.00 95.62 506 ASP A N 1
ATOM 3957 C CA . ASP A 1 506 ? -16.233 -4.006 13.479 1.00 95.62 506 ASP A CA 1
ATOM 3958 C C . ASP A 1 506 ? -15.540 -2.723 12.994 1.00 95.62 506 ASP A C 1
ATOM 3960 O O . ASP A 1 506 ? -15.921 -1.608 13.360 1.00 95.62 506 ASP A O 1
ATOM 3964 N N . THR A 1 507 ? -14.483 -2.878 12.202 1.00 95.31 507 THR A N 1
ATOM 3965 C CA . THR A 1 507 ? -13.742 -1.770 11.595 1.00 95.31 507 THR A CA 1
ATOM 3966 C C . THR A 1 507 ? -13.682 -1.925 10.072 1.00 95.31 507 THR A C 1
ATOM 3968 O O . THR A 1 507 ? -13.621 -3.062 9.587 1.00 95.31 507 THR A O 1
ATOM 3971 N N . PRO A 1 508 ? -13.689 -0.824 9.296 1.00 94.88 508 PRO A N 1
ATOM 3972 C CA . PRO A 1 508 ? -13.445 -0.892 7.862 1.00 94.88 508 PRO A CA 1
ATOM 3973 C C . PRO A 1 508 ? -12.074 -1.494 7.546 1.00 94.88 508 PRO A C 1
ATOM 3975 O O . PRO A 1 508 ? -11.067 -1.106 8.142 1.00 94.88 508 PRO A O 1
ATOM 3978 N N . ARG A 1 509 ? -12.024 -2.439 6.602 1.00 91.75 509 ARG A N 1
ATOM 3979 C CA . ARG A 1 509 ? -10.796 -3.191 6.272 1.00 91.75 509 ARG A CA 1
ATOM 3980 C C . ARG A 1 509 ? -10.085 -2.679 5.024 1.00 91.75 509 ARG A C 1
ATOM 3982 O O . ARG A 1 509 ? -8.882 -2.868 4.873 1.00 91.75 509 ARG A O 1
ATOM 3989 N N . ILE A 1 510 ? -10.836 -2.024 4.147 1.00 91.75 510 ILE A N 1
ATOM 3990 C CA . ILE A 1 510 ? -10.372 -1.401 2.906 1.00 91.75 510 ILE A CA 1
ATOM 3991 C C . ILE A 1 510 ? -11.006 -0.017 2.763 1.00 91.75 510 ILE A C 1
ATOM 3993 O O . ILE A 1 510 ? -12.037 0.271 3.372 1.00 91.75 510 ILE A O 1
ATOM 3997 N N . ALA A 1 511 ? -10.416 0.835 1.927 1.00 92.31 511 ALA A N 1
ATOM 3998 C CA . ALA A 1 511 ? -10.829 2.232 1.822 1.00 92.31 511 ALA A CA 1
ATOM 3999 C C . ALA A 1 511 ? -12.301 2.413 1.404 1.00 92.31 511 ALA A C 1
ATOM 4001 O O . ALA A 1 511 ? -12.985 3.275 1.950 1.00 92.31 511 ALA A O 1
ATOM 4002 N N . ILE A 1 512 ? -12.823 1.555 0.517 1.00 87.75 512 ILE A N 1
ATOM 4003 C CA . ILE A 1 512 ? -14.237 1.614 0.116 1.00 87.75 512 ILE A CA 1
ATOM 4004 C C . ILE A 1 512 ? -15.191 1.271 1.273 1.00 87.75 512 ILE A C 1
ATOM 4006 O O . ILE A 1 512 ? -16.238 1.900 1.394 1.00 87.75 512 ILE A O 1
ATOM 4010 N N . GLU A 1 513 ? -14.814 0.359 2.181 1.00 91.75 513 GLU A N 1
ATOM 4011 C CA . GLU A 1 513 ? -15.599 0.093 3.400 1.00 91.75 513 GLU A CA 1
ATOM 4012 C C . GLU A 1 513 ? -15.614 1.317 4.325 1.00 91.75 513 GLU A C 1
ATOM 4014 O O . GLU A 1 513 ? -16.635 1.627 4.938 1.00 91.75 513 GLU A O 1
ATOM 4019 N N . ASN A 1 514 ? -14.497 2.051 4.399 1.00 94.69 514 ASN A N 1
ATOM 4020 C CA . ASN A 1 514 ? -14.417 3.278 5.191 1.00 94.69 514 ASN A CA 1
ATOM 4021 C C . ASN A 1 514 ? -15.317 4.365 4.607 1.00 94.69 514 ASN A C 1
ATOM 4023 O O . ASN A 1 514 ? -16.030 5.045 5.339 1.00 94.69 514 ASN A O 1
ATOM 4027 N N . GLN A 1 515 ? -15.334 4.490 3.282 1.00 91.81 515 GLN A N 1
ATOM 4028 C CA . GLN A 1 515 ? -16.192 5.439 2.587 1.00 91.81 515 GLN A CA 1
ATOM 4029 C C . GLN A 1 515 ? -17.682 5.115 2.761 1.00 91.81 515 GLN A C 1
ATOM 4031 O O . GLN A 1 515 ? -18.480 6.031 2.941 1.00 91.81 515 GLN A O 1
ATOM 4036 N N . GLN A 1 516 ? -18.067 3.838 2.770 1.00 91.25 516 GLN A N 1
ATOM 4037 C CA . GLN A 1 516 ? -19.449 3.428 3.049 1.00 91.25 516 GLN A CA 1
ATOM 4038 C C . GLN A 1 516 ? -19.875 3.793 4.473 1.00 91.25 516 GLN A C 1
ATOM 4040 O O . GLN A 1 516 ? -20.934 4.388 4.666 1.00 91.25 516 GLN A O 1
ATOM 4045 N N . LEU A 1 517 ? -19.040 3.499 5.476 1.00 95.06 517 LEU A N 1
ATOM 4046 C CA . LEU A 1 517 ? -19.325 3.907 6.852 1.00 95.06 517 LEU A CA 1
ATOM 4047 C C . LEU A 1 517 ? -19.407 5.437 6.973 1.00 95.06 517 LEU A C 1
ATOM 4049 O O . LEU A 1 517 ? -20.307 5.965 7.625 1.00 95.06 517 LEU A O 1
ATOM 4053 N N . TYR A 1 518 ? -18.514 6.158 6.292 1.00 94.19 518 TYR A N 1
ATOM 4054 C CA . TYR A 1 518 ? -18.536 7.616 6.263 1.00 94.19 518 TYR A CA 1
ATOM 4055 C C . TYR A 1 518 ? -19.853 8.157 5.699 1.00 94.19 518 TYR A C 1
ATOM 4057 O O . TYR A 1 518 ? -20.416 9.103 6.243 1.00 94.19 518 TYR A O 1
ATOM 4065 N N . GLN A 1 519 ? -20.386 7.537 4.646 1.00 90.94 519 GLN A N 1
ATOM 4066 C CA . GLN A 1 519 ? -21.678 7.914 4.072 1.00 90.94 519 GLN A CA 1
ATOM 4067 C C . GLN A 1 519 ? -22.831 7.690 5.044 1.00 90.94 519 GLN A C 1
ATOM 4069 O O . GLN A 1 519 ? -23.695 8.556 5.148 1.00 90.94 519 GLN A O 1
ATOM 4074 N N . VAL A 1 520 ? -22.831 6.577 5.782 1.00 93.31 520 VAL A N 1
ATOM 4075 C CA . VAL A 1 520 ? -23.839 6.326 6.823 1.00 93.31 520 VAL A CA 1
ATOM 4076 C C . VAL A 1 520 ? -23.788 7.421 7.892 1.00 93.31 520 VAL A C 1
ATOM 4078 O O . VAL A 1 520 ? -24.831 7.942 8.276 1.00 93.31 520 VAL A O 1
ATOM 4081 N N . ILE A 1 521 ? -22.589 7.845 8.303 1.00 93.12 521 ILE A N 1
ATOM 4082 C CA . ILE A 1 521 ? -22.404 8.967 9.239 1.00 93.12 521 ILE A CA 1
ATOM 4083 C C . ILE A 1 521 ? -22.943 10.287 8.659 1.00 93.12 521 ILE A C 1
ATOM 4085 O O . ILE A 1 521 ? -23.637 11.026 9.356 1.00 93.12 521 ILE A O 1
ATOM 4089 N N . GLN A 1 522 ? -22.686 10.579 7.380 1.00 90.94 522 GLN A N 1
ATOM 4090 C CA . GLN A 1 522 ? -23.220 11.784 6.727 1.00 90.94 522 GLN A CA 1
ATOM 4091 C C . GLN A 1 522 ? -24.748 11.774 6.609 1.00 90.94 522 GLN A C 1
ATOM 4093 O O . GLN A 1 522 ? -25.394 12.809 6.774 1.00 90.94 522 GLN A O 1
ATOM 4098 N N . GLN A 1 523 ? -25.335 10.617 6.302 1.00 88.50 523 GLN A N 1
ATOM 4099 C CA . GLN A 1 523 ? -26.784 10.461 6.179 1.00 88.50 523 GLN A CA 1
ATOM 4100 C C . GLN A 1 523 ? -27.479 10.618 7.531 1.00 88.50 523 GLN A C 1
ATOM 4102 O O . GLN A 1 523 ? -28.500 11.296 7.616 1.00 88.50 523 GLN A O 1
ATOM 4107 N N . ASP A 1 524 ? -26.901 10.048 8.586 1.00 86.69 524 ASP A N 1
ATOM 4108 C CA . ASP A 1 524 ? -27.386 10.188 9.958 1.00 86.69 524 ASP A CA 1
ATOM 4109 C C . ASP A 1 524 ? -27.419 11.665 10.399 1.00 86.69 524 ASP A C 1
ATOM 4111 O O . ASP A 1 524 ? -28.433 12.136 10.913 1.00 86.69 524 ASP A O 1
ATOM 4115 N N . ARG A 1 525 ? -26.384 12.445 10.050 1.00 77.06 525 ARG A N 1
ATOM 4116 C CA . ARG A 1 525 ? -26.349 13.901 10.276 1.00 77.06 525 ARG A CA 1
ATOM 4117 C C . ARG A 1 525 ? -27.481 14.650 9.564 1.00 77.06 525 ARG A C 1
ATOM 4119 O O . ARG A 1 525 ? -28.014 15.617 10.100 1.00 77.06 525 ARG A O 1
ATOM 4126 N N . ALA A 1 526 ? -27.837 14.250 8.343 1.00 73.69 526 ALA A N 1
ATOM 4127 C CA . ALA A 1 526 ? -28.874 14.935 7.568 1.00 73.69 526 ALA A CA 1
ATOM 4128 C C . ALA A 1 526 ? -30.287 14.744 8.149 1.00 73.69 526 ALA A C 1
ATOM 4130 O O . ALA A 1 526 ? -31.159 15.583 7.922 1.00 73.69 526 ALA A O 1
ATOM 4131 N N . ILE A 1 527 ? -30.515 13.652 8.884 1.00 68.62 527 ILE A N 1
ATOM 4132 C CA . ILE A 1 527 ? -31.813 13.316 9.490 1.00 68.62 527 ILE A CA 1
ATOM 4133 C C . ILE A 1 527 ? -32.070 14.151 10.746 1.00 68.62 527 ILE A C 1
ATOM 4135 O O . ILE A 1 527 ? -33.214 14.462 11.073 1.00 68.62 527 ILE A O 1
ATOM 4139 N N . ASP A 1 528 ? -31.008 14.544 11.434 1.00 62.66 528 ASP A N 1
ATOM 4140 C CA . ASP A 1 528 ? -31.083 15.080 12.775 1.00 62.66 528 ASP A CA 1
ATOM 4141 C C . ASP A 1 528 ? -30.514 16.516 12.732 1.00 62.66 528 ASP A C 1
ATOM 4143 O O . ASP A 1 528 ? -29.339 16.782 12.952 1.00 62.66 528 ASP A O 1
ATOM 4147 N N . LEU A 1 529 ? -31.353 17.470 12.310 1.00 59.28 529 LEU A N 1
ATOM 4148 C CA . LEU A 1 529 ? -31.004 18.899 12.166 1.00 59.28 529 LEU A CA 1
ATOM 4149 C C . LEU A 1 529 ? -31.580 19.771 13.298 1.00 59.28 529 LEU A C 1
ATOM 4151 O O . LEU A 1 529 ? -31.417 20.989 13.285 1.00 59.28 529 LEU A O 1
ATOM 4155 N N . THR A 1 530 ? -32.270 19.169 14.270 1.00 58.25 530 THR A N 1
ATOM 4156 C CA . THR A 1 530 ? -33.063 19.875 15.297 1.00 58.25 530 THR A CA 1
ATOM 4157 C C . THR A 1 530 ? -32.481 19.807 16.710 1.00 58.25 530 THR A C 1
ATOM 4159 O O . THR A 1 530 ? -33.094 20.332 17.633 1.00 58.25 530 THR A O 1
ATOM 4162 N N . ASP A 1 531 ? -31.321 19.170 16.890 1.00 59.19 531 ASP A N 1
ATOM 4163 C CA . ASP A 1 531 ? -30.667 19.053 18.207 1.00 59.19 531 ASP A CA 1
ATOM 4164 C C . ASP A 1 531 ? -29.605 20.140 18.352 1.00 59.19 531 ASP A C 1
ATOM 4166 O O . ASP A 1 531 ? -28.691 20.236 17.531 1.00 59.19 531 ASP A O 1
ATOM 4170 N N . THR A 1 532 ? -29.767 20.969 19.377 1.00 59.25 532 THR A N 1
ATOM 4171 C CA . THR A 1 532 ? -28.895 22.096 19.705 1.00 59.25 532 THR A CA 1
ATOM 4172 C C . THR A 1 532 ? -27.675 21.693 20.540 1.00 59.25 532 THR A C 1
ATOM 4174 O O . THR A 1 532 ? -26.740 22.484 20.610 1.00 59.25 532 THR A O 1
ATOM 4177 N N . ASP A 1 533 ? -27.631 20.480 21.112 1.00 61.62 533 ASP A N 1
ATOM 4178 C CA . ASP A 1 533 ? -26.467 19.961 21.871 1.00 61.62 533 ASP A CA 1
ATOM 4179 C C . ASP A 1 533 ? -25.385 19.324 20.967 1.00 61.62 533 ASP A C 1
ATOM 4181 O O . ASP A 1 533 ? -24.318 18.893 21.410 1.00 61.62 533 ASP A O 1
ATOM 4185 N N . ARG A 1 534 ? -25.626 19.315 19.654 1.00 59.69 534 ARG A N 1
ATOM 4186 C CA . ARG A 1 534 ? -24.837 18.604 18.638 1.00 59.69 534 ARG A CA 1
ATOM 4187 C C . ARG A 1 534 ? -23.476 19.231 18.303 1.00 59.69 534 ARG A C 1
ATOM 4189 O O . ARG A 1 534 ? -22.676 18.620 17.592 1.00 59.69 534 ARG A O 1
ATOM 4196 N N . ASP A 1 535 ? -23.212 20.440 18.795 1.00 60.56 535 ASP A N 1
ATOM 4197 C CA . ASP A 1 535 ? -21.943 21.149 18.580 1.00 60.56 535 ASP A CA 1
ATOM 4198 C C . ASP A 1 535 ? -20.793 20.597 19.441 1.00 60.56 535 ASP A C 1
ATOM 4200 O O . ASP A 1 535 ? -19.622 20.915 19.202 1.00 60.56 535 ASP A O 1
ATOM 4204 N N . GLU A 1 536 ? -21.081 19.724 20.412 1.00 73.12 536 GLU A N 1
ATOM 4205 C CA . GLU A 1 536 ? -20.032 19.032 21.148 1.00 73.12 536 GLU A CA 1
ATOM 4206 C C . GLU A 1 536 ? -19.261 18.063 20.242 1.00 73.12 536 GLU A C 1
ATOM 4208 O O . GLU A 1 536 ? -19.816 17.162 19.615 1.00 73.12 536 GLU A O 1
ATOM 4213 N N . LEU A 1 537 ? -17.931 18.190 20.236 1.00 75.94 537 LEU A N 1
ATOM 4214 C CA . LEU A 1 537 ? -17.022 17.366 19.432 1.00 75.94 537 LEU A CA 1
ATOM 4215 C C . LEU A 1 537 ? -17.244 15.850 19.615 1.00 75.94 537 LEU A C 1
ATOM 4217 O O . LEU A 1 537 ? -17.016 15.088 18.681 1.00 75.94 537 LEU A O 1
ATOM 4221 N N . LEU A 1 538 ? -17.711 15.412 20.787 1.00 78.06 538 LEU A N 1
ATOM 4222 C CA . LEU A 1 538 ? -18.009 14.006 21.078 1.00 78.06 538 LEU A CA 1
ATOM 4223 C C . LEU A 1 538 ? -19.225 13.468 20.305 1.00 78.06 538 LEU A C 1
ATOM 4225 O O . LEU A 1 538 ? -19.233 12.296 19.947 1.00 78.06 538 LEU A O 1
ATOM 4229 N N . HIS A 1 539 ? -20.200 14.313 19.960 1.00 82.31 539 HIS A N 1
ATOM 4230 C CA . HIS A 1 539 ? -21.355 13.926 19.137 1.00 82.31 539 HIS A CA 1
ATOM 4231 C C . HIS A 1 539 ? -20.983 13.700 17.661 1.00 82.31 539 HIS A C 1
ATOM 4233 O O . HIS A 1 539 ? -21.782 13.191 16.879 1.00 82.31 539 HIS A O 1
ATOM 4239 N N . ARG A 1 540 ? -19.751 14.058 17.281 1.00 89.31 540 ARG A N 1
ATOM 4240 C CA . ARG A 1 540 ? -19.230 14.031 15.906 1.00 89.31 540 ARG A CA 1
ATOM 4241 C C . ARG A 1 540 ? -18.144 12.968 15.708 1.00 89.31 540 ARG A C 1
ATOM 4243 O O . ARG A 1 540 ? -17.403 12.998 14.720 1.00 89.31 540 ARG A O 1
ATOM 4250 N N . LEU A 1 541 ? -18.021 12.056 16.674 1.00 94.88 541 LEU A N 1
ATOM 4251 C CA . LEU A 1 541 ? -17.051 10.968 16.706 1.00 94.88 541 LEU A CA 1
ATOM 4252 C C . LEU A 1 541 ? -17.764 9.637 16.942 1.00 94.88 541 LEU A C 1
ATOM 4254 O O . LEU A 1 541 ? -18.673 9.540 17.763 1.00 94.88 541 LEU A O 1
ATOM 4258 N N . PHE A 1 542 ? -17.307 8.600 16.246 1.00 97.12 542 PHE A N 1
ATOM 4259 C CA . PHE A 1 542 ? -17.929 7.278 16.280 1.00 97.12 542 PHE A CA 1
ATOM 4260 C C . PHE A 1 542 ? -16.892 6.203 16.571 1.00 97.12 542 PHE A C 1
ATOM 4262 O O . PHE A 1 542 ? -15.798 6.218 16.001 1.00 97.12 542 PHE A O 1
ATOM 4269 N N . TRP A 1 543 ? -17.230 5.254 17.442 1.00 97.94 543 TRP A N 1
ATOM 4270 C CA . TRP A 1 543 ? -16.373 4.106 17.699 1.00 97.94 543 TRP A CA 1
ATOM 4271 C C . TRP A 1 543 ? -16.297 3.199 16.474 1.00 97.94 543 TRP A C 1
ATOM 4273 O O . TRP A 1 543 ? -17.326 2.777 15.952 1.00 97.94 543 TRP A O 1
ATOM 4283 N N . ILE A 1 544 ? -15.073 2.841 16.090 1.00 97.75 544 ILE A N 1
ATOM 4284 C CA . ILE A 1 544 ? -14.754 1.724 15.192 1.00 97.75 544 ILE A CA 1
ATOM 4285 C C . ILE A 1 544 ? -13.923 0.706 15.972 1.00 97.75 544 ILE A C 1
ATOM 4287 O O . ILE A 1 544 ? -13.204 1.086 16.896 1.00 97.75 544 ILE A O 1
ATOM 4291 N N . ASN A 1 545 ? -14.023 -0.583 15.643 1.00 96.56 545 ASN A N 1
ATOM 4292 C CA . ASN A 1 545 ? -13.360 -1.638 16.417 1.00 96.56 545 ASN A CA 1
ATOM 4293 C C . ASN A 1 545 ? -11.853 -1.706 16.120 1.00 96.56 545 ASN A C 1
ATOM 4295 O O . ASN A 1 545 ? -11.380 -2.606 15.428 1.00 96.56 545 ASN A O 1
ATOM 4299 N N . LEU A 1 546 ? -11.100 -0.734 16.630 1.00 95.94 546 LEU A N 1
ATOM 4300 C CA . LEU A 1 546 ? -9.650 -0.680 16.543 1.00 95.94 546 LEU A CA 1
ATOM 4301 C C . LEU A 1 546 ? -9.055 0.009 17.785 1.00 95.94 546 LEU A C 1
ATOM 4303 O O . LEU A 1 546 ? -9.497 1.086 18.185 1.00 95.94 546 LEU A O 1
ATOM 4307 N N . ASN A 1 547 ? -8.030 -0.587 18.392 1.00 93.88 547 ASN A N 1
ATOM 4308 C CA . ASN A 1 547 ? -7.325 -0.041 19.560 1.00 93.88 547 ASN A CA 1
ATOM 4309 C C . ASN A 1 547 ? -5.821 -0.324 19.505 1.00 93.88 547 ASN A C 1
ATOM 4311 O O . ASN A 1 547 ? -5.380 -1.162 18.727 1.00 93.88 547 ASN A O 1
ATOM 4315 N N . SER A 1 548 ? -5.034 0.356 20.339 1.00 89.00 548 SER A N 1
ATOM 4316 C CA . SER A 1 548 ? -3.563 0.307 20.333 1.00 89.00 548 SER A CA 1
ATOM 4317 C C . SER A 1 548 ? -2.935 -1.015 20.825 1.00 89.00 548 SER A C 1
ATOM 4319 O O . SER A 1 548 ? -1.731 -1.056 21.086 1.00 89.00 548 SER A O 1
ATOM 4321 N N . GLY A 1 549 ? -3.722 -2.081 21.004 1.00 80.19 549 GLY A N 1
ATOM 4322 C CA . GLY A 1 549 ? -3.258 -3.369 21.523 1.00 80.19 549 GLY A CA 1
ATOM 4323 C C . GLY A 1 549 ? -2.672 -3.283 22.936 1.00 80.19 549 GLY A C 1
ATOM 4324 O O . GLY A 1 549 ? -2.667 -2.229 23.576 1.00 80.19 549 GLY A O 1
ATOM 4325 N N . THR A 1 550 ? -2.162 -4.409 23.438 1.00 71.88 550 THR A N 1
ATOM 4326 C CA . THR A 1 550 ? -1.588 -4.498 24.795 1.00 71.88 550 THR A CA 1
ATOM 4327 C C . THR A 1 550 ? -0.276 -3.732 24.953 1.00 71.88 550 THR A C 1
ATOM 4329 O O . THR A 1 550 ? -0.005 -3.192 26.022 1.00 71.88 550 THR A O 1
ATOM 4332 N N . ASP A 1 551 ? 0.518 -3.659 23.884 1.00 66.62 551 ASP A N 1
ATOM 4333 C CA . ASP A 1 551 ? 1.898 -3.162 23.935 1.00 66.62 551 ASP A CA 1
ATOM 4334 C C . ASP A 1 551 ? 2.033 -1.740 23.361 1.00 66.62 551 ASP A C 1
ATOM 4336 O O . ASP A 1 551 ? 3.135 -1.199 23.296 1.00 66.62 551 ASP A O 1
ATOM 4340 N N . GLY A 1 552 ? 0.931 -1.136 22.890 1.00 70.31 552 GLY A N 1
ATOM 4341 C CA . GLY A 1 552 ? 0.921 0.205 22.288 1.00 70.31 552 GLY A CA 1
ATOM 4342 C C . GLY A 1 552 ? 1.676 0.320 20.956 1.00 70.31 552 GLY A C 1
ATOM 4343 O O . GLY A 1 552 ? 1.810 1.418 20.421 1.00 70.31 552 GLY A O 1
ATOM 4344 N N . SER A 1 553 ? 2.199 -0.792 20.431 1.00 67.75 553 SER A N 1
ATOM 4345 C CA . SER A 1 553 ? 3.113 -0.846 19.282 1.00 67.75 553 SER A CA 1
ATOM 4346 C C . SER A 1 553 ? 2.414 -1.075 17.936 1.00 67.75 553 SER A C 1
ATOM 4348 O O . SER A 1 553 ? 3.050 -0.981 16.882 1.00 67.75 553 SER A O 1
ATOM 4350 N N . CYS A 1 554 ? 1.112 -1.369 17.946 1.00 84.06 554 CYS A N 1
ATOM 4351 C CA . CYS A 1 554 ? 0.294 -1.572 16.752 1.00 84.06 554 CYS A CA 1
ATOM 4352 C C . CYS A 1 554 ? -1.180 -1.281 17.031 1.00 84.06 554 CYS A C 1
ATOM 4354 O O . CYS A 1 554 ? -1.564 -1.015 18.165 1.00 84.06 554 CYS A O 1
ATOM 4356 N N . TRP A 1 555 ? -2.006 -1.370 15.990 1.00 91.25 555 TRP A N 1
ATOM 4357 C CA . TRP A 1 555 ? -3.451 -1.234 16.101 1.00 91.25 555 TRP A CA 1
ATOM 4358 C C . TRP A 1 555 ? -4.137 -2.552 15.757 1.00 91.25 555 TRP A C 1
ATOM 4360 O O . TRP A 1 555 ? -3.869 -3.149 14.716 1.00 91.25 555 TRP A O 1
ATOM 4370 N N . VAL A 1 556 ? -5.002 -3.017 16.655 1.00 91.94 556 VAL A N 1
ATOM 4371 C CA . VAL A 1 556 ? -5.657 -4.326 16.596 1.00 91.94 556 VAL A CA 1
ATOM 4372 C C . VAL A 1 556 ? -7.168 -4.180 16.669 1.00 91.94 556 VAL A C 1
ATOM 4374 O O . VAL A 1 556 ? -7.700 -3.269 17.300 1.00 91.94 556 VAL A O 1
ATOM 4377 N N . VAL A 1 557 ? -7.858 -5.111 16.023 1.00 92.31 557 VAL A N 1
ATOM 4378 C CA . VAL A 1 557 ? -9.320 -5.229 16.041 1.00 92.31 557 VAL A CA 1
ATOM 4379 C C . VAL A 1 557 ? -9.701 -6.247 17.105 1.00 92.31 557 VAL A C 1
ATOM 4381 O O . VAL A 1 557 ? -9.207 -7.369 17.030 1.00 92.31 557 VAL A O 1
ATOM 4384 N N . GLY A 1 558 ? -10.605 -5.906 18.021 1.00 89.50 558 GLY A N 1
ATOM 4385 C CA . GLY A 1 558 ? -10.992 -6.752 19.158 1.00 89.50 558 GLY A CA 1
ATOM 4386 C C . GLY A 1 558 ? -10.383 -6.304 20.491 1.00 89.50 558 GLY A C 1
ATOM 4387 O O . GLY A 1 558 ? -9.508 -5.444 20.531 1.00 89.50 558 GLY A O 1
ATOM 4388 N N . LEU A 1 559 ? -10.873 -6.863 21.601 1.00 86.81 559 LEU A N 1
ATOM 4389 C CA . LEU A 1 559 ? -10.367 -6.570 22.950 1.00 86.81 559 LEU A CA 1
ATOM 4390 C C . LEU A 1 559 ? -9.187 -7.471 23.303 1.00 86.81 559 LEU A C 1
ATOM 4392 O O . LEU A 1 559 ? -9.243 -8.672 23.060 1.00 86.81 559 LEU A O 1
ATOM 4396 N N . ASN A 1 560 ? -8.177 -6.902 23.966 1.00 82.56 560 ASN A N 1
ATOM 4397 C CA . ASN A 1 560 ? -7.011 -7.633 24.485 1.00 82.56 560 ASN A CA 1
ATOM 4398 C C . ASN A 1 560 ? -6.262 -8.453 23.421 1.00 82.56 560 ASN A C 1
ATOM 4400 O O . ASN A 1 560 ? -5.643 -9.469 23.730 1.00 82.56 560 ASN A O 1
ATOM 4404 N N . GLU A 1 561 ? -6.324 -8.006 22.170 1.00 84.69 561 GLU A N 1
ATOM 4405 C CA . GLU A 1 561 ? -5.614 -8.627 21.060 1.00 84.69 561 GLU A CA 1
ATOM 4406 C C . GLU A 1 561 ? -4.170 -8.112 20.986 1.00 84.69 561 GLU A C 1
ATOM 4408 O O . GLU A 1 561 ? -3.850 -6.991 21.397 1.00 84.69 561 GLU A O 1
ATOM 4413 N N . SER A 1 562 ? -3.291 -8.941 20.431 1.00 83.44 562 SER A N 1
ATOM 4414 C CA . SER A 1 562 ? -1.908 -8.586 20.115 1.00 83.44 562 SER A CA 1
ATOM 4415 C C . SER A 1 562 ? -1.707 -8.538 18.603 1.00 83.44 562 SER A C 1
ATOM 4417 O O . SER A 1 562 ? -2.470 -9.122 17.828 1.00 83.44 562 SER A O 1
ATOM 4419 N N . CYS A 1 563 ? -0.669 -7.838 18.148 1.00 83.38 563 CYS A N 1
ATOM 4420 C CA . CYS A 1 563 ? -0.353 -7.814 16.725 1.00 83.38 563 CYS A CA 1
ATOM 4421 C C . CYS A 1 563 ? -0.042 -9.235 16.237 1.00 83.38 563 CYS A C 1
ATOM 4423 O O . CYS A 1 563 ? 0.745 -9.952 16.864 1.00 83.38 563 CYS A O 1
ATOM 4425 N N . TRP A 1 564 ? -0.584 -9.624 15.078 1.00 81.69 564 TRP A N 1
ATOM 4426 C CA . TRP A 1 564 ? -0.421 -10.986 14.549 1.00 81.69 564 TRP A CA 1
ATOM 4427 C C . TRP A 1 564 ? 1.053 -11.387 14.375 1.00 81.69 564 TRP A C 1
ATOM 4429 O O . TRP A 1 564 ? 1.394 -12.568 14.465 1.00 81.69 564 TRP A O 1
ATOM 4439 N N . TRP A 1 565 ? 1.935 -10.408 14.170 1.00 80.75 565 TRP A N 1
ATOM 4440 C CA . TRP A 1 565 ? 3.363 -10.625 14.014 1.00 80.75 565 TRP A CA 1
ATOM 4441 C C . TRP A 1 565 ? 4.128 -10.760 15.335 1.00 80.75 565 TRP A C 1
ATOM 4443 O O . TRP A 1 565 ? 5.113 -11.493 15.353 1.00 80.75 565 TRP A O 1
ATOM 4453 N N . LEU A 1 566 ? 3.673 -10.166 16.450 1.00 73.12 566 LEU A N 1
ATOM 4454 C CA . LEU A 1 566 ? 4.341 -10.277 17.764 1.00 73.12 566 LEU A CA 1
ATOM 4455 C C . LEU A 1 566 ? 4.374 -11.723 18.277 1.00 73.12 566 LEU A C 1
ATOM 4457 O O . LEU A 1 566 ? 5.367 -12.169 18.858 1.00 73.12 566 LEU A O 1
ATOM 4461 N N . ASN A 1 567 ? 3.327 -12.490 17.975 1.00 60.53 567 ASN A N 1
ATOM 4462 C CA . ASN A 1 567 ? 3.205 -13.892 18.377 1.00 60.53 567 ASN A CA 1
ATOM 4463 C C . ASN A 1 567 ? 4.301 -14.786 17.750 1.00 60.53 567 ASN A C 1
ATOM 4465 O O . ASN A 1 567 ? 4.685 -15.803 18.333 1.00 60.53 567 ASN A O 1
ATOM 4469 N N . ASN A 1 568 ? 4.857 -14.388 16.598 1.00 54.12 568 ASN A N 1
ATOM 4470 C CA . ASN A 1 568 ? 5.909 -15.129 15.889 1.00 54.12 568 ASN A CA 1
ATOM 4471 C C . ASN A 1 568 ? 7.326 -14.734 16.326 1.00 54.12 568 ASN A C 1
ATOM 4473 O O . ASN A 1 568 ? 8.234 -15.572 16.304 1.00 54.12 568 ASN A O 1
ATOM 4477 N N . VAL A 1 569 ? 7.512 -13.492 16.786 1.00 50.16 569 VAL A N 1
ATOM 4478 C CA . VAL A 1 569 ? 8.786 -13.004 17.338 1.00 50.16 569 VAL A CA 1
ATOM 4479 C C . VAL A 1 569 ? 9.168 -13.846 18.561 1.00 50.16 569 VAL A C 1
ATOM 4481 O O . VAL A 1 569 ? 10.282 -14.367 18.644 1.00 50.16 569 VAL A O 1
ATOM 4484 N N . GLY A 1 570 ? 8.196 -14.134 19.435 1.00 45.72 570 GLY A N 1
ATOM 4485 C CA . GLY A 1 570 ? 8.384 -15.019 20.587 1.00 45.72 570 GLY A CA 1
ATOM 4486 C C . GLY A 1 570 ? 8.917 -16.413 20.227 1.00 45.72 570 GLY A C 1
ATOM 4487 O O . GLY A 1 570 ? 9.755 -16.951 20.949 1.00 45.72 570 GLY A O 1
ATOM 4488 N N . GLN A 1 571 ? 8.521 -16.992 19.087 1.00 44.81 571 GLN A N 1
ATOM 4489 C CA . GLN A 1 571 ? 8.976 -18.329 18.692 1.00 44.81 571 GLN A CA 1
ATOM 4490 C C . GLN A 1 571 ? 10.413 -18.352 18.145 1.00 44.81 571 GLN A C 1
ATOM 4492 O O . GLN A 1 571 ? 11.158 -19.287 18.456 1.00 44.81 571 GLN A O 1
ATOM 4497 N N . ARG A 1 572 ? 10.841 -17.342 17.368 1.00 50.72 572 ARG A N 1
ATOM 4498 C CA . ARG A 1 572 ? 12.232 -17.256 16.870 1.00 50.72 572 ARG A CA 1
ATOM 4499 C C . ARG A 1 572 ? 13.213 -16.889 17.986 1.00 50.72 572 ARG A C 1
ATOM 4501 O O . ARG A 1 572 ? 14.229 -17.574 18.119 1.00 50.72 572 ARG A O 1
ATOM 4508 N N . TYR A 1 573 ? 12.885 -15.927 18.856 1.00 53.28 573 TYR A N 1
ATOM 4509 C CA . TYR A 1 573 ? 13.712 -15.633 20.037 1.00 53.28 573 TYR A CA 1
ATOM 4510 C C . TYR A 1 573 ? 13.821 -16.846 20.960 1.00 53.28 573 TYR A C 1
ATOM 4512 O O . TYR A 1 573 ? 14.914 -17.165 21.418 1.00 53.28 573 TYR A O 1
ATOM 4520 N N . GLN A 1 574 ? 12.739 -17.601 21.171 1.00 46.44 574 GLN A N 1
ATOM 4521 C CA . GLN A 1 574 ? 12.828 -18.848 21.930 1.00 46.44 574 GLN A CA 1
ATOM 4522 C C . GLN A 1 574 ? 13.740 -19.887 21.267 1.00 46.44 574 GLN A C 1
ATOM 4524 O O . GLN A 1 574 ? 14.413 -20.617 21.989 1.00 46.44 574 GLN A O 1
ATOM 4529 N N . ARG A 1 575 ? 13.804 -19.977 19.931 1.00 52.88 575 ARG A N 1
ATOM 4530 C CA . ARG A 1 575 ? 14.742 -20.888 19.246 1.00 52.88 575 ARG A CA 1
ATOM 4531 C C . ARG A 1 575 ? 16.192 -20.425 19.374 1.00 52.88 575 ARG A C 1
ATOM 4533 O O . ARG A 1 575 ? 17.021 -21.248 19.743 1.00 52.88 575 ARG A O 1
ATOM 4540 N N . LEU A 1 576 ? 16.476 -19.138 19.156 1.00 61.22 576 LEU A N 1
ATOM 4541 C CA . LEU A 1 576 ? 17.814 -18.538 19.299 1.00 61.22 576 LEU A CA 1
ATOM 4542 C C . LEU A 1 576 ? 18.338 -18.603 20.746 1.00 61.22 576 LEU A C 1
ATOM 4544 O O . LEU A 1 576 ? 19.501 -18.929 20.995 1.00 61.22 576 LEU A O 1
ATOM 4548 N N . VAL A 1 577 ? 17.466 -18.356 21.726 1.00 66.06 577 VAL A N 1
ATOM 4549 C CA . VAL A 1 577 ? 17.797 -18.499 23.150 1.00 66.06 577 VAL A CA 1
ATOM 4550 C C . VAL A 1 577 ? 17.980 -19.973 23.515 1.00 66.06 577 VAL A C 1
ATOM 4552 O O . VAL A 1 577 ? 18.914 -20.306 24.237 1.00 66.06 577 VAL A O 1
ATOM 4555 N N . LYS A 1 578 ? 17.159 -20.893 22.986 1.00 59.97 578 LYS A N 1
ATOM 4556 C CA . LYS A 1 578 ? 17.336 -22.336 23.227 1.00 59.97 578 LYS A CA 1
ATOM 4557 C C . LYS A 1 578 ? 18.646 -22.861 22.643 1.00 59.97 578 LYS A C 1
ATOM 4559 O O . LYS A 1 578 ? 19.339 -23.596 23.340 1.00 59.97 578 LYS A O 1
ATOM 4564 N N . THR A 1 579 ? 19.019 -22.497 21.417 1.00 75.06 579 THR A N 1
ATOM 4565 C CA . THR A 1 579 ? 20.266 -22.983 20.800 1.00 75.06 579 THR A CA 1
ATOM 4566 C C . THR A 1 579 ? 21.506 -22.451 21.517 1.00 75.06 579 THR A C 1
ATOM 4568 O O . THR A 1 579 ? 22.405 -23.235 21.826 1.00 75.06 579 THR A O 1
ATOM 4571 N N . SER A 1 580 ? 21.531 -21.164 21.876 1.00 77.62 580 SER A N 1
ATOM 4572 C CA . SER A 1 580 ? 22.635 -20.575 22.652 1.00 77.62 580 SER A CA 1
ATOM 4573 C C . SER A 1 580 ? 22.716 -21.117 24.087 1.00 77.62 580 SER A C 1
ATOM 4575 O O . SER A 1 580 ? 23.807 -21.444 24.559 1.00 77.62 580 SER A O 1
ATOM 4577 N N . ALA A 1 581 ? 21.580 -21.312 24.767 1.00 77.38 581 ALA A N 1
ATOM 4578 C CA . ALA A 1 581 ? 21.542 -21.895 26.108 1.00 77.38 581 ALA A CA 1
ATOM 4579 C C . ALA A 1 581 ? 21.984 -23.367 26.120 1.00 77.38 581 ALA A C 1
ATOM 4581 O O . ALA A 1 581 ? 22.770 -23.759 26.982 1.00 77.38 581 ALA A O 1
ATOM 4582 N N . ILE A 1 582 ? 21.540 -24.179 25.152 1.00 80.62 582 ILE A N 1
ATOM 4583 C CA . ILE A 1 582 ? 21.966 -25.583 25.022 1.00 80.62 582 ILE A CA 1
ATOM 4584 C C . ILE A 1 582 ? 23.478 -25.656 24.773 1.00 80.62 582 ILE A C 1
ATOM 4586 O O . ILE A 1 582 ? 24.165 -26.429 25.443 1.00 80.62 582 ILE A O 1
ATOM 4590 N N . ALA A 1 583 ? 24.017 -24.820 23.878 1.00 81.06 583 ALA A N 1
ATOM 4591 C CA . ALA A 1 583 ? 25.457 -24.747 23.639 1.00 81.06 583 ALA A CA 1
ATOM 4592 C C . ALA A 1 583 ? 26.231 -24.356 24.913 1.00 81.06 583 ALA A C 1
ATOM 4594 O O . ALA A 1 583 ? 27.221 -25.004 25.260 1.00 81.06 583 ALA A O 1
ATOM 4595 N N . GLY A 1 584 ? 25.744 -23.361 25.664 1.00 89.50 584 GLY A N 1
ATOM 4596 C CA . GLY A 1 584 ? 26.327 -22.953 26.945 1.00 89.50 584 GLY A CA 1
ATOM 4597 C C . GLY A 1 584 ? 26.322 -24.069 27.997 1.00 89.50 584 GLY A C 1
ATOM 4598 O O . GLY A 1 584 ? 27.333 -24.297 28.664 1.00 89.50 584 GLY A O 1
ATOM 4599 N N . VAL A 1 585 ? 25.223 -24.822 28.107 1.00 92.44 585 VAL A N 1
ATOM 4600 C CA . VAL A 1 585 ? 25.109 -25.971 29.023 1.00 92.44 585 VAL A CA 1
ATOM 4601 C C . VAL A 1 585 ? 26.075 -27.091 28.632 1.00 92.44 585 VAL A C 1
ATOM 4603 O O . VAL A 1 585 ? 26.752 -27.637 29.504 1.00 92.44 585 VAL A O 1
ATOM 4606 N N . ILE A 1 586 ? 26.207 -27.405 27.339 1.00 92.38 586 ILE A N 1
ATOM 4607 C CA . ILE A 1 586 ? 27.166 -28.410 26.853 1.00 92.38 586 ILE A CA 1
ATOM 4608 C C . ILE A 1 586 ? 28.599 -28.005 27.221 1.00 92.38 586 ILE A C 1
ATOM 4610 O O . ILE A 1 586 ? 29.352 -28.822 27.754 1.00 92.38 586 ILE A O 1
ATOM 4614 N N . ILE A 1 587 ? 28.971 -26.739 27.003 1.00 93.31 587 ILE A N 1
ATOM 4615 C CA . ILE A 1 587 ? 30.301 -26.225 27.358 1.00 93.31 587 ILE A CA 1
ATOM 4616 C C . ILE A 1 587 ? 30.540 -26.330 28.872 1.00 93.31 587 ILE A C 1
ATOM 4618 O O . ILE A 1 587 ? 31.601 -26.798 29.288 1.00 93.31 587 ILE A O 1
ATOM 4622 N N . LEU A 1 588 ? 29.558 -25.974 29.707 1.00 93.44 588 LEU A N 1
ATOM 4623 C CA . LEU A 1 588 ? 29.661 -26.096 31.167 1.00 93.44 588 LEU A CA 1
ATOM 4624 C C . LEU A 1 588 ? 29.841 -27.549 31.627 1.00 93.44 588 LEU A C 1
ATOM 4626 O O . LEU A 1 588 ? 30.677 -27.814 32.493 1.00 93.44 588 LEU A O 1
ATOM 4630 N N . ILE A 1 589 ? 29.115 -28.498 31.028 1.00 94.69 589 ILE A N 1
ATOM 4631 C CA . ILE A 1 589 ? 29.264 -29.932 31.319 1.00 94.69 589 ILE A CA 1
ATOM 4632 C C . ILE A 1 589 ? 30.671 -30.405 30.947 1.00 94.69 589 ILE A C 1
ATOM 4634 O O . ILE A 1 589 ? 31.332 -31.065 31.752 1.00 94.69 589 ILE A O 1
ATOM 4638 N N . LEU A 1 590 ? 31.166 -30.036 29.761 1.00 93.56 590 LEU A N 1
ATOM 4639 C CA . LEU A 1 590 ? 32.513 -30.398 29.318 1.00 93.56 590 LEU A CA 1
ATOM 4640 C C . LEU A 1 590 ? 33.580 -29.836 30.267 1.00 93.56 590 LEU A C 1
ATOM 4642 O O . LEU A 1 590 ? 34.461 -30.579 30.705 1.00 93.56 590 LEU A O 1
ATOM 4646 N N . VAL A 1 591 ? 33.477 -28.561 30.654 1.00 93.19 591 VAL A N 1
ATOM 4647 C CA . VAL A 1 591 ? 34.381 -27.933 31.634 1.00 93.19 591 VAL A CA 1
ATOM 4648 C C . VAL A 1 591 ? 34.313 -28.648 32.987 1.00 93.19 591 VAL A C 1
ATOM 4650 O O . VAL A 1 591 ? 35.358 -28.934 33.577 1.00 93.19 591 VAL A O 1
ATOM 4653 N N . GLY A 1 592 ? 33.113 -29.007 33.453 1.00 92.12 592 GLY A N 1
ATOM 4654 C CA . GLY A 1 592 ? 32.905 -29.773 34.683 1.00 92.12 592 GLY A CA 1
ATOM 4655 C C . GLY A 1 592 ? 33.583 -31.146 34.652 1.00 92.12 592 GLY A C 1
ATOM 4656 O O . GLY A 1 592 ? 34.297 -31.506 35.592 1.00 92.12 592 GLY A O 1
ATOM 4657 N N . ILE A 1 593 ? 33.453 -31.886 33.546 1.00 93.88 593 ILE A N 1
ATOM 4658 C CA . ILE A 1 593 ? 34.125 -33.180 33.346 1.00 93.88 593 ILE A CA 1
ATOM 4659 C C . ILE A 1 593 ? 35.647 -32.996 33.332 1.00 93.88 593 ILE A C 1
ATOM 4661 O O . ILE A 1 593 ? 36.367 -33.727 34.017 1.00 93.88 593 ILE A O 1
ATOM 4665 N N . PHE A 1 594 ? 36.165 -31.994 32.616 1.00 90.69 594 PHE A N 1
ATOM 4666 C CA . PHE A 1 594 ? 37.602 -31.707 32.588 1.00 90.69 594 PHE A CA 1
ATOM 4667 C C . PHE A 1 594 ? 38.155 -31.354 33.975 1.00 90.69 594 PHE A C 1
ATOM 4669 O O . PHE A 1 594 ? 39.224 -31.849 34.360 1.00 90.69 594 PHE A O 1
ATOM 4676 N N . ALA A 1 595 ? 37.428 -30.540 34.743 1.00 86.69 595 ALA A N 1
ATOM 4677 C CA . ALA A 1 595 ? 37.780 -30.190 36.114 1.00 86.69 595 ALA A CA 1
ATOM 4678 C C . ALA A 1 595 ? 37.763 -31.424 37.026 1.00 86.69 595 ALA A C 1
ATOM 4680 O O . ALA A 1 595 ? 38.727 -31.651 37.761 1.00 86.69 595 ALA A O 1
ATOM 4681 N N . TRP A 1 596 ? 36.741 -32.282 36.917 1.00 89.81 596 TRP A N 1
ATOM 4682 C CA . TRP A 1 596 ? 36.681 -33.546 37.651 1.00 89.81 596 TRP A CA 1
ATOM 4683 C C . TRP A 1 596 ? 37.898 -34.411 37.335 1.00 89.81 596 TRP A C 1
ATOM 4685 O O . TRP A 1 596 ? 38.616 -34.815 38.249 1.00 89.81 596 TRP A O 1
ATOM 4695 N N . VAL A 1 597 ? 38.185 -34.677 36.058 1.00 90.56 597 VAL A N 1
ATOM 4696 C CA . VAL A 1 597 ? 39.312 -35.528 35.639 1.00 90.56 597 VAL A CA 1
ATOM 4697 C C . VAL A 1 597 ? 40.638 -34.998 36.198 1.00 90.56 597 VAL A C 1
ATOM 4699 O O . VAL A 1 597 ? 41.468 -35.772 36.690 1.00 90.56 597 VAL A O 1
ATOM 4702 N N . LYS A 1 598 ? 40.834 -33.674 36.187 1.00 82.25 598 LYS A N 1
ATOM 4703 C CA . LYS A 1 598 ? 42.010 -33.014 36.774 1.00 82.25 598 LYS A CA 1
ATOM 4704 C C . LYS A 1 598 ? 42.071 -33.191 38.290 1.00 82.25 598 LYS A C 1
ATOM 4706 O O . LYS A 1 598 ? 43.116 -33.610 38.796 1.00 82.25 598 LYS A O 1
ATOM 4711 N N . CYS A 1 599 ? 40.973 -32.937 38.996 1.00 81.75 599 CYS A N 1
ATOM 4712 C CA . CYS A 1 599 ? 40.875 -33.107 40.444 1.00 81.75 599 CYS A CA 1
ATOM 4713 C C . CYS A 1 599 ? 41.096 -34.567 40.857 1.00 81.75 599 CYS A C 1
ATOM 4715 O O . CYS A 1 599 ? 41.915 -34.834 41.731 1.00 81.75 599 CYS A O 1
ATOM 4717 N N . ALA A 1 600 ? 40.473 -35.529 40.175 1.00 82.19 600 ALA A N 1
ATOM 4718 C CA . ALA A 1 600 ? 40.644 -36.957 40.429 1.00 82.19 600 ALA A CA 1
ATOM 4719 C C . ALA A 1 600 ? 42.093 -37.414 40.199 1.00 82.19 600 ALA A C 1
ATOM 4721 O O . ALA A 1 600 ? 42.645 -38.169 41.006 1.00 82.19 600 ALA A O 1
ATOM 4722 N N . ARG A 1 601 ? 42.751 -36.927 39.137 1.00 82.56 601 ARG A N 1
ATOM 4723 C CA . ARG A 1 601 ? 44.171 -37.215 38.876 1.00 82.56 601 ARG A CA 1
ATOM 4724 C C . ARG A 1 601 ? 45.079 -36.609 39.945 1.00 82.56 601 ARG A C 1
ATOM 4726 O O . ARG A 1 601 ? 46.001 -37.280 40.408 1.00 82.56 601 ARG A O 1
ATOM 4733 N N . TRP A 1 602 ? 44.812 -35.374 40.365 1.00 80.50 602 TRP A N 1
ATOM 4734 C CA . TRP A 1 602 ? 45.549 -34.725 41.450 1.00 80.50 602 TRP A CA 1
ATOM 4735 C C . TRP A 1 602 ? 45.372 -35.468 42.781 1.00 80.50 602 TRP A C 1
ATOM 4737 O O . TRP A 1 602 ? 46.357 -35.747 43.466 1.00 80.50 602 TRP A O 1
ATOM 4747 N N . TRP A 1 603 ? 44.149 -35.894 43.103 1.00 74.19 603 TRP A N 1
ATOM 4748 C CA . TRP A 1 603 ? 43.843 -36.637 44.326 1.00 74.19 603 TRP A CA 1
ATOM 4749 C C . TRP A 1 603 ? 44.503 -38.022 44.348 1.00 74.19 603 TRP A C 1
ATOM 4751 O O . TRP A 1 603 ? 45.087 -38.411 45.363 1.00 74.19 603 TRP A O 1
ATOM 4761 N N . ARG A 1 604 ? 44.506 -38.743 43.214 1.00 78.62 604 ARG A N 1
ATOM 4762 C CA . ARG A 1 604 ? 45.251 -40.007 43.058 1.00 78.62 604 ARG A CA 1
ATOM 4763 C C . ARG A 1 604 ? 46.755 -39.808 43.257 1.00 78.62 604 ARG A C 1
ATOM 4765 O O . ARG A 1 604 ? 47.367 -40.560 44.014 1.00 78.62 604 ARG A O 1
ATOM 4772 N N . ASN A 1 605 ? 47.338 -38.772 42.651 1.00 78.81 605 ASN A N 1
ATOM 4773 C CA . ASN A 1 605 ? 48.761 -38.463 42.815 1.00 78.81 605 ASN A CA 1
ATOM 4774 C C . ASN A 1 605 ? 49.108 -38.095 44.264 1.00 78.81 605 ASN A C 1
ATOM 4776 O O . ASN A 1 605 ? 50.115 -38.568 44.785 1.00 78.81 605 ASN A O 1
ATOM 4780 N N . ARG A 1 606 ? 48.261 -37.312 44.943 1.00 76.94 606 ARG A N 1
ATOM 4781 C CA . ARG A 1 606 ? 48.450 -36.954 46.356 1.00 76.94 606 ARG A CA 1
ATOM 4782 C C . ARG A 1 606 ? 48.411 -38.191 47.258 1.00 76.94 606 ARG A C 1
ATOM 4784 O O . ARG A 1 606 ? 49.314 -38.369 48.071 1.00 76.94 606 ARG A O 1
ATOM 4791 N N . LYS A 1 607 ? 47.436 -39.092 47.069 1.00 78.38 607 LYS A N 1
ATOM 4792 C CA . LYS A 1 607 ? 47.372 -40.369 47.807 1.00 78.38 607 LYS A CA 1
ATOM 4793 C C . LYS A 1 607 ? 48.599 -41.252 47.544 1.00 78.38 607 LYS A C 1
ATOM 4795 O O . LYS A 1 607 ? 49.118 -41.855 48.480 1.00 78.38 607 LYS A O 1
ATOM 4800 N N . ALA A 1 608 ? 49.098 -41.302 46.307 1.00 78.31 608 ALA A N 1
ATOM 4801 C CA . ALA A 1 608 ? 50.309 -42.052 45.975 1.00 78.31 608 ALA A CA 1
ATOM 4802 C C . ALA A 1 608 ? 51.566 -41.484 46.662 1.00 78.31 608 ALA A C 1
ATOM 4804 O O . ALA A 1 608 ? 52.392 -42.256 47.142 1.00 78.31 608 ALA A O 1
ATOM 4805 N N . GLN A 1 609 ? 51.703 -40.157 46.756 1.00 77.62 609 GLN A N 1
ATOM 4806 C CA . GLN A 1 609 ? 52.831 -39.519 47.450 1.00 77.62 609 GLN A CA 1
ATOM 4807 C C . GLN A 1 609 ? 52.789 -39.744 48.967 1.00 77.62 609 GLN A C 1
ATOM 4809 O O . GLN A 1 609 ? 53.814 -40.073 49.557 1.00 77.62 609 GLN A O 1
ATOM 4814 N N . ILE A 1 610 ? 51.606 -39.661 49.589 1.00 78.62 610 ILE A N 1
ATOM 4815 C CA . ILE A 1 610 ? 51.439 -39.947 51.026 1.00 78.62 610 ILE A CA 1
ATOM 4816 C C . ILE A 1 610 ? 51.833 -41.399 51.338 1.00 78.62 610 ILE A C 1
ATOM 4818 O O . ILE A 1 610 ? 52.580 -41.641 52.282 1.00 78.62 610 ILE A O 1
ATOM 4822 N N . ARG A 1 611 ? 51.417 -42.367 50.506 1.00 80.50 611 ARG A N 1
ATOM 4823 C CA . ARG A 1 611 ? 51.827 -43.777 50.658 1.00 80.50 611 ARG A CA 1
ATOM 4824 C C . ARG A 1 611 ? 53.339 -43.962 50.516 1.00 80.50 611 ARG A C 1
ATOM 4826 O O . ARG A 1 611 ? 53.923 -44.731 51.269 1.00 80.50 611 ARG A O 1
ATOM 4833 N N . LYS A 1 612 ? 53.981 -43.252 49.581 1.00 82.75 612 LYS A N 1
ATOM 4834 C CA . LYS A 1 612 ? 55.443 -43.295 49.419 1.00 82.75 612 LYS A CA 1
ATOM 4835 C C . LYS A 1 612 ? 56.177 -42.746 50.641 1.00 82.75 612 LYS A C 1
ATOM 4837 O O . LYS A 1 612 ? 57.165 -43.349 51.041 1.00 82.75 612 LYS A O 1
ATOM 4842 N N . HIS A 1 613 ? 55.709 -41.646 51.231 1.00 78.06 613 HIS A N 1
ATOM 4843 C CA . HIS A 1 613 ? 56.296 -41.114 52.465 1.00 78.06 613 HIS A CA 1
ATOM 4844 C C . HIS A 1 613 ? 56.121 -42.072 53.642 1.00 78.06 613 HIS A C 1
ATOM 4846 O O . HIS A 1 613 ? 57.100 -42.389 54.301 1.00 78.06 613 HIS A O 1
ATOM 4852 N N . PHE A 1 614 ? 54.923 -42.629 53.824 1.00 82.00 614 PHE A N 1
ATOM 4853 C CA . PHE A 1 614 ? 54.669 -43.608 54.880 1.00 82.00 614 PHE A CA 1
ATOM 4854 C C . PHE A 1 614 ? 55.553 -44.863 54.758 1.00 82.00 614 PHE A C 1
ATOM 4856 O O . PHE A 1 614 ? 56.111 -45.328 55.746 1.00 82.00 614 PHE A O 1
ATOM 4863 N N . ILE A 1 615 ? 55.738 -45.395 53.542 1.00 80.00 615 ILE A N 1
ATOM 4864 C CA . ILE A 1 615 ? 56.639 -46.538 53.311 1.00 80.00 615 ILE A CA 1
ATOM 4865 C C . ILE A 1 615 ? 58.102 -46.159 53.587 1.00 80.00 615 ILE A C 1
ATOM 4867 O O . ILE A 1 615 ? 58.827 -46.958 54.173 1.00 80.00 615 ILE A O 1
ATOM 4871 N N . LYS A 1 616 ? 58.543 -44.954 53.201 1.00 81.75 616 LYS A N 1
ATOM 4872 C CA . LYS A 1 616 ? 59.897 -44.471 53.520 1.00 81.75 616 LYS A CA 1
ATOM 4873 C C . LYS A 1 616 ? 60.122 -44.355 55.028 1.00 81.75 616 LYS A C 1
ATOM 4875 O O . LYS A 1 616 ? 61.164 -44.798 55.496 1.00 81.75 616 LYS A O 1
ATOM 4880 N N . ASP A 1 617 ? 59.146 -43.848 55.777 1.00 79.75 617 ASP A N 1
ATOM 4881 C CA . ASP A 1 617 ? 59.230 -43.762 57.240 1.00 79.75 617 ASP A CA 1
ATOM 4882 C C . ASP A 1 617 ? 59.280 -45.154 57.892 1.00 79.75 617 ASP A C 1
ATOM 4884 O O . ASP A 1 617 ? 60.023 -45.364 58.849 1.00 79.75 617 ASP A O 1
ATOM 4888 N N . LEU A 1 618 ? 58.537 -46.134 57.361 1.00 78.62 618 LEU A N 1
ATOM 4889 C CA . LEU A 1 618 ? 58.606 -47.524 57.829 1.00 78.62 618 LEU A CA 1
ATOM 4890 C C . LEU A 1 618 ? 59.959 -48.184 57.534 1.00 78.62 618 LEU A C 1
ATOM 4892 O O . LEU A 1 618 ? 60.470 -48.911 58.384 1.00 78.62 618 LEU A O 1
ATOM 4896 N N . LEU A 1 619 ? 60.548 -47.937 56.361 1.00 77.06 619 LEU A N 1
ATOM 4897 C CA . LEU A 1 619 ? 61.884 -48.437 56.021 1.00 77.06 619 LEU A CA 1
ATOM 4898 C C . LEU A 1 619 ? 62.961 -47.795 56.908 1.00 77.06 619 LEU A C 1
ATOM 4900 O O . LEU A 1 619 ? 63.768 -48.521 57.482 1.00 77.06 619 LEU A O 1
ATOM 4904 N N . ALA A 1 620 ? 62.901 -46.477 57.125 1.00 72.69 620 ALA A N 1
ATOM 4905 C CA . ALA A 1 620 ? 63.817 -45.765 58.020 1.00 72.69 620 ALA A CA 1
ATOM 4906 C C . ALA A 1 620 ? 63.735 -46.270 59.474 1.00 72.69 620 ALA A C 1
ATOM 4908 O O . ALA A 1 620 ? 64.752 -46.392 60.152 1.00 72.69 620 ALA A O 1
ATOM 4909 N N . ARG A 1 621 ? 62.536 -46.629 59.957 1.00 70.88 621 ARG A N 1
ATOM 4910 C CA . ARG A 1 621 ? 62.369 -47.257 61.281 1.00 70.88 621 ARG A CA 1
ATOM 4911 C C . ARG A 1 621 ? 62.923 -48.682 61.350 1.00 70.88 621 ARG A C 1
ATOM 4913 O O . ARG A 1 621 ? 63.329 -49.106 62.426 1.00 70.88 621 ARG A O 1
ATOM 4920 N N . ARG A 1 622 ? 62.935 -49.428 60.241 1.00 63.84 622 ARG A N 1
ATOM 4921 C CA . ARG A 1 622 ? 63.443 -50.809 60.204 1.00 63.84 622 ARG A CA 1
ATOM 4922 C C . ARG A 1 622 ? 64.973 -50.866 60.164 1.00 63.84 622 ARG A C 1
ATOM 4924 O O . ARG A 1 622 ? 65.543 -51.766 60.767 1.00 63.84 622 ARG A O 1
ATOM 4931 N N . GLU A 1 623 ? 65.625 -49.887 59.536 1.00 59.44 623 GLU A N 1
ATOM 4932 C CA . GLU A 1 623 ? 67.094 -49.753 59.517 1.00 59.44 623 GLU A CA 1
ATOM 4933 C C . GLU A 1 623 ? 67.688 -49.419 60.899 1.00 59.44 623 GLU A C 1
ATOM 4935 O O . GLU A 1 623 ? 68.840 -49.748 61.168 1.00 59.44 623 GLU A O 1
ATOM 4940 N N . TYR A 1 624 ? 66.896 -48.854 61.820 1.00 55.38 624 TYR A N 1
ATOM 4941 C CA . TYR A 1 624 ? 67.338 -48.555 63.190 1.00 55.38 624 TYR A CA 1
ATOM 4942 C C . TYR A 1 624 ? 67.394 -49.792 64.115 1.00 55.38 624 TYR A C 1
ATOM 4944 O O . TYR A 1 624 ? 67.931 -49.712 65.214 1.00 55.38 624 TYR A O 1
ATOM 4952 N N . VAL A 1 625 ? 66.854 -50.947 63.696 1.00 57.19 625 VAL A N 1
ATOM 4953 C CA . VAL A 1 625 ? 66.748 -52.166 64.534 1.00 57.19 625 VAL A CA 1
ATOM 4954 C C . VAL A 1 625 ? 67.796 -53.233 64.161 1.00 57.19 625 VAL A C 1
ATOM 4956 O O . VAL A 1 625 ? 67.833 -54.307 64.751 1.00 57.19 625 VAL A O 1
ATOM 4959 N N . THR A 1 626 ? 68.700 -52.955 63.217 1.00 56.53 626 THR A N 1
ATOM 4960 C CA . THR A 1 626 ? 69.707 -53.930 62.752 1.00 56.53 626 THR A CA 1
ATOM 4961 C C . THR A 1 626 ? 71.151 -53.444 62.865 1.00 56.53 626 THR A C 1
ATOM 4963 O O . THR A 1 626 ? 71.965 -53.733 61.992 1.00 56.53 626 THR A O 1
ATOM 4966 N N . VAL A 1 627 ? 71.495 -52.752 63.953 1.00 48.38 627 VAL A N 1
ATOM 4967 C CA . VAL A 1 627 ? 72.898 -52.619 64.381 1.00 48.38 627 VAL A CA 1
ATOM 4968 C C . VAL A 1 627 ? 73.004 -53.049 65.849 1.00 48.38 627 VAL A C 1
ATOM 4970 O O . VAL A 1 627 ? 72.666 -52.262 66.730 1.00 48.38 627 VAL A O 1
ATOM 4973 N N . PRO A 1 628 ? 73.404 -54.303 66.131 1.00 50.75 628 PRO A N 1
ATOM 4974 C CA . PRO A 1 628 ? 73.726 -54.740 67.480 1.00 50.75 628 PRO A CA 1
ATOM 4975 C C . PRO A 1 628 ? 75.143 -54.286 67.853 1.00 50.75 628 PRO A C 1
ATOM 4977 O O . PRO A 1 628 ? 76.099 -54.583 67.134 1.00 50.75 628 PRO A O 1
ATOM 4980 N N . ALA A 1 629 ? 75.261 -53.607 68.990 1.00 43.81 629 ALA A N 1
ATOM 4981 C CA . ALA A 1 629 ? 76.441 -53.612 69.849 1.00 43.81 629 ALA A CA 1
ATOM 4982 C C . ALA A 1 629 ? 75.978 -53.422 71.295 1.00 43.81 629 ALA A C 1
ATOM 4984 O O . ALA A 1 629 ? 75.253 -52.429 71.540 1.00 43.81 629 ALA A O 1
#

Radius of gyration: 35.07 Å; Cα contacts (8 Å, |Δi|>4): 886; chains: 1; bounding box: 112×78×124 Å

Nearest PDB structures (foldseek):
  5n6v-assembly1_A  TM=3.454E-01  e=4.281E-01  Neisseria polysaccharea
  2hne-assembly1_A  TM=3.603E-01  e=1.059E+00  Xanthomonas campestris pv. campestris
  7rfh-assembly1_H  TM=4.685E-01  e=4.610E+00  Homo sapiens
  1xrs-assembly1_A-2  TM=3.750E-01  e=1.762E+00  Acetoanaerobium sticklandii
  4flo-assembly1_A  TM=3.250E-01  e=1.405E+00  Neisseria polysaccharea

Foldseek 3Di:
DPPDDPPVVVVVVVVVVVVVVVVVVVVVVVVVDPPVVVVVVVPPDPQQPQQCDDDLQHRPGCPDCLNLQLLLQLVQLLVPPNFPLLGFAAEEEVCLVCVQEAAPVSLLCVLVLVVLRRQEYEAEWAQDPVVLFIARHQADDDPPVPPDPDPDQAWDDQPSHTHRNPGGVLNSLLSVLVSLQCQALQNNVSRAFAHEYAYAYYYHDHDSDDDDDDDDDDDDDDDDDDDDDDDDDDDDDDPPDPPDSDDPLNSNQVNQQHPPDNDGQADAPQNVVVVLVVPPPDDDPDPPPPDDPCDTHDRRVVSSVVNHHYAAEYAHYPDDCPSDPCVVCRGRYHYRQPQDFPDDAAELVQLVVQDPPQSWTWDDDPDDDTDIDASPTGNAAYEYELVGFDALVSLLSCQLRSHHYYGDHSPCPPPPDDDDPNSVSSSSSSSSSNRLEADRSDADADPDKWFWKQFLPRLYIYTDDQQWWAWAWWAAPVDLLDIDTAPGTGGNVCNQVRDDPRIGQAANSGSSSSSSSSVNSVVVVVVDPPDPVCPPRRVRIYGHQWMCAPVSPHIDGDPNDDRPSVVVNVVVVVVVCVVVVVVVVVVVVVVVVVVVVVVVVVVVVVVVVVVVVVVVVVVVVVVVVPDDD

Organism: Syncephalastrum racemosum (NCBI:txid13706)

InterPro domains:
  IPR001304 C-type lectin-like [PS50041] (427-475)
  IPR016187 C-type lectin fold [SSF56436] (422-476)
  IPR051008 Telomere Capping Maintenance Protein [PTHR35518] (71-592)
  IPR057530 MTC6, partial TIM-barrel domain [PF25506] (64-414)

Sequence (629 aa):
MLSSAGRAKHKGNKEKRDRMVQWAFQLSLLLLLSPVDCALASQLFSLPSVYTGATPYQGLYFDSTNVTIPLRTQRDLLVRNVTIDRGLWPALSLSSYFGTDFSAQKLSDVEQVLWMGYSRIILDLYWDAGNTQWQLCPFSIPVQQSSSSSNTTDDVQLGKYKCAPWYTFHHFMDAVNQFLTSTDLGTSPSDTNILFLILNLHEVNTSSSSGSASSLPVNTPSAFIANSTTPSTSSGSSSVARDTVTGLHAIISSAVISSDRDAPRYYTPQNLSNDRQNLTFHASNSTDSTTHPNLPWPNWLDLVKQGVQLLVGFGENTLPDHAYDTSQDADTIFNSTDLRTGWYMHTAANLTQLSSPDCALPRNTSLENTTYASPYDPWPYLRDTRSAPFTYNTIQKAVNCGYSPFFTASNYTASNATFAVNDTAHWADNVLGSIWTWDVSEPKMGTNPRCAMMQEWNGRWRAGDCTTLLRVACRHVNDTSKWVLTGTYVSYERAFAACPDQYVFDTPRIAIENQQLYQVIQQDRAIDLTDTDRDELLHRLFWINLNSGTDGSCWVVGLNESCWWLNNVGQRYQRLVKTSAIAGVIILILVGIFAWVKCARWWRNRKAQIRKHFIKDLLARREYVTVPA